Protein 6YP1 (pdb70)

Radius of gyration: 20.56 Å; Cα contacts (8 Å, |Δi|>4): 1166; chains: 1; bounding box: 51×57×51 Å

Secondary structure (P-SEA, 3-state):
ccccbbbbbbbbbbbcccccccbbbbbbbbbccccccbbbbcccccccccccccccccccccccaaaaaaabbbbbbcccccccccccccbbbbbccccccccccbbbbbbcccccccccccccccccccccccccccccccccccccccccccccccccccccccccccccccccccccccccccccbbbbbbbbbccccccccccccbbbbbccccbbbbccccccccccccccccccccccccccccccccccccccccccbbbbbbbcccccccccbbbbbbccccccccccccccccccccccccaaaaaaacaaaaaaaccaaaaaaaaaabbbbbbbccccccccccccccccccccccccccaaaaaaacccccccccccccccccccccccc

Sequence (401 aa):
KPGETKEVHPQLTTFRCTKRGGCKPATNFIVLDSLSHPIHRAEGLGPGGCCGDDWGNNPPPKDVCPDVESCAKNCIMEGIPDYSQYGVTTNGTSLRLQHILPDGRVPSPRVYLLDKTKRRYEMLHLTGFEFTFDVDATKKLPCCGMNSALYLSEMHPTGAKSKYNPGGAYYGTGYCDAQCFVTPFINGLGNIEGKGSCCNEMDIWEANSRASHVAPHTCNKKGLYLCEGEECAFEGVCDKNGCGWNNYRVNVTDYYGRGEEEEFKKVNTLKPFTVVTQFLANRRGKLEKIHRFYVQDGKVIESFYTNKEGVPYTNMIDDEFCEATGSRKYMELGATQGMGEALTRGMMVLAMSIWWDQGGNMEWLDHGEAGPCAKGEGAPSNIVQQVEPFPEVTYTNLRWGEIGSTYQELQ

Foldseek 3Di:
DEDDADADWAKAWFWAWDAVPFTDIFIKTKAWALVLFDKFFDPPPDTDGQDDWFFAGDCVQPVDFVSVLRTMYGYHDNDCVVLQWHDDYNKIKRWQADPVGDGSQTKMWICHPVLQWFDWFQAAQKKWKWKKQQQLFDFQKWWFKKWWQFHGRLLCDPSRPCGSSNNHADAEQQQTFGCDHSNTGPNPRFGWHTWMWTLWIDHQWWTKGFTKFFLDAGIDTHDDCLNPCPHGIQPPGQIDIQLLLPNAQDGHDDPSHVHHSNDMWMKMWHQYADPVSFGFWIAIWIGDPQRTGHADWGDHPQADTDRTDGQSRSVSVPSVNCVVSQGRRRSSVSSNVTTIIMTTMDGDQPPLPCVCDHDSRGDAYVPCSHPVNSCVVRVIRMMMIGRTYMYHPPRNDGGDD

Structure (mmCIF, N/CA/C/O backbone):
data_6YP1
#
_entry.id   6YP1
#
_cell.length_a   92.310
_cell.length_b   92.310
_cell.length_c   100.810
_cell.angle_alpha   90.000
_cell.angle_beta   90.000
_cell.angle_gamma   90.000
#
_symmetry.space_group_name_H-M   'P 42 21 2'
#
loop_
_entity.id
_entity.type
_entity.pdbx_description
1 polymer 'Endoglucanase 1'
2 non-polymer GLYCEROL
3 non-polymer 'SULFATE ION'
4 non-polymer ACETAMIDE
5 non-polymer 2-acetamido-2-deoxy-beta-D-glucopyranose
6 water water
#
loop_
_atom_site.group_PDB
_atom_site.id
_atom_site.type_symbol
_atom_site.label_atom_id
_atom_site.label_alt_id
_atom_site.label_comp_id
_atom_site.label_asym_id
_atom_site.label_entity_id
_atom_site.label_seq_id
_atom_site.pdbx_PDB_ins_code
_atom_site.Cartn_x
_atom_site.Cartn_y
_atom_site.Cartn_z
_atom_site.occupancy
_atom_site.B_iso_or_equiv
_atom_site.auth_seq_id
_atom_site.auth_comp_id
_atom_site.auth_asym_id
_atom_site.auth_atom_id
_atom_site.pdbx_PDB_model_num
ATOM 14 N N . LYS A 1 2 ? 31.850 16.170 1.616 1.000 11.418 2 LYS AAA N 1
ATOM 15 C CA . LYS A 1 2 ? 30.977 16.548 0.541 1.000 11.547 2 LYS AAA CA 1
ATOM 16 C C . LYS A 1 2 ? 30.749 15.391 -0.425 1.000 11.238 2 LYS AAA C 1
ATOM 17 O O . LYS A 1 2 ? 31.710 14.814 -0.912 1.000 11.962 2 LYS AAA O 1
ATOM 29 N N . PRO A 1 3 ? 29.492 15.097 -0.788 1.000 11.612 3 PRO AAA N 1
ATOM 30 C CA . PRO A 1 3 ? 29.289 14.024 -1.794 1.000 11.687 3 PRO AAA CA 1
ATOM 31 C C . PRO A 1 3 ? 29.975 14.353 -3.123 1.000 12.177 3 PRO AAA C 1
ATOM 32 O O . PRO A 1 3 ? 29.872 15.486 -3.622 1.000 13.838 3 PRO AAA O 1
ATOM 43 N N . GLY A 1 4 ? 30.578 13.337 -3.701 1.000 12.688 4 GLY AAA N 1
ATOM 44 C CA . GLY A 1 4 ? 31.163 13.423 -5.038 1.000 14.546 4 GLY AAA CA 1
ATOM 45 C C . GLY A 1 4 ? 30.183 13.076 -6.140 1.000 13.945 4 GLY AAA C 1
ATOM 46 O O . GLY A 1 4 ? 29.018 12.994 -5.911 1.000 15.370 4 GLY AAA O 1
ATOM 50 N N . GLU A 1 5 ? 30.731 12.895 -7.310 1.000 15.460 5 GLU AAA N 1
ATOM 51 C CA . GLU A 1 5 ? 29.882 12.635 -8.504 1.000 17.726 5 GLU AAA CA 1
ATOM 52 C C . GLU A 1 5 ? 29.476 11.169 -8.653 1.000 15.589 5 GLU AAA C 1
ATOM 53 O O . GLU A 1 5 ? 28.516 10.915 -9.364 1.000 17.857 5 GLU AAA O 1
ATOM 62 N N . THR A 1 6 ? 30.204 10.235 -8.087 1.000 14.258 6 THR AAA N 1
ATOM 63 C CA . THR A 1 6 ? 29.930 8.805 -8.356 1.000 14.063 6 THR AAA CA 1
ATOM 64 C C . THR A 1 6 ? 28.580 8.433 -7.776 1.000 14.257 6 THR AAA C 1
ATOM 65 O O . THR A 1 6 ? 28.289 8.791 -6.639 1.000 15.522 6 THR AAA O 1
ATOM 76 N N . LYS A 1 7 ? 27.797 7.681 -8.518 1.000 14.649 7 LYS AAA N 1
ATOM 77 C CA . LYS A 1 7 ? 26.447 7.229 -8.122 1.000 15.650 7 LYS AAA CA 1
ATOM 78 C C . LYS A 1 7 ? 26.529 6.278 -6.909 1.000 12.160 7 LYS AAA C 1
ATOM 79 O O . LYS A 1 7 ? 27.383 5.392 -6.862 1.000 14.610 7 LYS AAA O 1
ATOM 85 N N . GLU A 1 8 ? 25.621 6.485 -5.964 1.000 12.566 8 GLU AAA N 1
ATOM 86 C CA . GLU A 1 8 ? 25.372 5.563 -4.845 1.000 11.726 8 GLU AAA CA 1
ATOM 87 C C . GLU A 1 8 ? 24.241 4.655 -5.268 1.000 12.259 8 GLU AAA C 1
ATOM 88 O O . GLU A 1 8 ? 23.123 5.164 -5.523 1.000 13.933 8 GLU AAA O 1
ATOM 100 N N . VAL A 1 9 ? 24.450 3.355 -5.309 1.000 10.951 9 VAL AAA N 1
ATOM 101 C CA . VAL A 1 9 ? 23.423 2.398 -5.720 1.000 11.321 9 VAL AAA CA 1
ATOM 102 C C . VAL A 1 9 ? 23.119 1.515 -4.511 1.000 10.331 9 VAL AAA C 1
ATOM 103 O O . VAL A 1 9 ? 23.823 0.544 -4.223 1.000 11.561 9 VAL AAA O 1
ATOM 116 N N . HIS A 1 10 ? 22.090 1.886 -3.742 1.000 9.765 10 HIS AAA N 1
ATOM 117 C CA . HIS A 1 10 ? 21.761 1.148 -2.509 1.000 9.473 10 HIS AAA CA 1
ATOM 118 C C . HIS A 1 10 ? 21.115 -0.181 -2.839 1.000 9.798 10 HIS AAA C 1
ATOM 119 O O . HIS A 1 10 ? 20.104 -0.199 -3.565 1.000 10.683 10 HIS AAA O 1
ATOM 134 N N . PRO A 1 11 ? 21.560 -1.288 -2.252 1.000 9.017 11 PRO AAA N 1
ATOM 135 C CA . PRO A 1 11 ? 20.793 -2.530 -2.391 1.000 9.244 11 PRO AAA CA 1
ATOM 136 C C . PRO A 1 11 ? 19.395 -2.384 -1.764 1.000 9.136 11 PRO AAA C 1
ATOM 137 O O . PRO A 1 11 ? 19.220 -1.792 -0.707 1.000 10.138 11 PRO AAA O 1
ATOM 148 N N . GLN A 1 12 ? 18.423 -2.965 -2.451 1.000 9.238 12 GLN AAA N 1
ATOM 149 C CA . GLN A 1 12 ? 17.028 -3.025 -1.992 1.000 9.111 12 GLN AAA CA 1
ATOM 150 C C . GLN A 1 12 ? 16.851 -4.258 -1.126 1.000 9.047 12 GLN AAA C 1
ATOM 151 O O . GLN A 1 12 ? 17.333 -5.349 -1.457 1.000 10.355 12 GLN AAA O 1
ATOM 165 N N . LEU A 1 13 ? 16.107 -4.109 -0.034 1.000 8.756 13 LEU AAA N 1
ATOM 166 C CA . LEU A 1 13 ? 15.832 -5.217 0.886 1.000 8.733 13 LEU AAA CA 1
ATOM 167 C C . LEU A 1 13 ? 14.385 -5.167 1.278 1.000 8.389 13 LEU AAA C 1
ATOM 168 O O . LEU A 1 13 ? 13.910 -4.153 1.815 1.000 9.952 13 LEU AAA O 1
ATOM 184 N N . THR A 1 14 ? 13.649 -6.251 1.047 1.000 8.408 14 THR AAA N 1
ATOM 185 C CA . THR A 1 14 ? 12.261 -6.365 1.496 1.000 8.143 14 THR AAA CA 1
ATOM 186 C C . THR A 1 14 ? 12.258 -6.882 2.910 1.000 8.648 14 THR AAA C 1
ATOM 187 O O . THR A 1 14 ? 12.910 -7.903 3.243 1.000 9.190 14 THR AAA O 1
ATOM 198 N N . THR A 1 15 ? 11.537 -6.187 3.794 1.000 8.426 15 THR AAA N 1
ATOM 199 C CA . THR A 1 15 ? 11.376 -6.514 5.213 1.000 8.197 15 THR AAA CA 1
ATOM 200 C C . THR A 1 15 ? 9.882 -6.647 5.509 1.000 8.376 15 THR AAA C 1
ATOM 201 O O . THR A 1 15 ? 9.083 -6.530 4.577 1.000 9.333 15 THR AAA O 1
ATOM 212 N N . PHE A 1 16 ? 9.526 -6.834 6.781 1.000 8.220 16 PHE AAA N 1
ATOM 213 C CA . PHE A 1 16 ? 8.106 -6.993 7.125 1.000 8.308 16 PHE AAA CA 1
ATOM 214 C C . PHE A 1 16 ? 7.749 -6.195 8.365 1.000 8.421 16 PHE AAA C 1
ATOM 215 O O . PHE A 1 16 ? 8.563 -5.985 9.271 1.000 9.165 16 PHE AAA O 1
ATOM 232 N N . ARG A 1 17 ? 6.473 -5.825 8.405 1.000 8.802 17 ARG AAA N 1
ATOM 233 C CA . ARG A 1 17 ? 5.834 -5.261 9.591 1.000 9.339 17 ARG AAA CA 1
ATOM 234 C C . ARG A 1 17 ? 4.725 -6.234 10.007 1.000 9.387 17 ARG AAA C 1
ATOM 235 O O . ARG A 1 17 ? 3.904 -6.618 9.139 1.000 10.185 17 ARG AAA O 1
ATOM 256 N N . CYS A 1 18 ? 4.648 -6.560 11.291 1.000 9.903 18 CYS AAA N 1
ATOM 257 C CA . CYS A 1 18 ? 3.810 -7.680 11.737 1.000 10.093 18 CYS AAA CA 1
ATOM 258 C C . CYS A 1 18 ? 2.843 -7.241 12.814 1.000 9.853 18 CYS AAA C 1
ATOM 259 O O . CYS A 1 18 ? 3.164 -6.490 13.736 1.000 10.640 18 CYS AAA O 1
ATOM 266 N N . THR A 1 19 ? 1.607 -7.801 12.726 1.000 10.696 19 THR AAA N 1
ATOM 267 C CA . THR A 1 19 ? 0.610 -7.671 13.783 1.000 11.640 19 THR AAA CA 1
ATOM 268 C C . THR A 1 19 ? -0.072 -9.021 13.942 1.000 12.265 19 THR AAA C 1
ATOM 269 O O . THR A 1 19 ? -0.038 -9.840 13.023 1.000 12.567 19 THR AAA O 1
ATOM 280 N N . LYS A 1 20 ? -0.687 -9.220 15.109 1.000 13.602 20 LYS AAA N 1
ATOM 281 C CA . LYS A 1 20 ? -1.406 -10.498 15.295 1.000 18.404 20 LYS AAA CA 1
ATOM 282 C C . LYS A 1 20 ? -2.548 -10.646 14.296 1.000 16.922 20 LYS AAA C 1
ATOM 283 O O . LYS A 1 20 ? -2.711 -11.741 13.774 1.000 21.318 20 LYS AAA O 1
ATOM 295 N N . ARG A 1 21 ? -3.334 -9.598 14.081 1.000 16.636 21 ARG AAA N 1
ATOM 296 C CA . ARG A 1 21 ? -4.526 -9.730 13.228 1.000 18.670 21 ARG AAA CA 1
ATOM 297 C C . ARG A 1 21 ? -4.132 -9.721 11.773 1.000 18.371 21 ARG AAA C 1
ATOM 298 O O . ARG A 1 21 ? -4.755 -10.324 10.977 1.000 25.297 21 ARG AAA O 1
ATOM 319 N N . GLY A 1 22 ? -3.058 -9.019 11.400 1.000 17.386 22 GLY AAA N 1
ATOM 320 C CA . GLY A 1 22 ? -2.739 -8.800 9.963 1.000 19.203 22 GLY AAA CA 1
ATOM 321 C C . GLY A 1 22 ? -1.605 -9.690 9.428 1.000 17.289 22 GLY AAA C 1
ATOM 322 O O . GLY A 1 22 ? -1.357 -9.667 8.217 1.000 19.748 22 GLY AAA O 1
ATOM 326 N N . GLY A 1 23 ? -0.901 -10.406 10.323 1.000 15.338 23 GLY AAA N 1
ATOM 327 C CA . GLY A 1 23 ? 0.271 -11.146 9.890 1.000 14.406 23 GLY AAA CA 1
ATOM 328 C C . GLY A 1 23 ? 1.404 -10.208 9.509 1.000 11.987 23 GLY AAA C 1
ATOM 329 O O . GLY A 1 23 ? 1.501 -9.083 9.991 1.000 12.092 23 GLY AAA O 1
ATOM 333 N N . CYS A 1 24 ? 2.332 -10.719 8.702 1.000 11.889 24 CYS AAA N 1
ATOM 334 C CA . CYS A 1 24 ? 3.536 -9.993 8.295 1.000 11.095 24 CYS AAA CA 1
ATOM 335 C C . CYS A 1 24 ? 3.344 -9.457 6.888 1.000 10.922 24 CYS AAA C 1
ATOM 336 O O . CYS A 1 24 ? 3.132 -10.223 5.966 1.000 14.498 24 CYS AAA O 1
ATOM 343 N N . LYS A 1 25 ? 3.441 -8.156 6.771 1.000 10.101 25 LYS AAA N 1
ATOM 344 C CA . LYS A 1 25 ? 3.212 -7.466 5.507 1.000 10.524 25 LYS AAA CA 1
ATOM 345 C C . LYS A 1 25 ? 4.505 -6.917 4.970 1.000 9.515 25 LYS AAA C 1
ATOM 346 O O . LYS A 1 25 ? 5.263 -6.256 5.722 1.000 9.882 25 LYS AAA O 1
ATOM 365 N N . PRO A 1 26 ? 4.842 -7.108 3.697 1.000 9.304 26 PRO AAA N 1
ATOM 366 C CA . PRO A 1 26 ? 6.148 -6.709 3.190 1.000 10.016 26 PRO AAA CA 1
ATOM 367 C C . PRO A 1 26 ? 6.253 -5.197 3.040 1.000 9.815 26 PRO AAA C 1
ATOM 368 O O . PRO A 1 26 ? 5.289 -4.496 2.802 1.000 12.602 26 PRO AAA O 1
ATOM 379 N N . ALA A 1 27 ? 7.492 -4.716 3.165 1.000 9.692 27 ALA AAA N 1
ATOM 380 C CA . ALA A 1 27 ? 7.840 -3.308 3.090 1.000 10.300 27 ALA AAA CA 1
ATOM 381 C C . ALA A 1 27 ? 9.165 -3.178 2.330 1.000 8.956 27 ALA AAA C 1
ATOM 382 O O . ALA A 1 27 ? 10.009 -4.077 2.421 1.000 10.734 27 ALA AAA O 1
ATOM 389 N N . THR A 1 28 ? 9.375 -2.063 1.697 1.000 9.522 28 THR AAA N 1
ATOM 390 C CA . THR A 1 28 ? 10.611 -1.790 0.990 1.000 9.157 28 THR AAA CA 1
ATOM 391 C C . THR A 1 28 ? 11.568 -0.987 1.880 1.000 9.209 28 THR AAA C 1
ATOM 392 O O . THR A 1 28 ? 11.224 0.060 2.405 1.000 10.357 28 THR AAA O 1
ATOM 403 N N . ASN A 1 29 ? 12.800 -1.468 1.972 1.000 8.732 29 ASN AAA N 1
ATOM 404 C CA . ASN A 1 29 ? 13.898 -0.760 2.614 1.000 8.493 29 ASN AAA CA 1
ATOM 405 C C . ASN A 1 29 ? 15.110 -0.814 1.701 1.000 8.265 29 ASN AAA C 1
ATOM 406 O O . ASN A 1 29 ? 15.147 -1.509 0.711 1.000 8.932 29 ASN AAA O 1
ATOM 417 N N . PHE A 1 30 ? 16.126 -0.031 2.099 1.000 8.266 30 PHE AAA N 1
ATOM 418 C CA . PHE A 1 30 ? 17.397 0.006 1.370 1.000 8.542 30 PHE AAA CA 1
ATOM 419 C C . PHE A 1 30 ? 18.546 -0.147 2.381 1.000 8.418 30 PHE AAA C 1
ATOM 420 O O . PHE A 1 30 ? 18.349 0.081 3.578 1.000 9.099 30 PHE AAA O 1
ATOM 437 N N . ILE A 1 31 ? 19.704 -0.484 1.855 1.000 8.734 31 ILE AAA N 1
ATOM 438 C CA . ILE A 1 31 ? 20.903 -0.726 2.684 1.000 8.424 31 ILE AAA CA 1
ATOM 439 C C . ILE A 1 31 ? 21.945 0.305 2.322 1.000 8.063 31 ILE AAA C 1
ATOM 440 O O . ILE A 1 31 ? 22.193 0.572 1.149 1.000 9.351 31 ILE AAA O 1
ATOM 456 N N . VAL A 1 32 ? 22.611 0.879 3.343 1.000 7.653 32 VAL AAA N 1
ATOM 457 C CA . VAL A 1 32 ? 23.697 1.851 3.118 1.000 8.080 32 VAL AAA CA 1
ATOM 458 C C . VAL A 1 32 ? 24.919 1.485 3.955 1.000 7.505 32 VAL AAA C 1
ATOM 459 O O . VAL A 1 32 ? 24.826 1.161 5.129 1.000 8.267 32 VAL AAA O 1
ATOM 472 N N . LEU A 1 33 ? 26.092 1.548 3.306 1.000 7.853 33 LEU AAA N 1
ATOM 473 C CA . LEU A 1 33 ? 27.358 1.352 3.996 1.000 7.544 33 LEU AAA CA 1
ATOM 474 C C . LEU A 1 33 ? 27.696 2.562 4.854 1.000 7.867 33 LEU AAA C 1
ATOM 475 O O . LEU A 1 33 ? 27.342 3.699 4.535 1.000 8.314 33 LEU AAA O 1
ATOM 491 N N . ASP A 1 34 ? 28.465 2.331 5.920 1.000 7.985 34 ASP AAA N 1
ATOM 492 C CA . ASP A 1 34 ? 28.913 3.473 6.731 1.000 7.586 34 ASP AAA CA 1
ATOM 493 C C . ASP A 1 34 ? 29.567 4.515 5.817 1.000 7.749 34 ASP AAA C 1
ATOM 494 O O . ASP A 1 34 ? 30.358 4.195 4.911 1.000 8.289 34 ASP AAA O 1
ATOM 503 N N . SER A 1 35 ? 29.347 5.791 6.176 1.000 7.779 35 SER AAA N 1
ATOM 504 C CA . SER A 1 35 ? 29.922 6.892 5.398 1.000 8.271 35 SER AAA CA 1
ATOM 505 C C . SER A 1 35 ? 31.421 6.740 5.198 1.000 8.434 35 SER AAA C 1
ATOM 506 O O . SER A 1 35 ? 31.932 6.974 4.106 1.000 9.216 35 SER AAA O 1
ATOM 514 N N . LEU A 1 36 ? 32.152 6.405 6.268 1.000 8.524 36 LEU AAA N 1
ATOM 515 C CA . LEU A 1 36 ? 33.621 6.401 6.216 1.000 9.520 36 LEU AAA CA 1
ATOM 516 C C . LEU A 1 36 ? 34.183 5.142 5.543 1.000 9.794 36 LEU AAA C 1
ATOM 517 O O . LEU A 1 36 ? 35.409 5.053 5.404 1.000 12.347 36 LEU AAA O 1
ATOM 533 N N . SER A 1 37 ? 33.319 4.249 5.137 1.000 9.208 37 SER AAA N 1
ATOM 534 C CA . SER A 1 37 ? 33.690 3.123 4.258 1.000 10.101 37 SER AAA CA 1
ATOM 535 C C . SER A 1 37 ? 33.542 3.485 2.792 1.000 10.441 37 SER AAA C 1
ATOM 536 O O . SER A 1 37 ? 34.006 2.718 1.940 1.000 12.260 37 SER AAA O 1
ATOM 544 N N . HIS A 1 38 ? 32.869 4.588 2.505 1.000 9.809 38 HIS AAA N 1
ATOM 545 C CA . HIS A 1 38 ? 32.879 5.078 1.110 1.000 10.659 38 HIS AAA CA 1
ATOM 546 C C . HIS A 1 38 ? 34.251 5.637 0.789 1.000 11.363 38 HIS AAA C 1
ATOM 547 O O . HIS A 1 38 ? 34.951 6.111 1.681 1.000 12.533 38 HIS AAA O 1
ATOM 562 N N . PRO A 1 39 ? 34.650 5.689 -0.497 1.000 11.000 39 PRO AAA N 1
ATOM 563 C CA . PRO A 1 39 ? 35.912 6.315 -0.844 1.000 12.048 39 PRO AAA CA 1
ATOM 564 C C . PRO A 1 39 ? 35.889 7.782 -0.456 1.000 12.167 39 PRO AAA C 1
ATOM 565 O O . PRO A 1 39 ? 34.933 8.490 -0.791 1.000 12.976 39 PRO AAA O 1
ATOM 576 N N . ILE A 1 40 ? 36.944 8.226 0.209 1.000 12.868 40 ILE AAA N 1
ATOM 577 C CA . ILE A 1 40 ? 37.028 9.655 0.634 1.000 13.490 40 ILE AAA CA 1
ATOM 578 C C . ILE A 1 40 ? 38.368 10.165 0.118 1.000 13.068 40 ILE AAA C 1
ATOM 579 O O . ILE A 1 40 ? 39.413 9.556 0.361 1.000 17.596 40 ILE AAA O 1
ATOM 595 N N . HIS A 1 41 ? 38.351 11.249 -0.658 1.000 11.984 41 HIS AAA N 1
ATOM 596 C CA . HIS A 1 41 ? 39.547 11.838 -1.239 1.000 11.896 41 HIS AAA CA 1
ATOM 597 C C . HIS A 1 41 ? 39.447 13.350 -1.098 1.000 10.894 41 HIS AAA C 1
ATOM 598 O O . HIS A 1 41 ? 38.458 13.881 -0.654 1.000 13.907 41 HIS AAA O 1
ATOM 613 N N . ARG A 1 42 ? 40.471 14.048 -1.531 1.000 11.799 42 ARG AAA N 1
ATOM 614 C CA . ARG A 1 42 ? 40.497 15.506 -1.441 1.000 11.059 42 ARG AAA CA 1
ATOM 615 C C . ARG A 1 42 ? 39.881 16.123 -2.674 1.000 11.210 42 ARG AAA C 1
ATOM 616 O O . ARG A 1 42 ? 39.871 15.526 -3.746 1.000 12.362 42 ARG AAA O 1
ATOM 637 N N . ALA A 1 43 ? 39.402 17.357 -2.517 1.000 11.576 43 ALA AAA N 1
ATOM 638 C CA . ALA A 1 43 ? 38.817 18.082 -3.633 1.000 11.956 43 ALA AAA CA 1
ATOM 639 C C . ALA A 1 43 ? 39.854 18.300 -4.738 1.000 12.431 43 ALA AAA C 1
ATOM 640 O O . ALA A 1 43 ? 41.065 18.289 -4.515 1.000 13.521 43 ALA AAA O 1
ATOM 647 N N . GLU A 1 44 ? 39.345 18.598 -5.928 1.000 14.205 44 GLU AAA N 1
ATOM 648 C CA . GLU A 1 44 ? 40.194 18.838 -7.079 1.000 15.637 44 GLU AAA CA 1
ATOM 649 C C . GLU A 1 44 ? 41.065 20.018 -6.782 1.000 16.180 44 GLU AAA C 1
ATOM 650 O O . GLU A 1 44 ? 40.603 21.050 -6.294 1.000 18.626 44 GLU AAA O 1
ATOM 662 N N . GLY A 1 45 ? 42.346 19.875 -7.104 1.000 16.229 45 GLY AAA N 1
ATOM 663 C CA . GLY A 1 45 ? 43.328 20.897 -6.856 1.000 18.513 45 GLY AAA CA 1
ATOM 664 C C . GLY A 1 45 ? 44.085 20.701 -5.588 1.000 18.328 45 GLY AAA C 1
ATOM 665 O O . GLY A 1 45 ? 45.057 21.420 -5.370 1.000 22.245 45 GLY AAA O 1
ATOM 669 N N . LEU A 1 46 ? 43.662 19.804 -4.703 1.000 16.142 46 LEU AAA N 1
ATOM 670 C CA . LEU A 1 46 ? 44.297 19.685 -3.383 1.000 17.231 46 LEU AAA CA 1
ATOM 671 C C . LEU A 1 46 ? 45.170 18.448 -3.287 1.000 19.374 46 LEU AAA C 1
ATOM 672 O O . LEU A 1 46 ? 45.752 18.204 -2.188 1.000 20.914 46 LEU AAA O 1
ATOM 688 N N . GLY A 1 47 ? 45.370 17.725 -4.374 1.000 18.413 47 GLY AAA N 1
ATOM 689 C CA . GLY A 1 47 ? 46.367 16.642 -4.409 1.000 18.451 47 GLY AAA CA 1
ATOM 690 C C . GLY A 1 47 ? 45.871 15.338 -3.845 1.000 18.762 47 GLY AAA C 1
ATOM 691 O O . GLY A 1 47 ? 44.681 15.156 -3.508 1.000 18.181 47 GLY AAA O 1
ATOM 695 N N . PRO A 1 48 ? 46.796 14.396 -3.665 1.000 18.441 48 PRO AAA N 1
ATOM 696 C CA . PRO A 1 48 ? 46.456 13.040 -3.274 1.000 18.344 48 PRO AAA CA 1
ATOM 697 C C . PRO A 1 48 ? 46.212 12.941 -1.768 1.000 19.735 48 PRO AAA C 1
ATOM 698 O O . PRO A 1 48 ? 46.583 13.809 -0.987 1.000 21.214 48 PRO AAA O 1
ATOM 709 N N . GLY A 1 49 ? 45.629 11.817 -1.384 1.000 23.474 49 GLY AAA N 1
ATOM 710 C CA . GLY A 1 49 ? 45.439 11.591 0.055 1.000 21.235 49 GLY AAA CA 1
ATOM 711 C C . GLY A 1 49 ? 43.987 11.623 0.403 1.000 22.620 49 GLY AAA C 1
ATOM 712 O O . GLY A 1 49 ? 43.052 11.999 -0.387 1.000 20.364 49 GLY AAA O 1
ATOM 716 N N . GLY A 1 50 ? 43.711 11.111 1.577 1.000 22.118 50 GLY AAA N 1
ATOM 717 C CA . GLY A 1 50 ? 42.408 11.101 2.166 1.000 19.256 50 GLY AAA CA 1
ATOM 718 C C . GLY A 1 50 ? 42.301 12.200 3.214 1.000 18.093 50 GLY AAA C 1
ATOM 719 O O . GLY A 1 50 ? 42.992 13.282 3.252 1.000 19.140 50 GLY AAA O 1
ATOM 723 N N . CYS A 1 51 ? 41.312 11.940 3.979 1.000 15.774 51 CYS AAA N 1
ATOM 724 C CA A CYS A 1 51 ? 40.873 12.893 4.997 0.700 12.516 51 CYS AAA CA 1
ATOM 725 C CA B CYS A 1 51 ? 40.808 12.855 4.959 0.300 12.241 51 CYS AAA CA 1
ATOM 726 C C . CYS A 1 51 ? 40.797 12.199 6.344 1.000 12.396 51 CYS AAA C 1
ATOM 727 O O . CYS A 1 51 ? 39.921 12.535 7.174 1.000 14.152 51 CYS AAA O 1
ATOM 739 N N . GLY A 1 52 ? 41.752 11.332 6.617 1.000 12.445 52 GLY AAA N 1
ATOM 740 C CA . GLY A 1 52 ? 41.940 10.826 7.948 1.000 14.570 52 GLY AAA CA 1
ATOM 741 C C . GLY A 1 52 ? 41.609 9.365 8.079 1.000 14.215 52 GLY AAA C 1
ATOM 742 O O . GLY A 1 52 ? 40.776 8.825 7.391 1.000 18.809 52 GLY AAA O 1
ATOM 746 N N . ASP A 1 53 ? 42.213 8.767 9.077 1.000 18.903 53 ASP AAA N 1
ATOM 747 C CA A ASP A 1 53 ? 42.194 7.375 9.541 0.500 20.966 53 ASP AAA CA 1
ATOM 748 C CA B ASP A 1 53 ? 41.854 7.362 9.345 0.500 19.553 53 ASP AAA CA 1
ATOM 749 C C . ASP A 1 53 ? 41.238 7.254 10.739 1.000 16.722 53 ASP AAA C 1
ATOM 750 O O . ASP A 1 53 ? 41.200 8.164 11.534 1.000 16.715 53 ASP AAA O 1
ATOM 766 N N . TRP A 1 54 ? 40.676 6.109 10.935 1.000 16.364 54 TRP AAA N 1
ATOM 767 C CA . TRP A 1 54 ? 39.945 5.800 12.144 1.000 13.749 54 TRP AAA CA 1
ATOM 768 C C . TRP A 1 54 ? 40.809 6.135 13.357 1.000 13.115 54 TRP AAA C 1
ATOM 769 O O . TRP A 1 54 ? 42.024 5.869 13.357 1.000 14.860 54 TRP AAA O 1
ATOM 790 N N . GLY A 1 55 ? 40.232 6.690 14.392 1.000 12.008 55 GLY AAA N 1
ATOM 791 C CA . GLY A 1 55 ? 40.929 6.879 15.667 1.000 12.275 55 GLY AAA CA 1
ATOM 792 C C . GLY A 1 55 ? 41.457 8.284 15.884 1.000 12.294 55 GLY AAA C 1
ATOM 793 O O . GLY A 1 55 ? 41.943 8.552 16.965 1.000 13.677 55 GLY AAA O 1
ATOM 797 N N . ASN A 1 56 ? 41.369 9.177 14.889 1.000 12.187 56 ASN AAA N 1
ATOM 798 C CA A ASN A 1 56 ? 42.102 10.457 14.847 0.500 13.570 56 ASN AAA CA 1
ATOM 799 C CA B ASN A 1 56 ? 41.996 10.501 15.042 0.500 12.045 56 ASN AAA CA 1
ATOM 800 C C . ASN A 1 56 ? 41.214 11.544 14.293 1.000 11.863 56 ASN AAA C 1
ATOM 801 O O . ASN A 1 56 ? 40.341 11.251 13.481 1.000 11.449 56 ASN AAA O 1
ATOM 821 N N . PRO A 1 57 ? 41.499 12.819 14.587 1.000 12.228 57 PRO AAA N 1
ATOM 822 C CA . PRO A 1 57 ? 40.960 13.919 13.829 1.000 11.343 57 PRO AAA CA 1
ATOM 823 C C . PRO A 1 57 ? 41.378 13.851 12.366 1.000 10.743 57 PRO AAA C 1
ATOM 824 O O . PRO A 1 57 ? 42.422 13.246 12.041 1.000 12.259 57 PRO AAA O 1
ATOM 835 N N . PRO A 1 58 ? 40.657 14.509 11.475 1.000 10.009 58 PRO AAA N 1
ATOM 836 C CA . PRO A 1 58 ? 41.087 14.599 10.087 1.000 9.682 58 PRO AAA CA 1
ATOM 837 C C . PRO A 1 58 ? 42.330 15.507 9.959 1.000 9.670 58 PRO AAA C 1
ATOM 838 O O . PRO A 1 58 ? 42.608 16.340 10.825 1.000 10.284 58 PRO AAA O 1
ATOM 849 N N . PRO A 1 59 ? 43.099 15.365 8.876 1.000 10.094 59 PRO AAA N 1
ATOM 850 C CA . PRO A 1 59 ? 44.335 16.144 8.727 1.000 10.177 59 PRO AAA CA 1
ATOM 851 C C . PRO A 1 59 ? 44.049 17.623 8.570 1.000 9.416 59 PRO AAA C 1
ATOM 852 O O . PRO A 1 59 ? 43.141 18.037 7.866 1.000 11.337 59 PRO AAA O 1
ATOM 863 N N . LYS A 1 60 ? 44.870 18.418 9.271 1.000 10.251 60 LYS AAA N 1
ATOM 864 C CA . LYS A 1 60 ? 44.616 19.876 9.373 1.000 10.228 60 LYS AAA CA 1
ATOM 865 C C . LYS A 1 60 ? 45.084 20.667 8.155 1.000 10.993 60 LYS AAA C 1
ATOM 866 O O . LYS A 1 60 ? 44.761 21.847 8.055 1.000 12.902 60 LYS AAA O 1
ATOM 885 N N . ASP A 1 61 ? 45.785 20.039 7.227 1.000 11.540 61 ASP AAA N 1
ATOM 886 C CA . ASP A 1 61 ? 46.106 20.691 5.939 1.000 12.481 61 ASP AAA CA 1
ATOM 887 C C . ASP A 1 61 ? 44.807 20.938 5.136 1.000 14.091 61 ASP AAA C 1
ATOM 888 O O . ASP A 1 61 ? 44.686 21.995 4.557 1.000 20.851 61 ASP AAA O 1
ATOM 897 N N . VAL A 1 62 ? 43.885 20.023 5.140 1.000 11.383 62 VAL AAA N 1
ATOM 898 C CA . VAL A 1 62 ? 42.577 20.169 4.468 1.000 11.482 62 VAL AAA CA 1
ATOM 899 C C . VAL A 1 62 ? 41.441 20.450 5.454 1.000 10.783 62 VAL AAA C 1
ATOM 900 O O . VAL A 1 62 ? 40.419 21.019 5.031 1.000 11.676 62 VAL AAA O 1
ATOM 913 N N . CYS A 1 63 ? 41.606 20.053 6.700 1.000 10.361 63 CYS AAA N 1
ATOM 914 C CA . CYS A 1 63 ? 40.551 20.188 7.730 1.000 10.466 63 CYS AAA CA 1
ATOM 915 C C . CYS A 1 63 ? 41.016 20.968 8.944 1.000 10.041 63 CYS AAA C 1
ATOM 916 O O . CYS A 1 63 ? 40.942 20.504 10.085 1.000 10.727 63 CYS AAA O 1
ATOM 923 N N . PRO A 1 64 ? 41.400 22.257 8.760 1.000 11.049 64 PRO AAA N 1
ATOM 924 C CA . PRO A 1 64 ? 41.727 23.097 9.918 1.000 11.636 64 PRO AAA CA 1
ATOM 925 C C . PRO A 1 64 ? 40.490 23.467 10.745 1.000 11.312 64 PRO AAA C 1
ATOM 926 O O . PRO A 1 64 ? 40.582 23.863 11.892 1.000 13.040 64 PRO AAA O 1
ATOM 937 N N . ASP A 1 65 ? 39.329 23.425 10.110 1.000 10.779 65 ASP AAA N 1
ATOM 938 C CA . ASP A 1 65 ? 38.045 23.789 10.691 1.000 10.467 65 ASP AAA CA 1
ATOM 939 C C . ASP A 1 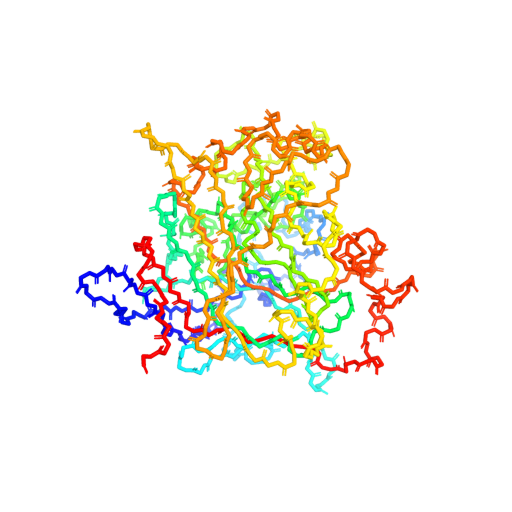65 ? 36.956 23.054 9.919 1.000 10.192 65 ASP AAA C 1
ATOM 940 O O . ASP A 1 65 ? 37.208 22.470 8.864 1.000 10.574 65 ASP AAA O 1
ATOM 949 N N . VAL A 1 66 ? 35.744 23.038 10.468 1.000 10.369 66 VAL AAA N 1
ATOM 950 C CA . VAL A 1 66 ? 34.628 22.286 9.885 1.000 10.321 66 VAL AAA CA 1
ATOM 951 C C . VAL A 1 66 ? 34.313 22.801 8.486 1.000 10.391 66 VAL AAA C 1
ATOM 952 O O . VAL A 1 66 ? 34.028 21.976 7.600 1.000 10.738 66 VAL AAA O 1
ATOM 965 N N . GLU A 1 67 ? 34.272 24.119 8.283 1.000 10.590 67 GLU AAA N 1
ATOM 966 C CA . GLU A 1 67 ? 33.881 24.647 6.996 1.000 11.473 67 GLU AAA CA 1
ATOM 967 C C . GLU A 1 67 ? 34.840 24.197 5.906 1.000 11.660 67 GLU AAA C 1
ATOM 968 O O . GLU A 1 67 ? 34.441 23.872 4.769 1.000 12.474 67 GLU AAA O 1
ATOM 980 N N . SER A 1 68 ? 36.127 24.250 6.194 1.000 11.074 68 SER AAA N 1
ATOM 981 C CA . SER A 1 68 ? 37.138 23.851 5.204 1.000 11.662 68 SER AAA CA 1
ATOM 982 C C . SER A 1 68 ? 37.057 22.365 4.921 1.000 10.863 68 SER AAA C 1
ATOM 983 O O . SER A 1 68 ? 37.114 21.950 3.744 1.000 11.488 68 SER AAA O 1
ATOM 991 N N . CYS A 1 69 ? 36.908 21.567 5.955 1.000 10.546 69 CYS AAA N 1
ATOM 992 C CA . CYS A 1 69 ? 36.839 20.129 5.779 1.000 10.844 69 CYS AAA CA 1
ATOM 993 C C . CYS A 1 69 ? 35.665 19.734 4.877 1.000 10.109 69 CYS AAA C 1
ATOM 994 O O . CYS A 1 69 ? 35.733 18.833 4.066 1.000 11.612 69 CYS AAA O 1
ATOM 1001 N N . ALA A 1 70 ? 34.550 20.477 5.052 1.000 10.150 70 ALA AAA N 1
ATOM 1002 C CA . ALA A 1 70 ? 33.304 20.207 4.347 1.000 10.538 70 ALA AAA CA 1
ATOM 1003 C C . ALA A 1 70 ? 33.453 20.429 2.842 1.000 10.916 70 ALA AAA C 1
ATOM 1004 O O . ALA A 1 70 ? 32.701 19.832 2.091 1.000 14.016 70 ALA AAA O 1
ATOM 1011 N N . LYS A 1 71 ? 34.336 21.313 2.417 1.000 11.071 71 LYS AAA N 1
ATOM 1012 C CA . LYS A 1 71 ? 34.568 21.591 0.996 1.000 13.021 71 LYS AAA CA 1
ATOM 1013 C C . LYS A 1 71 ? 35.750 20.815 0.455 1.000 11.241 71 LYS AAA C 1
ATOM 1014 O O . LYS A 1 71 ? 35.825 20.531 -0.739 1.000 13.640 71 LYS AAA O 1
ATOM 1033 N N . ASN A 1 72 ? 36.694 20.459 1.321 1.000 10.436 72 ASN AAA N 1
ATOM 1034 C CA . ASN A 1 72 ? 37.979 19.924 0.882 1.000 10.634 72 ASN AAA CA 1
ATOM 1035 C C . ASN A 1 72 ? 38.022 18.403 0.847 1.000 10.659 72 ASN AAA C 1
ATOM 1036 O O . ASN A 1 72 ? 38.927 17.849 0.223 1.000 11.296 72 ASN AAA O 1
ATOM 1047 N N . CYS A 1 73 ? 37.080 17.742 1.505 1.000 10.361 73 CYS AAA N 1
ATOM 1048 C CA . CYS A 1 73 ? 37.019 16.286 1.572 1.000 10.435 73 CYS AAA CA 1
ATOM 1049 C C . CYS A 1 73 ? 35.761 15.812 0.877 1.000 10.674 73 CYS AAA C 1
ATOM 1050 O O . CYS A 1 73 ? 34.663 16.303 1.186 1.000 11.517 73 CYS AAA O 1
ATOM 1057 N N . ILE A 1 74 ? 35.937 14.876 -0.035 1.000 10.754 74 ILE AAA N 1
ATOM 1058 C CA . ILE A 1 74 ? 34.884 14.399 -0.936 1.000 10.832 74 ILE AAA CA 1
ATOM 1059 C C . ILE A 1 74 ? 34.617 12.926 -0.689 1.000 11.184 74 ILE AAA C 1
ATOM 1060 O O . ILE A 1 74 ? 35.550 12.126 -0.670 1.000 14.004 74 ILE AAA O 1
ATOM 1076 N N . MET A 1 75 ? 33.356 12.597 -0.516 1.000 10.948 75 MET AAA N 1
ATOM 1077 C CA . MET A 1 75 ? 32.889 11.221 -0.244 1.000 11.128 75 MET AAA CA 1
ATOM 1078 C C . MET A 1 75 ? 32.161 10.736 -1.506 1.000 11.796 75 MET AAA C 1
ATOM 1079 O O . MET A 1 75 ? 31.143 11.289 -1.882 1.000 12.689 75 MET AAA O 1
ATOM 1093 N N . GLU A 1 76 ? 32.690 9.673 -2.126 1.000 11.663 76 GLU AAA N 1
ATOM 1094 C CA . GLU A 1 76 ? 32.118 9.136 -3.349 1.000 11.260 76 GLU AAA CA 1
ATOM 1095 C C . GLU A 1 76 ? 31.029 8.130 -3.077 1.000 11.490 76 GLU AAA C 1
ATOM 1096 O O . GLU A 1 76 ? 31.134 7.287 -2.195 1.000 12.484 76 GLU AAA O 1
ATOM 1108 N N . GLY A 1 77 ? 30.003 8.151 -3.932 1.000 11.163 77 GLY AAA N 1
ATOM 1109 C CA . GLY A 1 77 ? 29.040 7.061 -3.929 1.000 11.112 77 GLY AAA CA 1
ATOM 1110 C C . GLY A 1 77 ? 29.687 5.756 -4.346 1.000 10.868 77 GLY AAA C 1
ATOM 1111 O O . GLY A 1 77 ? 30.693 5.742 -5.059 1.000 11.945 77 GLY AAA O 1
ATOM 1115 N N . ILE A 1 78 ? 29.056 4.681 -3.913 1.000 10.749 78 ILE AAA N 1
ATOM 1116 C CA . ILE A 1 78 ? 29.415 3.308 -4.256 1.000 11.037 78 ILE AAA CA 1
ATOM 1117 C C . ILE A 1 78 ? 28.396 2.758 -5.229 1.000 11.160 78 ILE AAA C 1
ATOM 1118 O O . ILE A 1 78 ? 27.230 2.527 -4.816 1.000 11.998 78 ILE AAA O 1
ATOM 1134 N N . PRO A 1 79 ? 28.779 2.490 -6.504 1.000 11.730 79 PRO AAA N 1
ATOM 1135 C CA . PRO A 1 79 ? 27.806 1.998 -7.458 1.000 12.988 79 PRO AAA CA 1
ATOM 1136 C C . PRO A 1 79 ? 27.619 0.487 -7.419 1.000 12.292 79 PRO AAA C 1
ATOM 1137 O O . PRO A 1 79 ? 26.674 0.040 -8.027 1.000 14.777 79 PRO AAA O 1
ATOM 1148 N N . ASP A 1 80 ? 28.524 -0.218 -6.778 1.000 11.883 80 ASP AAA N 1
ATOM 1149 C CA . ASP A 1 80 ? 28.488 -1.714 -6.713 1.000 11.924 80 ASP AAA CA 1
ATOM 1150 C C . ASP A 1 80 ? 28.858 -2.133 -5.303 1.000 10.741 80 ASP AAA C 1
ATOM 1151 O O . ASP A 1 80 ? 30.049 -2.304 -4.975 1.000 11.318 80 ASP AAA O 1
ATOM 1160 N N . TYR A 1 81 ? 27.833 -2.329 -4.480 1.000 9.683 81 TYR AAA N 1
ATOM 1161 C CA . TYR A 1 81 ? 28.045 -2.708 -3.087 1.000 9.384 81 TYR AAA CA 1
ATOM 1162 C C . TYR A 1 81 ? 28.686 -4.071 -2.929 1.000 9.266 81 TYR AAA C 1
ATOM 1163 O O . TYR A 1 81 ? 29.279 -4.350 -1.890 1.000 9.623 81 TYR AAA O 1
ATOM 1181 N N . SER A 1 82 ? 28.627 -4.921 -3.953 1.000 10.093 82 SER AAA N 1
ATOM 1182 C CA . SER A 1 82 ? 29.269 -6.234 -3.866 1.000 10.592 82 SER AAA CA 1
ATOM 1183 C C . SER A 1 82 ? 30.796 -6.125 -3.685 1.000 10.355 82 SER AAA C 1
ATOM 1184 O O . SER A 1 82 ? 31.416 -7.052 -3.184 1.000 11.186 82 SER AAA O 1
ATOM 1192 N N . GLN A 1 83 ? 31.383 -5.003 -4.112 1.000 10.222 83 GLN AAA N 1
ATOM 1193 C CA . GLN A 1 83 ? 32.807 -4.764 -3.945 1.000 11.021 83 GLN AAA CA 1
ATOM 1194 C C . GLN A 1 83 ? 33.169 -4.580 -2.492 1.000 10.339 83 GLN AAA C 1
ATOM 1195 O O . GLN A 1 83 ? 34.389 -4.626 -2.153 1.000 11.971 83 GLN AAA O 1
ATOM 1209 N N . TYR A 1 84 ? 32.199 -4.404 -1.635 1.000 9.631 84 TYR AAA N 1
ATOM 1210 C CA . TYR A 1 84 ? 32.370 -4.238 -0.185 1.000 9.499 84 TYR AAA CA 1
ATOM 1211 C C . TYR A 1 84 ? 31.764 -5.415 0.577 1.000 8.872 84 TYR AAA C 1
ATOM 1212 O O . TYR A 1 84 ? 31.552 -5.369 1.776 1.000 10.124 84 TYR AAA O 1
ATOM 1230 N N . GLY A 1 85 ? 31.458 -6.503 -0.133 1.000 9.444 85 GLY AAA N 1
ATOM 1231 C CA . GLY A 1 85 ? 30.894 -7.691 0.517 1.000 9.525 85 GLY AAA CA 1
ATOM 1232 C C . GLY A 1 85 ? 29.444 -7.558 0.905 1.000 8.607 85 GLY AAA C 1
ATOM 1233 O O . GLY A 1 85 ? 28.989 -8.324 1.757 1.000 9.535 85 GLY AAA O 1
ATOM 1237 N N . VAL A 1 86 ? 28.695 -6.652 0.273 1.000 8.579 86 VAL AAA N 1
ATOM 1238 C CA . VAL A 1 86 ? 27.273 -6.428 0.639 1.000 8.049 86 VAL AAA CA 1
ATOM 1239 C C . VAL A 1 86 ? 26.411 -6.722 -0.566 1.000 9.023 86 VAL AAA C 1
ATOM 1240 O O . VAL A 1 86 ? 26.566 -6.069 -1.606 1.000 9.486 86 VAL AAA O 1
ATOM 1253 N N . THR A 1 87 ? 25.489 -7.664 -0.436 1.000 8.655 87 THR AAA N 1
ATOM 1254 C CA . THR A 1 87 ? 24.526 -7.978 -1.485 1.000 9.242 87 THR AAA CA 1
ATOM 1255 C C . THR A 1 87 ? 23.196 -8.258 -0.828 1.000 8.974 87 THR AAA C 1
ATOM 1256 O O . THR A 1 87 ? 23.131 -8.715 0.309 1.000 9.550 87 THR AAA O 1
ATOM 1267 N N . THR A 1 88 ? 22.120 -8.042 -1.586 1.000 9.307 88 THR AAA N 1
ATOM 1268 C CA . THR A 1 88 ? 20.780 -8.449 -1.158 1.000 9.197 88 THR AAA CA 1
ATOM 1269 C C . THR A 1 88 ? 20.123 -9.302 -2.242 1.000 9.257 88 THR AAA C 1
ATOM 1270 O O . THR A 1 88 ? 20.478 -9.226 -3.402 1.000 10.924 88 THR AAA O 1
ATOM 1281 N N . ASN A 1 89 ? 19.148 -10.065 -1.760 1.000 9.755 89 ASN AAA N 1
ATOM 1282 C CA . ASN A 1 89 ? 18.411 -10.970 -2.629 1.000 11.043 89 ASN AAA CA 1
ATOM 1283 C C . ASN A 1 89 ? 17.063 -11.157 -1.989 1.000 10.595 89 ASN AAA C 1
ATOM 1284 O O . ASN A 1 89 ? 16.933 -11.887 -0.991 1.000 11.217 89 ASN AAA O 1
ATOM 1294 N N . GLY A 1 90 ? 16.034 -10.493 -2.514 1.000 10.099 90 GLY AAA N 1
ATOM 1295 C CA . GLY A 1 90 ? 14.709 -10.618 -1.901 1.000 9.704 90 GLY AAA CA 1
ATOM 1296 C C . GLY A 1 90 ? 14.686 -10.027 -0.512 1.000 8.942 90 GLY AAA C 1
ATOM 1297 O O . GLY A 1 90 ? 14.890 -8.821 -0.317 1.000 9.931 90 GLY AAA O 1
ATOM 1301 N N . THR A 1 91 ? 14.442 -10.898 0.475 1.000 8.748 91 THR AAA N 1
ATOM 1302 C CA . THR A 1 91 ? 14.432 -10.515 1.882 1.000 8.727 91 THR AAA CA 1
ATOM 1303 C C . THR A 1 91 ? 15.757 -10.835 2.571 1.000 8.359 91 THR AAA C 1
ATOM 1304 O O . THR A 1 91 ? 15.829 -10.711 3.799 1.000 8.671 91 THR AAA O 1
ATOM 1315 N N . SER A 1 92 ? 16.787 -11.233 1.832 1.000 8.708 92 SER AAA N 1
ATOM 1316 C CA . SER A 1 92 ? 18.072 -11.606 2.426 1.000 9.127 92 SER AAA CA 1
ATOM 1317 C C . SER A 1 92 ? 19.144 -10.537 2.212 1.000 8.217 92 SER AAA C 1
ATOM 1318 O O . SER A 1 92 ? 19.257 -9.969 1.118 1.000 9.311 92 SER AAA O 1
ATOM 1326 N N . LEU A 1 93 ? 19.957 -10.342 3.244 1.000 8.270 93 LEU AAA N 1
ATOM 1327 C CA . LEU A 1 93 ? 21.170 -9.505 3.211 1.000 8.081 93 LEU AAA CA 1
ATOM 1328 C C . LEU A 1 93 ? 22.353 -10.415 3.539 1.000 8.184 93 LEU AAA C 1
ATOM 1329 O O . LEU A 1 93 ? 22.401 -11.033 4.590 1.000 9.189 93 LEU AAA O 1
ATOM 1345 N N . ARG A 1 94 ? 23.318 -10.441 2.619 1.000 8.305 94 ARG AAA N 1
ATOM 1346 C CA . ARG A 1 94 ? 24.556 -11.221 2.769 1.000 8.379 94 ARG AAA CA 1
ATOM 1347 C C . ARG A 1 94 ? 25.707 -10.250 3.043 1.000 8.026 94 ARG AAA C 1
ATOM 1348 O O . ARG A 1 94 ? 25.915 -9.319 2.248 1.000 8.869 94 ARG AAA O 1
ATOM 1369 N N . LEU A 1 95 ? 26.437 -10.512 4.126 1.000 8.056 95 LEU AAA N 1
ATOM 1370 C CA . LEU A 1 95 ? 27.641 -9.736 4.472 1.000 8.116 95 LEU AAA CA 1
ATOM 1371 C C . LEU A 1 95 ? 28.830 -10.670 4.450 1.000 8.124 95 LEU AAA C 1
ATOM 1372 O O . LEU A 1 95 ? 28.914 -11.617 5.245 1.000 9.087 95 LEU AAA O 1
ATOM 1388 N N . GLN A 1 96 ? 29.741 -10.410 3.522 1.000 8.694 96 GLN AAA N 1
ATOM 1389 C CA . GLN A 1 96 ? 30.985 -11.176 3.372 1.000 8.794 96 GLN AAA CA 1
ATOM 1390 C C . GLN A 1 96 ? 32.120 -10.408 4.046 1.000 8.467 96 GLN AAA C 1
ATOM 1391 O O . GLN A 1 96 ? 32.394 -9.239 3.700 1.000 9.535 96 GLN AAA O 1
ATOM 1405 N N . HIS A 1 97 ? 32.796 -11.059 4.982 1.000 8.770 97 HIS AAA N 1
ATOM 1406 C CA . HIS A 1 97 ? 33.924 -10.414 5.688 1.000 8.750 97 HIS AAA CA 1
ATOM 1407 C C . HIS A 1 97 ? 35.146 -10.292 4.800 1.000 9.398 97 HIS AAA C 1
ATOM 1408 O O . HIS A 1 97 ? 35.826 -9.258 4.844 1.000 9.734 97 HIS AAA O 1
ATOM 1423 N N . ILE A 1 98 ? 35.427 -11.358 4.049 1.000 9.804 98 ILE AAA N 1
ATOM 1424 C CA . ILE A 1 98 ? 36.587 -11.502 3.161 1.000 9.907 98 ILE AAA CA 1
ATOM 1425 C C . ILE A 1 98 ? 36.066 -11.838 1.782 1.000 10.724 98 ILE AAA C 1
ATOM 1426 O O . ILE A 1 98 ? 35.193 -12.701 1.660 1.000 11.729 98 ILE AAA O 1
ATOM 1442 N N . LEU A 1 99 ? 36.619 -11.215 0.768 1.000 11.787 99 LEU AAA N 1
ATOM 1443 C CA . LEU A 1 99 ? 36.246 -11.475 -0.629 1.000 12.461 99 LEU AAA CA 1
ATOM 1444 C C . LEU A 1 99 ? 37.265 -12.383 -1.270 1.000 15.275 99 LEU AAA C 1
ATOM 1445 O O . LEU A 1 99 ? 38.433 -12.417 -0.866 1.000 16.267 99 LEU AAA O 1
ATOM 1461 N N . PRO A 1 100 ? 36.886 -13.005 -2.391 1.000 17.892 100 PRO AAA N 1
ATOM 1462 C CA . PRO A 1 100 ? 37.839 -13.863 -3.119 1.000 21.496 100 PRO AAA CA 1
ATOM 1463 C C . PRO A 1 100 ? 39.068 -13.076 -3.602 1.000 21.930 100 PRO AAA C 1
ATOM 1464 O O . PRO A 1 100 ? 40.152 -13.769 -3.846 1.000 27.054 100 PRO AAA O 1
ATOM 1475 N N . ASP A 1 101 ? 39.013 -11.795 -3.848 1.000 21.124 101 ASP AAA N 1
ATOM 1476 C CA . ASP A 1 101 ? 40.169 -10.980 -4.290 1.000 23.468 101 ASP AAA CA 1
ATOM 1477 C C . ASP A 1 101 ? 41.134 -10.781 -3.117 1.000 19.817 101 ASP AAA C 1
ATOM 1478 O O . ASP A 1 101 ? 42.143 -10.119 -3.298 1.000 23.651 101 ASP AAA O 1
ATOM 1487 N N . GLY A 1 102 ? 40.798 -11.215 -1.878 1.000 19.095 102 GLY AAA N 1
ATOM 1488 C CA . GLY A 1 102 ? 41.676 -11.053 -0.735 1.000 19.199 102 GLY AAA CA 1
ATOM 1489 C C . GLY A 1 102 ? 41.392 -9.860 0.113 1.000 16.735 102 GLY AAA C 1
ATOM 1490 O O . GLY A 1 102 ? 41.990 -9.723 1.199 1.000 17.555 102 GLY AAA O 1
ATOM 1494 N N . ARG A 1 103 ? 40.509 -8.983 -0.311 1.000 15.217 103 ARG AAA N 1
ATOM 1495 C CA . ARG A 1 103 ? 40.138 -7.812 0.500 1.000 15.146 103 ARG AAA CA 1
ATOM 1496 C C . ARG A 1 103 ? 39.322 -8.292 1.701 1.000 12.742 103 ARG AAA C 1
ATOM 1497 O O . ARG A 1 103 ? 38.592 -9.295 1.627 1.000 12.350 103 ARG AAA O 1
ATOM 1518 N N . VAL A 1 104 ? 39.380 -7.510 2.754 1.000 12.171 104 VAL AAA N 1
ATOM 1519 C CA . VAL A 1 104 ? 38.659 -7.753 4.010 1.000 11.233 104 VAL AAA CA 1
ATOM 1520 C C . VAL A 1 104 ? 37.771 -6.543 4.240 1.000 10.612 104 VAL AAA C 1
ATOM 1521 O O . VAL A 1 104 ? 38.047 -5.679 5.070 1.000 11.606 104 VAL AAA O 1
ATOM 1534 N N . PRO A 1 105 ? 36.650 -6.415 3.523 1.000 9.608 105 PRO AAA N 1
ATOM 1535 C CA . PRO A 1 105 ? 35.843 -5.206 3.669 1.000 10.013 105 PRO AAA CA 1
ATOM 1536 C C . PRO A 1 105 ? 35.141 -5.123 5.025 1.000 9.063 105 PRO AAA C 1
ATOM 1537 O O . PRO A 1 105 ? 34.794 -4.006 5.414 1.000 10.298 105 PRO AAA O 1
ATOM 1548 N N . SER A 1 106 ? 34.878 -6.236 5.718 1.000 9.226 106 SER AAA N 1
ATOM 1549 C CA . SER A 1 106 ? 34.258 -6.176 7.062 1.000 8.664 106 SER AAA CA 1
ATOM 1550 C C . SER A 1 106 ? 33.126 -5.159 7.096 1.000 8.837 106 SER AAA C 1
ATOM 1551 O O . SER A 1 106 ? 33.148 -4.211 7.882 1.000 9.142 106 SER AAA O 1
ATOM 1559 N N . PRO A 1 107 ? 32.093 -5.314 6.252 1.000 8.221 107 PRO AAA N 1
ATOM 1560 C CA . PRO A 1 107 ? 31.119 -4.238 6.099 1.000 8.123 107 PRO AAA CA 1
ATOM 1561 C C . PRO A 1 107 ? 30.269 -4.016 7.329 1.000 8.017 107 PRO AAA C 1
ATOM 1562 O O . PRO A 1 107 ? 29.884 -4.939 8.021 1.000 8.800 107 PRO AAA O 1
ATOM 1573 N N . ARG A 1 108 ? 29.895 -2.722 7.510 1.000 7.581 108 ARG AAA N 1
ATOM 1574 C CA . ARG A 1 108 ? 28.872 -2.283 8.444 1.000 7.653 108 ARG AAA CA 1
ATOM 1575 C C . ARG A 1 108 ? 27.878 -1.442 7.634 1.000 7.390 108 ARG AAA C 1
ATOM 1576 O O . ARG A 1 108 ? 28.262 -0.502 6.962 1.000 7.897 108 ARG AAA O 1
ATOM 1597 N N . VAL A 1 109 ? 26.591 -1.824 7.742 1.000 7.421 109 VAL AAA N 1
ATOM 1598 C CA . VAL A 1 109 ? 25.527 -1.167 6.988 1.000 7.321 109 VAL AAA CA 1
ATOM 1599 C C . VAL A 1 109 ? 24.398 -0.775 7.947 1.000 7.521 109 VAL AAA C 1
ATOM 1600 O O . VAL A 1 109 ? 24.234 -1.340 9.024 1.000 7.889 109 VAL AAA O 1
ATOM 1613 N N . TYR A 1 110 ? 23.568 0.153 7.456 1.000 7.845 110 TYR AAA N 1
ATOM 1614 C CA . TYR A 1 110 ? 22.353 0.606 8.144 1.000 7.154 110 TYR AAA CA 1
ATOM 1615 C C . TYR A 1 110 ? 21.149 0.413 7.250 1.000 7.930 110 TYR AAA C 1
ATOM 1616 O O . TYR A 1 110 ? 21.239 0.443 6.027 1.000 8.350 110 TYR AAA O 1
ATOM 1634 N N . LEU A 1 111 ? 19.965 0.315 7.905 1.000 7.733 111 LEU AAA N 1
ATOM 1635 C CA . LEU A 1 111 ? 18.708 0.184 7.174 1.000 7.685 111 LEU AAA CA 1
ATOM 1636 C C . LEU A 1 111 ? 18.076 1.563 6.924 1.000 7.696 111 LEU AAA C 1
ATOM 1637 O O . LEU A 1 111 ? 17.716 2.288 7.855 1.000 8.577 111 LEU AAA O 1
ATOM 1653 N N . LEU A 1 112 ? 17.964 1.915 5.654 1.000 8.114 112 LEU AAA N 1
ATOM 1654 C CA . LEU A 1 112 ? 17.272 3.127 5.203 1.000 8.558 112 LEU AAA CA 1
ATOM 1655 C C . LEU A 1 112 ? 15.783 2.856 4.950 1.000 8.883 112 LEU AAA C 1
ATOM 1656 O O . LEU A 1 112 ? 15.414 1.749 4.580 1.000 9.210 112 LEU AAA O 1
ATOM 1672 N N . ASP A 1 113 ? 14.988 3.891 5.171 1.000 9.216 113 ASP AAA N 1
ATOM 1673 C CA . ASP A 1 113 ? 13.573 3.853 4.768 1.000 10.275 113 ASP AAA CA 1
ATOM 1674 C C . ASP A 1 113 ? 13.474 3.882 3.263 1.000 10.023 113 ASP AAA C 1
ATOM 1675 O O . ASP A 1 113 ? 14.446 3.986 2.517 1.000 10.498 113 ASP AAA O 1
ATOM 1684 N N . LYS A 1 114 ? 12.232 3.773 2.790 1.000 12.038 114 LYS AAA N 1
ATOM 1685 C CA . LYS A 1 114 ? 11.960 3.588 1.370 1.000 12.983 114 LYS AAA CA 1
ATOM 1686 C C . LYS A 1 114 ? 12.343 4.819 0.541 1.000 12.788 114 LYS AAA C 1
ATOM 1687 O O . LYS A 1 114 ? 12.424 4.708 -0.685 1.000 16.040 114 LYS AAA O 1
ATOM 1699 N N . THR A 1 115 ? 12.578 5.966 1.177 1.000 11.352 115 THR AAA N 1
ATOM 1700 C CA . THR A 1 115 ? 12.979 7.180 0.477 1.000 12.157 115 THR AAA CA 1
ATOM 1701 C C . THR A 1 115 ? 14.485 7.230 0.227 1.000 11.334 115 THR AAA C 1
ATOM 1702 O O . THR A 1 115 ? 14.953 8.117 -0.528 1.000 12.599 115 THR AAA O 1
ATOM 1713 N N . LYS A 1 116 ? 15.263 6.406 0.907 1.000 10.498 116 LYS AAA N 1
ATOM 1714 C CA . LYS A 1 116 ? 16.728 6.388 0.880 1.000 10.591 116 LYS AAA CA 1
ATOM 1715 C C . L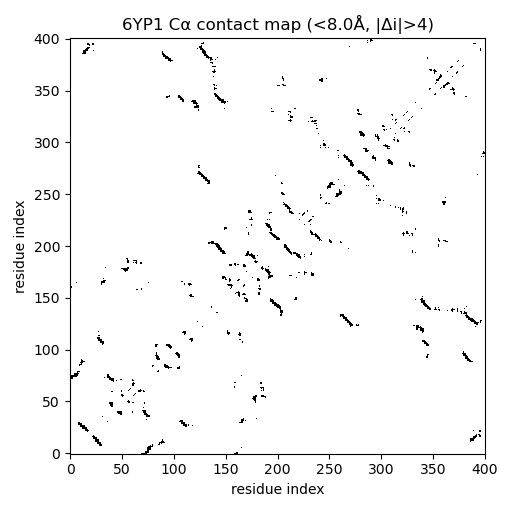YS A 1 116 ? 17.370 7.585 1.597 1.000 11.162 116 LYS AAA C 1
ATOM 1716 O O . LYS A 1 116 ? 18.602 7.686 1.640 1.000 12.485 116 LYS AAA O 1
ATOM 1735 N N . ARG A 1 117 ? 16.576 8.479 2.207 1.000 11.349 117 ARG AAA N 1
ATOM 1736 C CA . ARG A 1 117 ? 17.087 9.743 2.741 1.000 12.071 117 ARG AAA CA 1
ATOM 1737 C C . ARG A 1 117 ? 16.898 9.854 4.219 1.000 11.213 117 ARG AAA C 1
ATOM 1738 O O . ARG A 1 117 ? 17.290 10.877 4.812 1.000 13.167 117 ARG AAA O 1
ATOM 1759 N N . ARG A 1 118 ? 16.399 8.818 4.867 1.000 10.308 118 ARG AAA N 1
ATOM 1760 C CA . ARG A 1 118 ? 16.211 8.816 6.328 1.000 9.889 118 ARG AAA CA 1
ATOM 1761 C C . ARG A 1 118 ? 16.351 7.361 6.760 1.000 8.493 118 ARG AAA C 1
ATOM 1762 O O . ARG A 1 118 ? 15.876 6.463 6.039 1.000 9.652 118 ARG AAA O 1
ATOM 1783 N N . TYR A 1 119 ? 17.010 7.117 7.877 1.000 8.517 119 TYR AAA N 1
ATOM 1784 C CA . TYR A 1 119 ? 17.062 5.761 8.393 1.000 8.001 119 TYR AAA CA 1
ATOM 1785 C C . TYR A 1 119 ? 15.673 5.325 8.781 1.000 8.677 119 TYR AAA C 1
ATOM 1786 O O . TYR A 1 119 ? 14.832 6.123 9.217 1.000 9.848 119 TYR AAA O 1
ATOM 1804 N N . GLU A 1 120 ? 15.429 4.017 8.666 1.000 8.444 120 GLU AAA N 1
ATOM 1805 C CA . GLU A 1 120 ? 14.205 3.391 9.216 1.000 8.824 120 GLU AAA CA 1
ATOM 1806 C C . GLU A 1 120 ? 14.283 3.412 10.727 1.000 9.789 120 GLU AAA C 1
ATOM 1807 O O . GLU A 1 120 ? 15.138 2.737 11.301 1.000 13.979 120 GLU AAA O 1
ATOM 1819 N N . MET A 1 121 ? 13.508 4.225 11.367 1.000 9.385 121 MET AAA N 1
ATOM 1820 C CA . MET A 1 121 ? 13.625 4.389 12.844 1.000 9.476 121 MET AAA CA 1
ATOM 1821 C C . MET A 1 121 ? 12.739 3.359 13.516 1.000 10.195 121 MET AAA C 1
ATOM 1822 O O . MET A 1 121 ? 11.509 3.307 13.309 1.000 12.238 121 MET AAA O 1
ATOM 1836 N N . LEU A 1 122 ? 13.354 2.512 14.318 1.000 9.044 122 LEU AAA N 1
ATOM 1837 C CA . LEU A 1 122 ? 12.646 1.456 15.034 1.000 9.495 122 LEU AAA CA 1
ATOM 1838 C C . LEU A 1 122 ? 12.345 1.922 16.444 1.000 9.139 122 LEU AAA C 1
ATOM 1839 O O . LEU A 1 122 ? 13.206 2.494 17.096 1.000 11.549 122 LEU AAA O 1
ATOM 1855 N N . HIS A 1 123 ? 11.124 1.649 16.906 1.000 9.794 123 HIS AAA N 1
ATOM 1856 C CA . HIS A 1 123 ? 10.655 2.046 18.228 1.000 10.236 123 HIS AAA CA 1
ATOM 1857 C C . HIS A 1 123 ? 10.171 0.778 18.923 1.000 10.740 123 HIS AAA C 1
ATOM 1858 O O . HIS A 1 123 ? 9.003 0.436 18.814 1.000 13.271 123 HIS AAA O 1
ATOM 1873 N N . LEU A 1 124 ? 11.063 0.071 19.592 1.000 9.863 124 LEU AAA N 1
ATOM 1874 C CA . LEU A 1 124 ? 10.805 -1.349 19.920 1.000 10.084 124 LEU AAA CA 1
ATOM 1875 C C . LEU A 1 124 ? 10.344 -1.613 21.347 1.000 9.238 124 LEU AAA C 1
ATOM 1876 O O . LEU A 1 124 ? 9.980 -2.746 21.604 1.000 9.767 124 LEU AAA O 1
ATOM 1892 N N . THR A 1 125 ? 10.341 -0.636 22.247 1.000 10.524 125 THR AAA N 1
ATOM 1893 C CA . THR A 1 125 ? 9.840 -0.910 23.621 1.000 10.132 125 THR AAA CA 1
ATOM 1894 C C . THR A 1 125 ? 8.388 -1.324 23.505 1.000 10.312 125 THR AAA C 1
ATOM 1895 O O . THR A 1 125 ? 7.555 -0.560 22.995 1.000 11.116 125 THR AAA O 1
ATOM 1906 N N . GLY A 1 126 ? 8.048 -2.503 24.025 1.000 9.624 126 GLY AAA N 1
ATOM 1907 C CA . GLY A 1 126 ? 6.717 -3.064 23.928 1.000 9.800 126 GLY AAA CA 1
ATOM 1908 C C . GLY A 1 126 ? 6.443 -3.870 22.674 1.000 9.908 126 GLY AAA C 1
ATOM 1909 O O . GLY A 1 126 ? 5.279 -4.260 22.464 1.000 11.862 126 GLY AAA O 1
ATOM 1913 N N . PHE A 1 127 ? 7.477 -4.151 21.889 1.000 9.242 127 PHE AAA N 1
ATOM 1914 C CA . PHE A 1 127 ? 7.368 -4.823 20.587 1.000 9.583 127 PHE AAA CA 1
ATOM 1915 C C . PHE A 1 127 ? 8.448 -5.898 20.490 1.000 8.884 127 PHE AAA C 1
ATOM 1916 O O . PHE A 1 127 ? 9.231 -6.103 21.427 1.000 9.951 127 PHE AAA O 1
ATOM 1933 N N . GLU A 1 128 ? 8.457 -6.569 19.337 1.000 9.149 128 GLU AAA N 1
ATOM 1934 C CA . GLU A 1 128 ? 9.456 -7.622 19.107 1.000 10.347 128 GLU AAA CA 1
ATOM 1935 C C . GLU A 1 128 ? 10.106 -7.417 17.744 1.000 9.101 128 GLU AAA C 1
ATOM 1936 O O . GLU A 1 128 ? 9.473 -6.905 16.804 1.000 9.778 128 GLU AAA O 1
ATOM 1948 N N . PHE A 1 129 ? 11.361 -7.829 17.662 1.000 9.524 129 PHE AAA N 1
ATOM 1949 C CA . PHE A 1 129 ? 12.159 -7.787 16.436 1.000 9.225 129 PHE AAA CA 1
ATOM 1950 C C . PHE A 1 129 ? 12.636 -9.197 16.185 1.000 8.591 129 PHE AAA C 1
ATOM 1951 O O . PHE A 1 129 ? 13.192 -9.808 17.123 1.000 9.160 129 PHE AAA O 1
ATOM 1968 N N . THR A 1 130 ? 12.522 -9.658 14.964 1.000 8.444 130 THR AAA N 1
ATOM 1969 C CA . THR A 1 130 ? 12.854 -11.050 14.595 1.000 8.705 130 THR AAA CA 1
ATOM 1970 C C . THR A 1 130 ? 13.587 -11.065 13.265 1.000 8.078 130 THR AAA C 1
ATOM 1971 O O . THR A 1 130 ? 13.310 -10.262 12.370 1.000 8.845 130 THR AAA O 1
ATOM 1982 N N . PHE A 1 131 ? 14.479 -12.049 13.142 1.000 8.273 131 PHE AAA N 1
ATOM 1983 C CA . PHE A 1 131 ? 15.148 -12.257 11.856 1.000 8.158 131 PHE AAA CA 1
ATOM 1984 C C . PHE A 1 131 ? 15.531 -13.732 11.755 1.000 8.328 131 PHE AAA C 1
ATOM 1985 O O . PHE A 1 131 ? 15.640 -14.421 12.774 1.000 9.218 131 PHE AAA O 1
ATOM 2002 N N . ASP A 1 132 ? 15.799 -14.153 10.550 1.000 8.115 132 ASP AAA N 1
ATOM 2003 C CA . ASP A 1 132 ? 16.366 -15.470 10.270 1.000 8.568 132 ASP AAA CA 1
ATOM 2004 C C . ASP A 1 132 ? 17.837 -15.315 9.969 1.000 8.669 132 ASP AAA C 1
ATOM 2005 O O . ASP A 1 132 ? 18.253 -14.298 9.417 1.000 9.370 132 ASP AAA O 1
ATOM 2014 N N . VAL A 1 133 ? 18.630 -16.337 10.316 1.000 8.993 133 VAL AAA N 1
ATOM 2015 C CA . VAL A 1 133 ? 20.086 -16.232 10.143 1.000 8.705 133 VAL AAA CA 1
ATOM 2016 C C . VAL A 1 133 ? 20.660 -17.551 9.684 1.000 9.234 133 VAL AAA C 1
ATOM 2017 O O . VAL A 1 133 ? 20.172 -18.641 10.016 1.000 10.753 133 VAL AAA O 1
ATOM 2030 N N . ASP A 1 134 ? 21.748 -17.437 8.924 1.000 9.156 134 ASP AAA N 1
ATOM 2031 C CA . ASP A 1 134 ? 22.648 -18.532 8.591 1.000 9.668 134 ASP AAA CA 1
ATOM 2032 C C . ASP A 1 134 ? 24.016 -18.163 9.177 1.000 9.062 134 ASP AAA C 1
ATOM 2033 O O . ASP A 1 134 ? 24.670 -17.246 8.679 1.000 9.377 134 ASP AAA O 1
ATOM 2042 N N . ALA A 1 135 ? 24.379 -18.880 10.244 1.000 9.283 135 ALA AAA N 1
ATOM 2043 C CA . ALA A 1 135 ? 25.612 -18.631 10.988 1.000 10.075 135 ALA AAA CA 1
ATOM 2044 C C . ALA A 1 135 ? 26.696 -19.658 10.699 1.000 9.470 135 ALA AAA C 1
ATOM 2045 O O . ALA A 1 135 ? 27.763 -19.620 11.351 1.000 9.985 135 ALA AAA O 1
ATOM 2052 N N . THR A 1 136 ? 26.503 -20.541 9.722 1.000 9.442 136 THR AAA N 1
ATOM 2053 C CA . THR A 1 136 ? 27.405 -21.676 9.522 1.000 10.191 136 THR AAA CA 1
ATOM 2054 C C . THR A 1 136 ? 28.835 -21.241 9.233 1.000 9.575 136 THR AAA C 1
ATOM 2055 O O . THR A 1 136 ? 29.758 -22.000 9.610 1.000 10.777 136 THR AAA O 1
ATOM 2066 N N . LYS A 1 137 ? 29.041 -20.141 8.539 1.000 8.988 137 LYS AAA N 1
ATOM 2067 C CA A LYS A 1 137 ? 30.361 -19.720 8.088 0.500 9.071 137 LYS AAA CA 1
ATOM 2068 C CA B LYS A 1 137 ? 30.361 -19.717 8.098 0.500 9.091 137 LYS AAA CA 1
ATOM 2069 C C . LYS A 1 137 ? 30.987 -18.695 9.059 1.000 9.361 137 LYS AAA C 1
ATOM 2070 O O . LYS A 1 137 ? 31.835 -17.888 8.668 1.000 10.333 137 LYS AAA O 1
ATOM 2106 N N . LEU A 1 138 ? 30.624 -18.780 10.329 1.000 8.878 138 LEU AAA N 1
ATOM 2107 C CA . LEU A 1 138 ? 31.138 -17.920 11.380 1.000 9.055 138 LEU AAA CA 1
ATOM 2108 C C . LEU A 1 138 ? 31.837 -18.755 12.436 1.000 8.520 138 LEU AAA C 1
ATOM 2109 O O . LEU A 1 138 ? 31.195 -19.256 13.377 1.000 9.092 138 LEU AAA O 1
ATOM 2125 N N . PRO A 1 139 ? 33.149 -18.943 12.336 1.000 9.105 139 PRO AAA N 1
ATOM 2126 C CA . PRO A 1 139 ? 33.875 -19.695 13.363 1.000 9.264 139 PRO AAA CA 1
ATOM 2127 C C . PRO A 1 139 ? 34.173 -18.803 14.570 1.000 9.347 139 PRO AAA C 1
ATOM 2128 O O . PRO A 1 139 ? 33.934 -17.600 14.604 1.000 9.358 139 PRO AAA O 1
ATOM 2139 N N . CYS A 1 140 ? 34.822 -19.434 15.561 1.000 9.930 140 CYS AAA N 1
ATOM 2140 C CA A CYS A 1 140 ? 35.375 -18.708 16.742 0.700 9.590 140 CYS AAA CA 1
ATOM 2141 C CA B CYS A 1 140 ? 35.426 -18.747 16.676 0.300 10.331 140 CYS AAA CA 1
ATOM 2142 C C . CYS A 1 140 ? 36.072 -17.422 16.275 1.000 9.665 140 CYS AAA C 1
ATOM 2143 O O . CYS A 1 140 ? 36.827 -17.420 15.293 1.000 10.228 140 CYS AAA O 1
ATOM 2155 N N . GLY A 1 141 ? 35.839 -16.369 17.040 1.000 9.177 141 GLY AAA N 1
ATOM 2156 C CA . GLY A 1 141 ? 36.486 -15.085 16.818 1.000 9.410 141 GLY AAA CA 1
ATOM 2157 C C . GLY A 1 141 ? 35.749 -14.199 15.861 1.000 8.839 141 GLY AAA C 1
ATOM 2158 O O . GLY A 1 141 ? 36.025 -12.973 15.834 1.000 9.803 141 GLY AAA O 1
ATOM 2162 N N . MET A 1 142 ? 34.824 -14.717 15.055 1.000 9.028 142 MET AAA N 1
ATOM 2163 C CA . MET A 1 142 ? 34.013 -13.839 14.212 1.000 8.598 142 MET AAA CA 1
ATOM 2164 C C . MET A 1 142 ? 32.845 -13.254 14.998 1.000 8.643 142 MET AAA C 1
ATOM 2165 O O . MET A 1 142 ? 32.272 -13.946 15.837 1.000 9.729 142 MET AAA O 1
ATOM 2179 N N . ASN A 1 143 ? 32.483 -12.020 14.658 1.000 8.878 143 ASN AAA N 1
ATOM 2180 C CA . ASN A 1 143 ? 31.280 -11.392 15.232 1.000 8.847 143 ASN AAA CA 1
ATOM 2181 C C . ASN A 1 143 ? 30.397 -10.976 14.099 1.000 8.324 143 ASN AAA C 1
ATOM 2182 O O . ASN A 1 143 ? 30.769 -10.102 13.303 1.000 9.260 143 ASN AAA O 1
ATOM 2193 N N . SER A 1 144 ? 29.251 -11.663 13.942 1.000 7.973 144 SER AAA N 1
ATOM 2194 C CA . SER A 1 144 ? 28.155 -11.114 13.130 1.000 7.966 144 SER AAA CA 1
ATOM 2195 C C . SER A 1 144 ? 27.254 -10.343 14.089 1.000 7.459 144 SER AAA C 1
ATOM 2196 O O . SER A 1 144 ? 26.823 -10.892 15.110 1.000 8.278 144 SER AAA O 1
ATOM 2204 N N . ALA A 1 145 ? 27.005 -9.075 13.741 1.000 7.661 145 ALA AAA N 1
ATOM 2205 C CA . ALA A 1 145 ? 26.275 -8.191 14.623 1.000 7.840 145 ALA AAA CA 1
ATOM 2206 C C . ALA A 1 145 ? 25.029 -7.670 13.911 1.000 7.805 145 ALA AAA C 1
ATOM 2207 O O . ALA A 1 145 ? 25.033 -7.371 12.710 1.000 8.011 145 ALA AAA O 1
ATOM 2214 N N . LEU A 1 146 ? 23.965 -7.517 14.717 1.000 7.468 146 LEU AAA N 1
ATOM 2215 C CA . LEU A 1 146 ? 22.700 -6.901 14.294 1.000 7.542 146 LEU AAA CA 1
ATOM 2216 C C . LEU A 1 146 ? 22.252 -6.164 15.539 1.000 7.466 146 LEU AAA C 1
ATOM 2217 O O . LEU A 1 146 ? 22.047 -6.760 16.591 1.000 7.920 146 LEU AAA O 1
ATOM 2233 N N . TYR A 1 147 ? 22.200 -4.828 15.449 1.000 7.544 147 TYR AAA N 1
ATOM 2234 C CA . TYR A 1 147 ? 22.094 -4.019 16.657 1.000 7.483 147 TYR AAA CA 1
ATOM 2235 C C . TYR A 1 147 ? 21.484 -2.680 16.325 1.000 7.509 147 TYR AAA C 1
ATOM 2236 O O . TYR A 1 147 ? 21.269 -2.315 15.177 1.000 8.839 147 TYR AAA O 1
ATOM 2254 N N . LEU A 1 148 ? 21.157 -1.944 17.391 1.000 7.796 148 LEU AAA N 1
ATOM 2255 C CA . LEU A 1 148 ? 20.536 -0.647 17.293 1.000 7.880 148 LEU AAA CA 1
ATOM 2256 C C . LEU A 1 148 ? 21.457 0.388 17.924 1.000 8.017 148 LEU AAA C 1
ATOM 2257 O O . LEU A 1 148 ? 21.982 0.188 18.997 1.000 8.677 148 LEU AAA O 1
ATOM 2273 N N . SER A 1 149 ? 21.586 1.524 17.227 1.000 8.204 149 SER AAA N 1
ATOM 2274 C CA . SER A 1 149 ? 22.338 2.687 17.747 1.000 8.204 149 SER AAA CA 1
ATOM 2275 C C . SER A 1 149 ? 21.406 3.903 17.680 1.000 7.668 149 SER AAA C 1
ATOM 2276 O O . SER A 1 149 ? 20.640 4.041 16.743 1.000 8.342 149 SER AAA O 1
ATOM 2284 N N . GLU A 1 150 ? 21.526 4.808 18.653 1.000 7.856 150 GLU AAA N 1
ATOM 2285 C CA . GLU A 1 150 ? 20.680 6.004 18.668 1.000 8.253 150 GLU AAA CA 1
ATOM 2286 C C . GLU A 1 150 ? 21.262 7.117 17.782 1.000 8.502 150 GLU AAA C 1
ATOM 2287 O O . GLU A 1 150 ? 21.573 8.221 18.245 1.000 9.898 150 GLU AAA O 1
ATOM 2299 N N . MET A 1 151 ? 21.402 6.796 16.510 1.000 8.417 151 MET AAA N 1
ATOM 2300 C CA . MET A 1 151 ? 21.848 7.733 15.464 1.000 8.700 151 MET AAA CA 1
ATOM 2301 C C . MET A 1 151 ? 20.686 8.660 15.089 1.000 8.630 151 MET AAA C 1
ATOM 2302 O O . MET A 1 151 ? 19.496 8.313 15.246 1.000 9.599 151 MET AAA O 1
ATOM 2316 N N . HIS A 1 152 ? 21.046 9.814 14.552 1.000 8.737 152 HIS AAA N 1
ATOM 2317 C CA . HIS A 1 152 ? 20.067 10.786 14.105 1.000 8.737 152 HIS AAA CA 1
ATOM 2318 C C . HIS A 1 152 ? 19.362 10.287 12.836 1.000 8.686 152 HIS AAA C 1
ATOM 2319 O O . HIS A 1 152 ? 20.004 9.726 11.948 1.000 8.936 152 HIS AAA O 1
ATOM 2334 N N . PRO A 1 153 ? 18.043 10.525 12.698 1.000 8.761 153 PRO AAA N 1
ATOM 2335 C CA . PRO A 1 153 ? 17.311 9.908 11.583 1.000 9.335 153 PRO AAA CA 1
ATOM 2336 C C . PRO A 1 153 ? 17.797 10.280 10.185 1.000 9.135 153 PRO AAA C 1
ATOM 2337 O O . PRO A 1 153 ? 17.661 9.469 9.275 1.000 9.937 153 PRO AAA O 1
ATOM 2348 N N . THR A 1 154 ? 18.251 11.508 10.002 1.000 9.286 154 THR AAA N 1
ATOM 2349 C CA . THR A 1 154 ? 18.776 11.896 8.673 1.000 9.772 154 THR AAA CA 1
ATOM 2350 C C . THR A 1 154 ? 20.299 11.796 8.631 1.000 9.376 154 THR AAA C 1
ATOM 2351 O O . THR A 1 154 ? 20.924 12.365 7.717 1.000 10.825 154 THR AAA O 1
ATOM 2362 N N . GLY A 1 155 ? 20.900 11.103 9.593 1.000 9.638 155 GLY AAA N 1
ATOM 2363 C CA . GLY A 1 155 ? 22.331 11.117 9.692 1.000 9.726 155 GLY AAA CA 1
ATOM 2364 C C . GLY A 1 155 ? 22.857 12.514 10.024 1.000 9.169 155 GLY AAA C 1
ATOM 2365 O O . GLY A 1 155 ? 24.024 12.796 9.748 1.000 10.127 155 GLY AAA O 1
ATOM 2369 N N . ALA A 1 156 ? 22.029 13.322 10.669 1.000 8.868 156 ALA AAA N 1
ATOM 2370 C CA . ALA A 1 156 ? 22.364 14.703 11.012 1.000 8.863 156 ALA AAA CA 1
ATOM 2371 C C . ALA A 1 156 ? 22.673 15.500 9.743 1.000 8.966 156 ALA AAA C 1
ATOM 2372 O O . ALA A 1 156 ? 23.639 16.283 9.689 1.000 9.809 156 ALA AAA O 1
ATOM 2379 N N . LYS A 1 157 ? 21.808 15.377 8.751 1.000 9.273 157 LYS AAA N 1
ATOM 2380 C CA . LYS A 1 157 ? 21.985 16.178 7.516 1.000 9.788 157 LYS AAA CA 1
ATOM 2381 C C . LYS A 1 157 ? 22.004 17.681 7.900 1.000 9.719 157 LYS AAA C 1
ATOM 2382 O O . LYS A 1 157 ? 21.209 18.136 8.723 1.000 10.836 157 LYS AAA O 1
ATOM 2401 N N . SER A 1 158 ? 22.882 18.428 7.268 1.000 9.946 158 SER AAA N 1
ATOM 2402 C CA . SER A 1 158 ? 23.087 19.837 7.612 1.000 10.530 158 SER AAA CA 1
ATOM 2403 C C . SER A 1 158 ? 23.821 20.517 6.484 1.000 10.764 158 SER AAA C 1
ATOM 2404 O O . SER A 1 158 ? 24.231 19.858 5.510 1.000 11.344 158 SER AAA O 1
ATOM 2412 N N . LYS A 1 159 ? 24.051 21.802 6.615 1.000 11.679 159 LYS AAA N 1
ATOM 2413 C CA . LYS A 1 159 ? 24.748 22.535 5.541 1.000 11.793 159 LYS AAA CA 1
ATOM 2414 C C . LYS A 1 159 ? 26.055 21.856 5.158 1.000 11.015 159 LYS AAA C 1
ATOM 2415 O O . LYS A 1 159 ? 26.347 21.694 3.971 1.000 11.940 159 LYS AAA O 1
ATOM 2434 N N . TYR A 1 160 ? 26.873 21.521 6.150 1.000 9.866 160 TYR AAA N 1
ATOM 2435 C CA . TYR A 1 160 ? 28.193 20.966 5.898 1.000 10.046 160 TYR AAA CA 1
ATOM 2436 C C . TYR A 1 160 ? 28.160 19.432 5.755 1.000 9.546 160 TYR AAA C 1
ATOM 2437 O O . TYR A 1 160 ? 29.166 18.873 5.323 1.000 10.785 160 TYR AAA O 1
ATOM 2455 N N . ASN A 1 161 ? 27.018 18.810 6.069 1.000 9.303 161 ASN AAA N 1
ATOM 2456 C CA . ASN A 1 161 ? 26.769 17.389 5.834 1.000 8.966 161 ASN AAA CA 1
ATOM 2457 C C . ASN A 1 161 ? 25.553 17.229 4.940 1.000 9.278 161 ASN AAA C 1
ATOM 2458 O O . ASN A 1 161 ? 24.508 16.772 5.391 1.000 9.633 161 ASN AAA O 1
ATOM 2469 N N . PRO A 1 162 ? 25.647 17.577 3.653 1.000 10.201 162 PRO AAA N 1
ATOM 2470 C CA . PRO A 1 162 ? 24.472 17.482 2.804 1.000 11.923 162 PRO AAA CA 1
ATOM 2471 C C . PRO A 1 162 ? 24.134 16.034 2.407 1.000 11.903 162 PRO AAA C 1
ATOM 2472 O O . PRO A 1 162 ? 23.016 15.748 2.019 1.000 14.012 162 PRO AAA O 1
ATOM 2483 N N . GLY A 1 163 ? 25.079 15.118 2.529 1.000 11.299 163 GLY AAA N 1
ATOM 2484 C CA . GLY A 1 163 ? 24.860 13.715 2.202 1.000 12.006 163 GLY AAA CA 1
ATOM 2485 C C . GLY A 1 163 ? 23.921 12.996 3.134 1.000 10.835 163 GLY AAA C 1
ATOM 2486 O O . GLY A 1 163 ? 23.019 12.310 2.682 1.000 11.940 163 GLY AAA O 1
ATOM 2490 N N . GLY A 1 164 ? 24.151 13.124 4.429 1.000 9.499 164 GLY AAA N 1
ATOM 2491 C CA . GLY A 1 164 ? 23.232 12.542 5.391 1.000 9.654 164 GLY AAA CA 1
ATOM 2492 C C . GLY A 1 164 ? 23.149 11.025 5.325 1.000 8.768 164 GLY AAA C 1
ATOM 2493 O O . GLY A 1 164 ? 24.071 10.331 4.921 1.000 9.175 164 GLY AAA O 1
ATOM 2497 N N . ALA A 1 165 ? 21.975 10.536 5.704 1.000 8.576 165 ALA AAA N 1
ATOM 2498 C CA . ALA A 1 165 ? 21.692 9.091 5.806 1.000 9.025 165 ALA AAA CA 1
ATOM 2499 C C . ALA A 1 165 ? 21.859 8.405 4.437 1.000 8.489 165 ALA AAA C 1
ATOM 2500 O O . ALA A 1 165 ? 22.232 7.224 4.422 1.000 8.684 165 ALA AAA O 1
ATOM 2507 N N . TYR A 1 166 ? 21.624 9.123 3.339 1.000 8.755 166 TYR AAA N 1
ATOM 2508 C CA . TYR A 1 166 ? 21.798 8.523 2.008 1.000 9.121 166 TYR AAA CA 1
ATOM 2509 C C . TYR A 1 166 ? 23.238 8.023 1.837 1.000 8.765 166 TYR AAA C 1
ATOM 2510 O O . TYR A 1 166 ? 23.464 7.099 1.037 1.000 9.346 166 TYR AAA O 1
ATOM 2528 N N . TYR A 1 167 ? 24.197 8.632 2.511 1.000 8.510 167 TYR AAA N 1
ATOM 2529 C CA . TYR A 1 167 ? 25.597 8.202 2.492 1.000 9.337 167 TYR AAA CA 1
ATOM 2530 C C . TYR A 1 167 ? 26.035 7.540 3.801 1.000 8.382 167 TYR AAA C 1
ATOM 2531 O O . TYR A 1 167 ? 27.232 7.318 3.993 1.000 9.766 167 TYR AAA O 1
ATOM 2549 N N . GLY A 1 168 ? 25.103 7.233 4.716 1.000 8.057 168 GLY AAA N 1
ATOM 2550 C CA . GLY A 1 168 ? 25.501 6.498 5.891 1.000 8.156 168 GLY AAA CA 1
ATOM 2551 C C . GLY A 1 168 ? 26.186 7.309 6.948 1.000 7.996 168 GLY AAA C 1
ATOM 2552 O O . GLY A 1 168 ? 26.991 6.738 7.716 1.000 8.201 168 GLY AAA O 1
ATOM 2556 N N . THR A 1 169 ? 25.937 8.617 7.061 1.000 7.675 169 THR AAA N 1
ATOM 2557 C CA . THR A 1 169 ? 26.552 9.463 8.071 1.000 7.524 169 THR AAA CA 1
ATOM 2558 C C . THR A 1 169 ? 25.914 9.267 9.442 1.000 7.682 169 THR AAA C 1
ATOM 2559 O O . THR A 1 169 ? 24.774 8.822 9.567 1.000 8.389 169 THR AAA O 1
ATOM 2570 N N . GLY A 1 170 ? 26.654 9.699 10.480 1.000 8.310 170 GLY AAA N 1
ATOM 2571 C CA . GLY A 1 170 ? 26.078 9.784 11.809 1.000 8.092 170 GLY AAA CA 1
ATOM 2572 C C . GLY A 1 170 ? 26.274 8.598 12.739 1.000 7.965 170 GLY AAA C 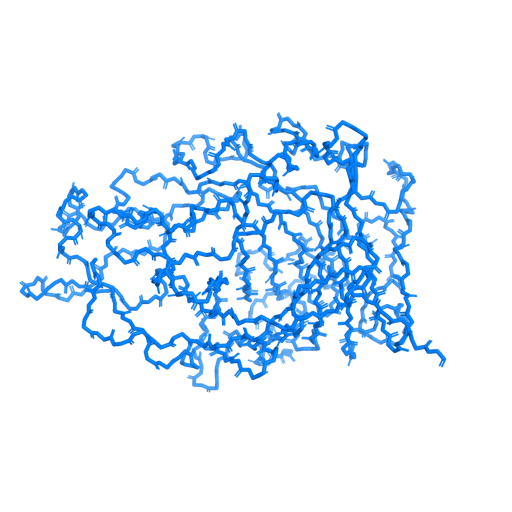1
ATOM 2573 O O . GLY A 1 170 ? 25.647 8.550 13.796 1.000 8.749 170 GLY AAA O 1
ATOM 2577 N N . TYR A 1 171 ? 27.130 7.644 12.400 1.000 8.062 171 TYR AAA N 1
ATOM 2578 C CA . TYR A 1 171 ? 27.335 6.474 13.264 1.000 7.585 171 TYR AAA CA 1
ATOM 2579 C C . TYR A 1 171 ? 27.802 6.887 14.652 1.000 7.615 171 TYR AAA C 1
ATOM 2580 O O . TYR A 1 171 ? 28.663 7.775 14.823 1.000 8.417 171 TYR AAA O 1
ATOM 2598 N N . CYS A 1 172 ? 27.321 6.148 15.653 1.000 7.916 172 CYS AAA N 1
ATOM 2599 C CA . CYS A 1 172 ? 27.798 6.213 17.025 1.000 7.929 172 CYS AAA CA 1
ATOM 2600 C C . CYS A 1 172 ? 27.514 4.865 17.687 1.000 7.910 172 CYS AAA C 1
ATOM 2601 O O . CYS A 1 172 ? 26.696 4.088 17.156 1.000 8.444 172 CYS AAA O 1
ATOM 2608 N N . ASP A 1 173 ? 28.169 4.600 18.801 1.000 7.936 173 ASP AAA N 1
ATOM 2609 C CA . ASP A 1 173 ? 27.863 3.397 19.588 1.000 8.636 173 ASP AAA CA 1
ATOM 2610 C C . ASP A 1 173 ? 28.386 3.626 20.999 1.000 7.933 173 ASP AAA C 1
ATOM 2611 O O . ASP A 1 173 ? 28.865 4.710 21.342 1.000 8.788 173 ASP AAA O 1
ATOM 2620 N N . ALA A 1 174 ? 28.281 2.590 21.823 1.000 8.187 174 ALA AAA N 1
ATOM 2621 C CA . ALA A 1 174 ? 28.611 2.726 23.244 1.000 8.700 174 ALA AAA CA 1
ATOM 2622 C C . ALA A 1 174 ? 30.090 2.676 23.527 1.000 8.781 174 ALA AAA C 1
ATOM 2623 O O . ALA A 1 174 ? 30.478 2.781 24.695 1.000 9.791 174 ALA AAA O 1
ATOM 2630 N N . GLN A 1 175 ? 30.936 2.554 22.503 1.000 8.492 175 GLN AAA N 1
ATOM 2631 C CA . GLN A 1 175 ? 32.394 2.580 22.674 1.000 8.957 175 GLN AAA CA 1
ATOM 2632 C C . GLN A 1 175 ? 32.984 3.957 22.552 1.000 8.953 175 GLN AAA C 1
ATOM 2633 O O . GLN A 1 175 ? 34.189 4.113 22.890 1.000 10.097 175 GLN AAA O 1
ATOM 2647 N N . CYS A 1 176 ? 32.255 4.952 22.100 1.000 9.057 176 CYS AAA N 1
ATOM 2648 C CA . CYS A 1 176 ? 32.755 6.333 22.067 1.000 9.498 176 CYS AAA CA 1
ATOM 2649 C C . CYS A 1 176 ? 34.098 6.437 21.278 1.000 9.479 176 CYS AAA C 1
ATOM 2650 O O . CYS A 1 176 ? 34.987 7.188 21.683 1.000 10.191 176 CYS AAA O 1
ATOM 2657 N N . PHE A 1 177 ? 34.148 5.770 20.130 1.000 9.310 177 PHE AAA N 1
ATOM 2658 C CA . PHE A 1 177 ? 35.363 5.826 19.320 1.000 9.614 177 PHE AAA CA 1
ATOM 2659 C C . PHE A 1 177 ? 35.509 7.166 18.620 1.000 9.063 177 PHE AAA C 1
ATOM 2660 O O . PHE A 1 177 ? 34.559 7.847 18.247 1.000 9.448 177 PHE AAA O 1
ATOM 2677 N N . VAL A 1 178 ? 36.773 7.527 18.386 1.000 9.202 178 VAL AAA N 1
ATOM 2678 C CA . VAL A 1 178 ? 37.136 8.731 17.632 1.000 8.815 178 VAL AAA CA 1
ATOM 2679 C C . VAL A 1 178 ? 37.169 8.391 16.161 1.000 9.378 178 VAL AAA C 1
ATOM 2680 O O . VAL A 1 178 ? 37.942 7.548 15.730 1.000 11.396 178 VAL AAA O 1
ATOM 2693 N N . THR A 1 179 ? 36.340 9.071 15.355 1.000 9.445 179 THR AAA N 1
ATOM 2694 C CA . THR A 1 179 ? 36.343 8.961 13.917 1.000 9.472 179 THR AAA CA 1
ATOM 2695 C C . THR A 1 179 ? 36.629 10.335 13.309 1.000 9.071 179 THR AAA C 1
ATOM 2696 O O . THR A 1 179 ? 36.293 11.346 13.906 1.000 9.668 179 THR AAA O 1
ATOM 2707 N N . PRO A 1 180 ? 37.228 10.388 12.095 1.000 8.961 180 PRO AAA N 1
ATOM 2708 C CA . PRO A 1 180 ? 37.624 11.688 11.562 1.000 9.106 180 PRO AAA CA 1
ATOM 2709 C C . PRO A 1 180 ? 36.457 12.570 11.171 1.000 8.620 180 PRO AAA C 1
ATOM 2710 O O . PRO A 1 180 ? 36.651 13.795 11.058 1.000 9.290 180 PRO AAA O 1
ATOM 2721 N N . PHE A 1 181 ? 35.269 11.996 10.960 1.000 8.595 181 PHE AAA N 1
ATOM 2722 C CA . PHE A 1 181 ? 34.022 12.738 10.797 1.000 8.481 181 PHE AAA CA 1
ATOM 2723 C C . PHE A 1 181 ? 33.048 12.194 11.808 1.000 8.266 181 PHE AAA C 1
ATOM 2724 O O . PHE A 1 181 ? 33.012 10.968 12.062 1.000 8.561 181 PHE AAA O 1
ATOM 2741 N N . ILE A 1 182 ? 32.225 13.083 12.397 1.000 8.540 182 ILE AAA N 1
ATOM 2742 C CA . ILE A 1 182 ? 31.121 12.725 13.282 1.000 8.313 182 ILE AAA CA 1
ATOM 2743 C C . ILE A 1 182 ? 29.918 13.497 12.799 1.000 8.537 182 ILE AAA C 1
ATOM 2744 O O . ILE A 1 182 ? 30.033 14.738 12.613 1.000 9.125 182 ILE AAA O 1
ATOM 2760 N N . ASN A 1 183 ? 28.783 12.848 12.583 1.000 8.517 183 ASN AAA N 1
ATOM 2761 C CA . ASN A 1 183 ? 27.617 13.549 12.069 1.000 8.529 183 ASN AAA CA 1
ATOM 2762 C C . ASN A 1 183 ? 27.935 14.269 10.765 1.000 8.708 183 ASN AAA C 1
ATOM 2763 O O . ASN A 1 183 ? 27.406 15.334 10.442 1.000 9.472 183 ASN AAA O 1
ATOM 2774 N N . GLY A 1 184 ? 28.803 13.652 9.969 1.000 8.787 184 GLY AAA N 1
ATOM 2775 C CA . GLY A 1 184 ? 29.203 14.167 8.683 1.000 8.944 184 GLY AAA CA 1
ATOM 2776 C C . GLY A 1 184 ? 30.047 15.412 8.713 1.000 9.187 184 GLY AAA C 1
ATOM 2777 O O . GLY A 1 184 ? 30.217 16.026 7.652 1.000 11.009 184 GLY AAA O 1
ATOM 2781 N N . LEU A 1 185 ? 30.553 15.804 9.869 1.000 8.978 185 LEU AAA N 1
ATOM 2782 C CA . LEU A 1 185 ? 31.368 17.014 10.051 1.000 9.027 185 LEU AAA CA 1
ATOM 2783 C C . LEU A 1 185 ? 32.766 16.594 10.479 1.000 8.707 185 LEU AAA C 1
ATOM 2784 O O . LEU A 1 185 ? 32.960 15.656 11.263 1.000 9.651 185 LEU AAA O 1
ATOM 2800 N N . GLY A 1 186 ? 33.773 17.324 10.011 1.000 9.342 186 GLY AAA N 1
ATOM 2801 C CA . GLY A 1 186 ? 35.140 17.012 10.397 1.000 9.453 186 GLY AAA CA 1
ATOM 2802 C C . GLY A 1 186 ? 35.290 17.124 11.909 1.000 9.582 186 GLY AAA C 1
ATOM 2803 O O . GLY A 1 186 ? 34.861 18.119 12.541 1.000 10.511 186 GLY AAA O 1
ATOM 2807 N N . ASN A 1 187 ? 35.901 16.122 12.516 1.000 9.463 187 ASN AAA N 1
ATOM 2808 C CA . ASN A 1 187 ? 36.010 15.988 13.973 1.000 9.337 187 ASN AAA CA 1
ATOM 2809 C C . ASN A 1 187 ? 37.314 16.646 14.441 1.000 8.783 187 ASN AAA C 1
ATOM 2810 O O . ASN A 1 187 ? 38.266 15.992 14.847 1.000 9.725 187 ASN AAA O 1
ATOM 2821 N N . ILE A 1 188 ? 37.333 17.963 14.336 1.000 9.643 188 ILE AAA N 1
ATOM 2822 C CA . ILE A 1 188 ? 38.563 18.783 14.494 1.000 9.721 188 ILE AAA CA 1
ATOM 2823 C C . ILE A 1 188 ? 39.191 18.505 15.842 1.000 10.292 188 ILE AAA C 1
ATOM 2824 O O . ILE A 1 188 ? 40.430 18.502 15.976 1.000 11.110 188 ILE AAA O 1
ATOM 2840 N N . GLU A 1 189 ? 38.382 18.373 16.887 1.000 10.637 189 GLU AAA N 1
ATOM 2841 C CA . GLU A 1 189 ? 38.889 18.234 18.256 1.000 11.589 189 GLU AAA CA 1
ATOM 2842 C C . GLU A 1 189 ? 39.085 16.770 18.650 1.000 11.170 189 GLU AAA C 1
ATOM 2843 O O . GLU A 1 189 ? 39.464 16.520 19.792 1.000 12.946 189 GLU AAA O 1
ATOM 2855 N N . GLY A 1 190 ? 38.855 15.816 17.763 1.000 10.036 190 GLY AAA N 1
ATOM 2856 C CA . GLY A 1 190 ? 39.123 14.443 18.116 1.000 10.710 190 GLY AAA CA 1
ATOM 2857 C C . GLY A 1 190 ? 38.235 13.897 19.212 1.000 10.034 190 GLY AAA C 1
ATOM 2858 O O . GLY A 1 190 ? 38.695 13.108 20.045 1.000 11.726 190 GLY AAA O 1
ATOM 2862 N N . LYS A 1 191 ? 36.973 14.280 19.217 1.000 9.646 191 LYS AAA N 1
ATOM 2863 C CA . LYS A 1 191 ? 35.988 13.748 20.166 1.000 9.743 191 LYS AAA CA 1
ATOM 2864 C C . LYS A 1 191 ? 35.625 12.299 19.822 1.000 9.096 191 LYS AAA C 1
ATOM 2865 O O . LYS A 1 191 ? 35.809 11.869 18.661 1.000 9.667 191 LYS AAA O 1
ATOM 2884 N N . GLY A 1 192 ? 35.073 11.576 20.783 1.000 9.649 192 GLY AAA N 1
ATOM 2885 C CA . GLY A 1 192 ? 34.489 10.275 20.489 1.000 9.233 192 GLY AAA CA 1
ATOM 2886 C C . GLY A 1 192 ? 33.008 10.354 20.173 1.000 9.494 192 GLY AAA C 1
ATOM 2887 O O . GLY A 1 192 ? 32.330 11.316 20.584 1.000 10.425 192 GLY AAA O 1
ATOM 2891 N N . SER A 1 193 ? 32.482 9.342 19.482 1.000 9.021 193 SER AAA N 1
ATOM 2892 C CA . SER A 1 193 ? 31.104 9.336 19.000 1.000 8.887 193 SER AAA CA 1
ATOM 2893 C C . SER A 1 193 ? 30.251 8.336 19.831 1.000 8.484 193 SER AAA C 1
ATOM 2894 O O . SER A 1 193 ? 30.328 7.143 19.582 1.000 9.430 193 SER AAA O 1
ATOM 2902 N N . CYS A 1 194 ? 29.522 8.857 20.775 1.000 8.375 194 CYS AAA N 1
ATOM 2903 C CA . CYS A 1 194 ? 28.883 8.015 21.792 1.000 9.165 194 CYS AAA CA 1
ATOM 2904 C C . CYS A 1 194 ? 27.369 7.962 21.620 1.000 8.624 194 CYS AAA C 1
ATOM 2905 O O . CYS A 1 194 ? 26.747 9.028 21.407 1.000 9.604 194 CYS AAA O 1
ATOM 2912 N N . CYS A 1 195 ? 26.749 6.817 21.811 1.000 8.259 195 CYS AAA N 1
ATOM 2913 C CA . CYS A 1 195 ? 25.288 6.771 21.992 1.000 8.868 195 CYS AAA CA 1
ATOM 2914 C C . CYS A 1 195 ? 24.880 5.428 22.574 1.000 8.423 195 CYS AAA C 1
ATOM 2915 O O . CYS A 1 195 ? 25.598 4.422 22.447 1.000 9.050 195 CYS AAA O 1
ATOM 2922 N N . ASN A 1 196 ? 23.676 5.410 23.126 1.000 8.563 196 ASN AAA N 1
ATOM 2923 C CA . ASN A 1 196 ? 22.994 4.202 23.560 1.000 8.709 196 ASN AAA CA 1
ATOM 2924 C C . ASN A 1 196 ? 22.998 3.186 22.409 1.000 8.575 196 ASN AAA C 1
ATOM 2925 O O . ASN A 1 196 ? 22.794 3.543 21.238 1.000 9.131 196 ASN AAA O 1
ATOM 2936 N N . GLU A 1 197 ? 23.162 1.918 22.782 1.000 8.183 197 GLU AAA N 1
ATOM 2937 C CA . GLU A 1 197 ? 23.354 0.837 21.822 1.000 8.419 197 GLU AAA CA 1
ATOM 2938 C C . GLU A 1 197 ? 22.684 -0.412 22.378 1.000 7.942 197 GLU AAA C 1
ATOM 2939 O O . GLU A 1 197 ? 23.011 -0.844 23.465 1.000 9.457 197 GLU AAA O 1
ATOM 2951 N N . MET A 1 198 ? 21.754 -0.987 21.588 1.000 8.047 198 MET AAA N 1
ATOM 2952 C CA . MET A 1 198 ? 21.123 -2.260 21.988 1.000 7.870 198 MET AAA CA 1
ATOM 2953 C C . MET A 1 198 ? 21.690 -3.344 21.054 1.000 7.726 198 MET AAA C 1
ATOM 2954 O O . MET A 1 198 ? 21.356 -3.388 19.875 1.000 8.048 198 MET AAA O 1
ATOM 2968 N N . ASP A 1 199 ? 22.551 -4.204 21.609 1.000 7.865 199 ASP AAA N 1
ATOM 2969 C CA . ASP A 1 199 ? 23.122 -5.299 20.813 1.000 8.314 199 ASP AAA CA 1
ATOM 2970 C C . ASP A 1 199 ? 22.165 -6.458 20.843 1.000 8.212 199 ASP AAA C 1
ATOM 2971 O O . ASP A 1 199 ? 22.199 -7.332 21.720 1.000 9.144 199 ASP AAA O 1
ATOM 2980 N N . ILE A 1 200 ? 21.240 -6.434 19.903 1.000 8.147 200 ILE AAA N 1
ATOM 2981 C CA . ILE A 1 200 ? 20.289 -7.549 19.738 1.000 8.345 200 ILE AAA CA 1
ATOM 2982 C C . ILE A 1 200 ? 21.053 -8.854 19.545 1.000 7.927 200 ILE AAA C 1
ATOM 2983 O O . ILE A 1 200 ? 20.799 -9.844 20.246 1.000 8.778 200 ILE AAA O 1
ATOM 2999 N N . TRP A 1 201 ? 22.011 -8.838 18.616 1.000 7.680 201 TRP AAA N 1
ATOM 3000 C CA . TRP A 1 201 ? 22.692 -10.062 18.209 1.000 7.9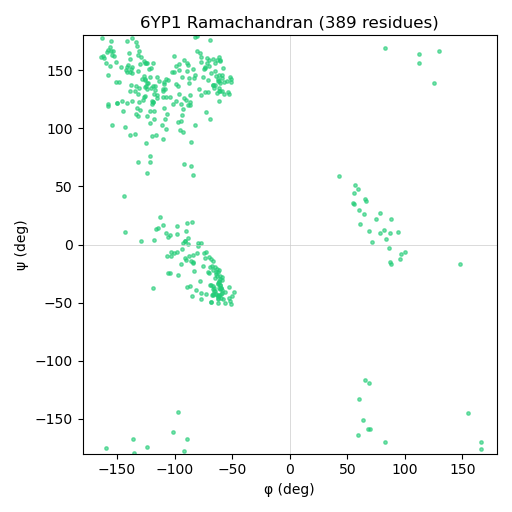09 201 TRP AAA CA 1
ATOM 3001 C C . TRP A 1 201 ? 24.143 -9.742 17.985 1.000 7.820 201 TRP AAA C 1
ATOM 3002 O O . TRP A 1 201 ? 24.495 -8.882 17.160 1.000 8.321 201 TRP AAA O 1
ATOM 3023 N N . GLU A 1 202 ? 25.017 -10.441 18.716 1.000 7.938 202 GLU AAA N 1
ATOM 3024 C CA . GLU A 1 202 ? 26.446 -10.520 18.449 1.000 7.850 202 GLU AAA CA 1
ATOM 3025 C C . GLU A 1 202 ? 26.765 -11.998 18.568 1.000 7.843 202 GLU AAA C 1
ATOM 3026 O O . GLU A 1 202 ? 26.601 -12.561 19.651 1.000 8.254 202 GLU AAA O 1
ATOM 3038 N N . ALA A 1 203 ? 27.116 -12.642 17.462 1.000 7.990 203 ALA AAA N 1
ATOM 3039 C CA . ALA A 1 203 ? 27.141 -14.128 17.521 1.000 7.784 203 ALA AAA CA 1
ATOM 3040 C C . ALA A 1 203 ? 27.963 -14.696 16.406 1.000 8.103 203 ALA AAA C 1
ATOM 3041 O O . ALA A 1 203 ? 28.185 -14.074 15.337 1.000 8.738 203 ALA AAA O 1
ATOM 3048 N N . ASN A 1 204 ? 28.359 -15.928 16.628 1.000 8.608 204 ASN AAA N 1
ATOM 3049 C CA . ASN A 1 204 ? 28.928 -16.783 15.586 1.000 8.466 204 ASN AAA CA 1
ATOM 3050 C C . ASN A 1 204 ? 28.310 -18.151 15.711 1.000 8.207 204 ASN AAA C 1
ATOM 3051 O O . ASN A 1 204 ? 27.298 -18.316 16.402 1.000 8.798 204 ASN AAA O 1
ATOM 3062 N N . SER A 1 205 ? 28.862 -19.168 15.042 1.000 8.174 205 SER AAA N 1
ATOM 3063 C CA . SER A 1 205 ? 28.287 -20.508 15.139 1.000 8.398 205 SER AAA CA 1
ATOM 3064 C C . SER A 1 205 ? 28.595 -21.161 16.481 1.000 8.508 205 SER AAA C 1
ATOM 3065 O O . SER A 1 205 ? 28.053 -22.246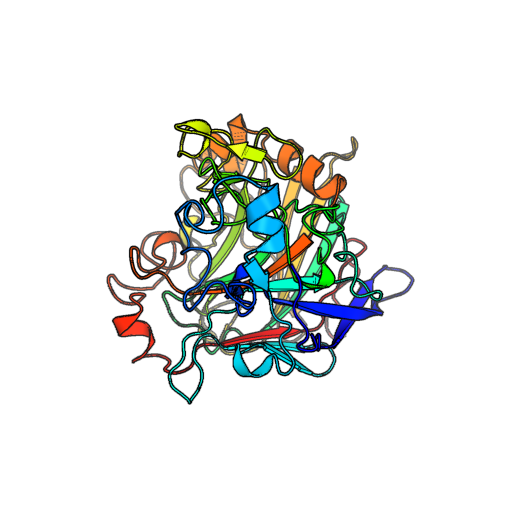 16.750 1.000 9.299 205 SER AAA O 1
ATOM 3073 N N . ARG A 1 206 ? 29.428 -20.549 17.310 1.000 8.389 206 ARG AAA N 1
ATOM 3074 C CA . ARG A 1 206 ? 29.875 -21.109 18.581 1.000 8.660 206 ARG AAA CA 1
ATOM 3075 C C . ARG A 1 206 ? 29.235 -20.454 19.808 1.000 8.732 206 ARG AAA C 1
ATOM 3076 O O . ARG A 1 206 ? 29.201 -21.089 20.861 1.000 9.550 206 ARG AAA O 1
ATOM 3097 N N . ALA A 1 207 ? 28.765 -19.211 19.706 1.000 8.749 207 ALA AAA N 1
ATOM 3098 C CA . ALA A 1 207 ? 28.171 -18.545 20.867 1.000 8.605 207 ALA AAA CA 1
ATOM 3099 C C . ALA A 1 207 ? 27.223 -17.446 20.367 1.000 8.218 207 ALA AAA C 1
ATOM 3100 O O . ALA A 1 207 ? 27.459 -16.864 19.298 1.000 8.968 207 ALA AAA O 1
ATOM 3107 N N . SER A 1 208 ? 26.249 -17.148 21.194 1.000 8.206 208 SER AAA N 1
ATOM 3108 C CA . SER A 1 208 ? 25.224 -16.134 20.918 1.000 8.570 208 SER AAA CA 1
ATOM 3109 C C . SER A 1 208 ? 25.121 -15.207 22.145 1.000 8.389 208 SER AAA C 1
ATOM 3110 O O . SER A 1 208 ? 24.862 -15.676 23.245 1.000 9.279 208 SER AAA O 1
ATOM 3118 N N . HIS A 1 209 ? 25.324 -13.915 21.906 1.000 8.337 209 HIS AAA N 1
ATOM 3119 C CA . HIS A 1 209 ? 25.343 -12.898 22.972 1.000 8.501 209 HIS AAA CA 1
ATOM 3120 C C . HIS A 1 209 ? 24.321 -11.828 22.656 1.000 8.445 209 HIS AAA C 1
ATOM 3121 O O . HIS A 1 209 ? 24.162 -11.387 21.516 1.000 8.694 209 HIS AAA O 1
ATOM 3136 N N . VAL A 1 210 ? 23.608 -11.388 23.699 1.000 7.937 210 VAL AAA N 1
ATOM 3137 C CA . VAL A 1 210 ? 22.687 -10.245 23.640 1.000 7.952 210 VAL AAA CA 1
ATOM 3138 C C . VAL A 1 210 ? 23.148 -9.252 24.711 1.000 8.040 210 VAL AAA C 1
ATOM 3139 O O . VAL A 1 210 ? 23.490 -9.678 25.820 1.000 9.325 210 VAL AAA O 1
ATOM 3152 N N . ALA A 1 211 ? 23.135 -7.942 24.403 1.000 8.121 211 ALA AAA N 1
ATOM 3153 C CA . ALA A 1 211 ? 23.515 -6.998 25.458 1.000 8.361 211 ALA AAA CA 1
ATOM 3154 C C . ALA A 1 211 ? 22.970 -5.608 25.210 1.000 8.377 211 ALA AAA C 1
ATOM 3155 O O . ALA A 1 211 ? 23.381 -4.956 24.235 1.000 8.561 211 ALA AAA O 1
ATOM 3162 N N . PRO A 1 212 ? 22.165 -5.058 26.116 1.000 8.316 212 PRO AAA N 1
ATOM 3163 C CA . PRO A 1 212 ? 21.923 -3.622 26.126 1.000 8.330 212 PRO AAA CA 1
ATOM 3164 C C . PRO A 1 212 ? 23.148 -2.885 26.694 1.000 8.089 212 PRO AAA C 1
ATOM 3165 O O . PRO A 1 212 ? 23.778 -3.361 27.630 1.000 9.222 212 PRO AAA O 1
ATOM 3176 N N . HIS A 1 213 ? 23.399 -1.699 26.121 1.000 8.256 213 HIS AAA N 1
ATOM 3177 C CA . HIS A 1 213 ? 24.471 -0.784 26.597 1.000 9.007 213 HIS AAA CA 1
ATOM 3178 C C . HIS A 1 213 ? 23.867 0.603 26.776 1.000 8.487 213 HIS AAA C 1
ATOM 3179 O O . HIS A 1 213 ? 23.461 1.240 25.780 1.000 10.290 213 HIS AAA O 1
ATOM 3194 N N . THR A 1 214 ? 23.824 1.096 27.980 1.000 8.626 214 THR AAA N 1
ATOM 3195 C CA . THR A 1 214 ? 23.288 2.446 28.265 1.000 8.865 214 THR AAA CA 1
ATOM 3196 C C . THR A 1 214 ? 24.355 3.504 28.153 1.000 8.932 214 THR AAA C 1
ATOM 3197 O O . THR A 1 214 ? 25.578 3.290 28.395 1.000 10.405 214 THR AAA O 1
ATOM 3208 N N . CYS A 1 215 ? 23.926 4.729 27.866 1.000 9.357 215 CYS AAA N 1
ATOM 3209 C CA . CYS A 1 215 ? 24.675 5.949 28.073 1.000 9.620 215 CYS AAA CA 1
ATOM 3210 C C . CYS A 1 215 ? 23.794 6.928 28.805 1.000 9.627 215 CYS AAA C 1
ATOM 3211 O O . CYS A 1 215 ? 22.579 6.866 28.638 1.000 11.097 215 CYS AAA O 1
ATOM 3218 N N . ASN A 1 216 ? 24.375 7.869 29.523 1.000 9.719 216 ASN AAA N 1
ATOM 3219 C CA . ASN A 1 216 ? 23.558 8.895 30.216 1.000 10.245 216 ASN AAA CA 1
ATOM 3220 C C . ASN A 1 216 ? 23.205 10.073 29.313 1.000 10.599 216 ASN AAA C 1
ATOM 3221 O O . ASN A 1 216 ? 22.835 11.122 29.843 1.000 16.880 216 ASN AAA O 1
ATOM 3232 N N . LYS A 1 217 ? 23.276 9.913 28.037 1.000 10.595 217 LYS AAA N 1
ATOM 3233 C CA . LYS A 1 217 ? 23.012 10.924 27.021 1.000 10.609 217 LYS AAA CA 1
ATOM 3234 C C . LYS A 1 217 ? 21.841 10.472 26.141 1.000 10.521 217 LYS AAA C 1
ATOM 3235 O O . LYS A 1 217 ? 21.600 9.269 25.994 1.000 13.218 217 LYS AAA O 1
ATOM 3267 N N . LYS A 1 218 ? 21.179 11.449 25.522 1.000 10.261 218 LYS AAA N 1
ATOM 3268 C CA . LYS A 1 218 ? 20.160 11.150 24.504 1.000 10.514 218 LYS AAA CA 1
ATOM 3269 C C . LYS A 1 218 ? 20.733 11.416 23.121 1.000 10.181 218 LYS AAA C 1
ATOM 3270 O O . LYS A 1 218 ? 21.298 12.485 22.882 1.000 12.431 218 LYS AAA O 1
ATOM 3289 N N . GLY A 1 219 ? 20.650 10.458 22.251 1.000 10.954 219 GLY AAA N 1
ATOM 3290 C CA . GLY A 1 219 ? 21.253 10.565 20.930 1.000 11.350 219 GLY AAA CA 1
ATOM 3291 C C . GLY A 1 219 ? 22.747 10.579 20.950 1.000 10.391 219 GLY AAA C 1
ATOM 3292 O O . GLY A 1 219 ? 23.396 10.162 21.901 1.000 13.044 219 GLY AAA O 1
ATOM 3296 N N . LEU A 1 220 ? 23.325 11.099 19.878 1.000 9.977 220 LEU AAA N 1
ATOM 3297 C CA . LEU A 1 220 ? 24.788 11.105 19.690 1.000 9.928 220 LEU AAA CA 1
ATOM 3298 C C . LEU A 1 220 ? 25.371 12.191 20.558 1.000 10.161 220 LEU AAA C 1
ATOM 3299 O O . LEU A 1 220 ? 24.980 13.364 20.485 1.000 12.339 220 LEU AAA O 1
ATOM 3315 N N . TYR A 1 221 ? 26.371 11.848 21.362 1.000 9.366 221 TYR AAA N 1
ATOM 3316 C CA . TYR A 1 221 ? 27.136 12.772 22.205 1.000 9.140 221 TYR AAA CA 1
ATOM 3317 C C . TYR A 1 221 ? 28.608 12.700 21.805 1.000 9.692 221 TYR AAA C 1
ATOM 3318 O O . TYR A 1 221 ? 29.164 11.622 21.681 1.000 10.444 221 TYR AAA O 1
ATOM 3336 N N . LEU A 1 222 ? 29.217 13.873 21.668 1.000 10.436 222 LEU AAA N 1
ATOM 3337 C CA . LEU A 1 222 ? 30.642 13.965 21.349 1.000 10.553 222 LEU AAA CA 1
ATOM 3338 C C . LEU A 1 222 ? 31.415 14.083 22.678 1.000 10.778 222 LEU AAA C 1
ATOM 3339 O O . LEU A 1 222 ? 31.326 15.076 23.363 1.000 12.861 222 LEU AAA O 1
ATOM 3355 N N . CYS A 1 223 ? 32.174 13.030 22.999 1.000 10.800 223 CYS AAA N 1
ATOM 3356 C CA . CYS A 1 223 ? 32.876 13.004 24.283 1.000 10.927 223 CYS AAA CA 1
ATOM 3357 C C . CYS A 1 223 ? 34.311 13.464 24.204 1.000 11.185 223 CYS AAA C 1
ATOM 3358 O O . CYS A 1 223 ? 34.967 13.348 23.168 1.000 11.999 223 CYS AAA O 1
ATOM 3365 N N . GLU A 1 224 ? 34.806 13.938 25.335 1.000 11.460 224 GLU AAA N 1
ATOM 3366 C CA . GLU A 1 224 ? 36.207 14.345 25.471 1.000 14.068 224 GLU AAA CA 1
ATOM 3367 C C . GLU A 1 224 ? 36.854 13.686 26.686 1.000 12.566 224 GLU AAA C 1
ATOM 3368 O O . GLU A 1 224 ? 36.211 13.537 27.728 1.000 13.571 224 GLU AAA O 1
ATOM 3380 N N . GLY A 1 225 ? 38.104 13.324 26.505 1.000 15.653 225 GLY AAA N 1
ATOM 3381 C CA . GLY A 1 225 ? 38.897 12.877 27.647 1.000 16.980 225 GLY AAA CA 1
ATOM 3382 C C . GLY A 1 225 ? 38.290 11.659 28.305 1.000 15.535 225 GLY AAA C 1
ATOM 3383 O O . GLY A 1 225 ? 37.866 10.678 27.657 1.000 16.209 225 GLY AAA O 1
ATOM 3387 N N . GLU A 1 226 ? 38.198 11.694 29.611 1.000 16.210 226 GLU AAA N 1
ATOM 3388 C CA . GLU A 1 226 ? 37.697 10.572 30.440 1.000 18.209 226 GLU AAA CA 1
ATOM 3389 C C . GLU A 1 226 ? 36.246 10.261 30.127 1.000 14.539 226 GLU AAA C 1
ATOM 3390 O O . GLU A 1 226 ? 35.798 9.137 30.435 1.000 14.881 226 GLU AAA O 1
ATOM 3402 N N . GLU A 1 227 ? 35.496 11.184 29.555 1.000 13.406 227 GLU AAA N 1
ATOM 3403 C CA . GLU A 1 227 ? 34.100 10.875 29.185 1.000 12.966 227 GLU AAA CA 1
ATOM 3404 C C . GLU A 1 227 ? 34.029 9.710 28.219 1.000 12.581 227 GLU AAA C 1
ATOM 3405 O O . GLU A 1 227 ? 32.987 9.017 28.176 1.000 12.002 227 GLU AAA O 1
ATOM 3417 N N . CYS A 1 228 ? 35.047 9.527 27.389 1.000 12.085 228 CYS AAA N 1
ATOM 3418 C CA . CYS A 1 228 ? 35.051 8.455 26.393 1.000 11.751 228 CYS AAA CA 1
ATOM 3419 C C . CYS A 1 228 ? 35.529 7.096 26.949 1.000 11.892 228 CYS AAA C 1
ATOM 3420 O O . CYS A 1 228 ? 35.536 6.128 26.222 1.000 13.585 228 CYS AAA O 1
ATOM 3427 N N . ALA A 1 229 ? 36.064 7.098 28.199 1.000 12.568 229 ALA AAA N 1
ATOM 3428 C CA . ALA A 1 229 ? 36.733 5.956 28.808 1.000 12.917 229 ALA AAA CA 1
ATOM 3429 C C . ALA A 1 229 ? 35.743 5.127 29.602 1.000 12.914 229 ALA AAA C 1
ATOM 3430 O O . ALA A 1 229 ? 34.510 5.381 29.650 1.000 12.263 229 ALA AAA O 1
ATOM 3437 N N . PHE A 1 230 ? 36.224 4.089 30.236 1.000 13.012 230 PHE AAA N 1
ATOM 3438 C CA . PHE A 1 230 ? 35.366 3.080 30.893 1.000 12.320 230 PHE AAA CA 1
ATOM 3439 C C . PHE A 1 230 ? 34.499 3.734 31.981 1.000 12.319 230 PHE AAA C 1
ATOM 3440 O O . PHE A 1 230 ? 33.348 3.327 32.151 1.000 13.150 230 PHE AAA O 1
ATOM 3457 N N . GLU A 1 231 ? 35.044 4.706 32.697 1.000 13.702 231 GLU AAA N 1
ATOM 3458 C CA . GLU A 1 231 ? 34.278 5.383 33.750 1.000 14.311 231 GLU AAA CA 1
ATOM 3459 C C . GLU A 1 231 ? 33.500 6.577 33.249 1.000 14.201 231 GLU AAA C 1
ATOM 3460 O O . GLU A 1 231 ? 33.018 7.404 34.057 1.000 16.976 231 GLU AAA O 1
ATOM 3472 N N . GLY A 1 232 ? 33.269 6.664 31.941 1.000 12.770 232 GLY AAA N 1
ATOM 3473 C CA . GLY A 1 232 ? 32.635 7.844 31.324 1.000 12.759 232 GLY AAA CA 1
ATOM 3474 C C . GLY A 1 232 ? 31.161 7.693 31.098 1.000 11.252 232 GLY AAA C 1
ATOM 3475 O O . GLY A 1 232 ? 30.437 7.136 31.925 1.000 12.835 232 GLY AAA O 1
ATOM 3479 N N . VAL A 1 233 ? 30.686 8.266 30.001 1.000 10.693 233 VAL AAA N 1
ATOM 3480 C CA . VAL A 1 233 ? 29.238 8.515 29.753 1.000 10.528 233 VAL AAA CA 1
ATOM 3481 C C . VAL A 1 233 ? 28.510 7.294 29.172 1.000 9.625 233 VAL AAA C 1
ATOM 3482 O O . VAL A 1 233 ? 27.277 7.289 29.145 1.000 10.066 233 VAL AAA O 1
ATOM 3495 N N . CYS A 1 234 ? 29.253 6.297 28.680 1.000 9.567 234 CYS AAA N 1
ATOM 3496 C CA . CYS A 1 234 ? 28.645 5.099 28.093 1.000 9.673 234 CYS AAA CA 1
ATOM 3497 C C . CYS A 1 234 ? 29.167 3.830 28.763 1.000 9.235 234 CYS AAA C 1
ATOM 3498 O O . CYS A 1 234 ? 30.297 3.773 29.271 1.000 10.643 234 CYS AAA O 1
ATOM 3505 N N . ASP A 1 235 ? 28.342 2.800 28.657 1.000 9.120 235 ASP AAA N 1
ATOM 3506 C CA . ASP A 1 235 ? 28.582 1.462 29.198 1.000 8.804 235 ASP AAA CA 1
ATOM 3507 C C . ASP A 1 235 ? 29.252 0.600 28.127 1.000 8.749 235 ASP AAA C 1
ATOM 3508 O O . ASP A 1 235 ? 28.583 0.069 27.237 1.000 9.153 235 ASP AAA O 1
ATOM 3517 N N . LYS A 1 236 ? 30.573 0.499 28.186 1.000 9.276 236 LYS AAA N 1
ATOM 3518 C CA . LYS A 1 236 ? 31.327 -0.275 27.178 1.000 9.240 236 LYS AAA CA 1
ATOM 3519 C C . LYS A 1 236 ? 31.007 -1.740 27.238 1.000 9.493 236 LYS AAA C 1
ATOM 3520 O O . LYS A 1 236 ? 30.975 -2.410 26.180 1.000 10.935 236 LYS AAA O 1
ATOM 3539 N N . ASN A 1 237 ? 30.855 -2.311 28.428 1.000 10.059 237 ASN AAA N 1
ATOM 3540 C CA . ASN A 1 237 ? 30.706 -3.754 28.585 1.000 10.675 237 ASN AAA CA 1
ATOM 3541 C C . ASN A 1 237 ? 29.326 -4.216 28.216 1.000 9.773 237 ASN AAA C 1
ATOM 3542 O O . ASN A 1 237 ? 29.210 -5.306 27.630 1.000 12.490 237 ASN AAA O 1
ATOM 3553 N N . GLY A 1 238 ? 28.270 -3.489 28.609 1.000 10.016 238 GLY AAA N 1
ATOM 3554 C CA . GLY A 1 238 ? 26.919 -3.966 28.432 1.000 10.271 238 GLY AAA CA 1
ATOM 3555 C C . GLY A 1 238 ? 26.459 -4.898 29.500 1.000 10.342 238 GLY AAA C 1
ATOM 3556 O O . GLY A 1 238 ? 27.263 -5.418 30.282 1.000 15.159 238 GLY AAA O 1
ATOM 3560 N N . CYS A 1 239 ? 25.171 -5.189 29.521 1.000 10.040 239 CYS AAA N 1
ATOM 3561 C CA . CYS A 1 239 ? 24.626 -6.248 30.362 1.000 10.666 239 CYS AAA CA 1
ATOM 3562 C C . CYS A 1 239 ? 24.534 -7.498 29.478 1.000 10.484 239 CYS AAA C 1
ATOM 3563 O O . CYS A 1 239 ? 23.575 -7.666 28.726 1.000 11.695 239 CYS AAA O 1
ATOM 3570 N N . GLY A 1 240 ? 25.505 -8.383 29.572 1.000 10.749 240 GLY AAA N 1
ATOM 3571 C CA . GLY A 1 240 ? 25.607 -9.489 28.644 1.000 10.328 240 GLY AAA CA 1
ATOM 3572 C C . GLY A 1 240 ? 24.731 -10.669 29.003 1.000 10.198 240 GLY AAA C 1
ATOM 3573 O O . GLY A 1 240 ? 24.608 -11.066 30.198 1.000 10.860 240 GLY AAA O 1
ATOM 3577 N N . TRP A 1 241 ? 24.187 -11.316 28.001 1.000 9.067 241 TRP AAA N 1
ATOM 3578 C CA . TRP A 1 241 ? 23.340 -12.517 28.106 1.000 9.022 241 TRP AAA CA 1
ATOM 3579 C C . TRP A 1 241 ? 23.863 -13.537 27.100 1.000 9.059 241 TRP AAA C 1
ATOM 3580 O O . TRP A 1 241 ? 23.783 -13.333 25.896 1.000 9.429 241 TRP AAA O 1
ATOM 3601 N N . ASN A 1 242 ? 24.446 -14.612 27.647 1.000 8.724 242 ASN AAA N 1
ATOM 3602 C CA . ASN A 1 242 ? 25.085 -15.675 26.844 1.000 8.511 242 ASN AAA CA 1
ATOM 3603 C C . ASN A 1 242 ? 24.905 -16.937 27.673 1.000 8.652 242 ASN AAA C 1
ATOM 3604 O O . ASN A 1 242 ? 25.379 -16.992 28.817 1.000 9.295 242 ASN AAA O 1
ATOM 3615 N N . ASN A 1 243 ? 24.253 -17.970 27.111 1.000 8.695 243 ASN AAA N 1
ATOM 3616 C CA . ASN A 1 243 ? 24.045 -19.214 27.882 1.000 9.081 243 ASN AAA CA 1
ATOM 3617 C C . ASN A 1 243 ? 25.311 -19.721 28.552 1.000 9.076 243 ASN AAA C 1
ATOM 3618 O O . ASN A 1 243 ? 25.237 -20.193 29.690 1.000 10.063 243 ASN AAA O 1
ATOM 3629 N N . TYR A 1 244 ? 26.458 -19.667 27.884 1.000 8.911 244 TYR AAA N 1
ATOM 3630 C CA . TYR A 1 244 ? 27.686 -20.177 28.512 1.000 9.318 244 TYR AAA CA 1
ATOM 3631 C C . TYR A 1 244 ? 28.045 -19.416 29.786 1.000 9.395 244 TYR AAA C 1
ATOM 3632 O O . TYR A 1 244 ? 28.543 -20.029 30.740 1.000 10.398 244 TYR AAA O 1
ATOM 3650 N N . ARG A 1 245 ? 27.837 -18.114 29.809 1.000 8.932 245 ARG AAA N 1
ATOM 3651 C CA . ARG A 1 245 ? 28.185 -17.311 30.981 1.000 9.855 245 ARG AAA CA 1
ATOM 3652 C C . ARG A 1 245 ? 27.301 -17.646 32.187 1.000 10.422 245 ARG AAA C 1
ATOM 3653 O O . ARG A 1 245 ? 27.668 -17.256 33.306 1.000 11.485 245 ARG AAA O 1
ATOM 3674 N N . VAL A 1 246 ? 26.157 -18.286 31.966 1.000 10.240 246 VAL AAA N 1
ATOM 3675 C CA . VAL A 1 246 ? 25.260 -18.662 33.055 1.000 10.384 246 VAL AAA CA 1
ATOM 3676 C C . VAL A 1 246 ? 25.208 -20.181 33.207 1.000 10.026 246 VAL AAA C 1
ATOM 3677 O O . VAL A 1 246 ? 24.271 -20.726 33.763 1.000 10.100 246 VAL AAA O 1
ATOM 3690 N N . ASN A 1 247 ? 26.285 -20.868 32.738 1.000 10.390 247 ASN AAA N 1
ATOM 3691 C CA . ASN A 1 247 ? 26.479 -22.287 33.001 1.000 10.770 247 ASN AAA CA 1
ATOM 3692 C C . ASN A 1 247 ? 25.414 -23.163 32.355 1.000 10.695 247 ASN AAA C 1
ATOM 3693 O O . ASN A 1 247 ? 24.987 -24.188 32.929 1.000 11.494 247 ASN AAA O 1
ATOM 3703 N N . VAL A 1 248 ? 25.024 -22.804 31.128 1.000 11.078 248 VAL AAA N 1
ATOM 3704 C CA . VAL A 1 248 ? 24.138 -23.640 30.289 1.000 10.624 248 VAL AAA CA 1
ATOM 3705 C C . VAL A 1 248 ? 24.958 -23.894 29.015 1.000 11.307 248 VAL AAA C 1
ATOM 3706 O O . VAL A 1 248 ? 25.160 -22.979 28.238 1.000 13.871 248 VAL AAA O 1
ATOM 3719 N N . THR A 1 249 ? 25.512 -25.094 28.856 1.000 11.166 249 THR AAA N 1
ATOM 3720 C CA . THR A 1 249 ? 26.498 -25.316 27.810 1.000 10.914 249 THR AAA CA 1
ATOM 3721 C C . THR A 1 249 ? 25.942 -26.064 26.593 1.000 11.353 249 THR AAA C 1
ATOM 3722 O O . THR A 1 249 ? 26.669 -26.118 25.593 1.000 12.359 249 THR AAA O 1
ATOM 3733 N N . ASP A 1 250 ? 24.693 -26.540 26.642 1.000 10.361 250 ASP AAA N 1
ATOM 3734 C CA . ASP A 1 250 ? 24.136 -27.400 25.605 1.000 11.071 250 ASP AAA CA 1
ATOM 3735 C C . ASP A 1 250 ? 23.049 -26.659 24.791 1.000 9.966 250 ASP AAA C 1
ATOM 3736 O O . ASP A 1 250 ? 22.302 -27.294 24.052 1.000 10.913 250 ASP AAA O 1
ATOM 3745 N N . TYR A 1 251 ? 23.003 -25.339 24.884 1.000 9.620 251 TYR AAA N 1
ATOM 3746 C CA . TYR A 1 251 ? 21.914 -24.586 24.290 1.000 9.726 251 TYR AAA CA 1
ATOM 3747 C C . TYR A 1 251 ? 22.125 -24.208 22.818 1.000 9.120 251 TYR AAA C 1
ATOM 3748 O O . TYR A 1 251 ? 21.157 -24.137 22.084 1.000 9.722 251 TYR AAA O 1
ATOM 3766 N N . TYR A 1 252 ? 23.368 -23.903 22.449 1.000 9.258 252 TYR AAA N 1
ATOM 3767 C CA . TYR A 1 252 ? 23.630 -23.203 21.175 1.000 8.924 252 TYR AAA CA 1
ATOM 3768 C C . TYR A 1 252 ? 24.981 -23.611 20.649 1.000 8.919 252 TYR AAA C 1
ATOM 3769 O O . TYR A 1 252 ? 26.004 -23.426 21.362 1.000 9.625 252 TYR AAA O 1
ATOM 3787 N N . GLY A 1 253 ? 25.054 -24.161 19.453 1.000 9.239 253 GLY AAA N 1
ATOM 3788 C CA . GLY A 1 253 ? 26.344 -24.533 18.907 1.000 9.443 253 GLY AAA CA 1
ATOM 3789 C C . GLY A 1 253 ? 26.223 -25.433 17.710 1.000 9.630 253 GLY AAA C 1
ATOM 3790 O O . GLY A 1 253 ? 25.127 -25.723 17.226 1.000 10.067 253 GLY AAA O 1
ATOM 3794 N N . ARG A 1 254 ? 27.380 -25.870 17.216 1.000 9.802 254 ARG AAA N 1
ATOM 3795 C CA . ARG A 1 254 ? 27.469 -26.635 15.969 1.000 10.516 254 ARG AAA CA 1
ATOM 3796 C C . ARG A 1 254 ? 27.158 -28.101 16.235 1.000 11.747 254 ARG AAA C 1
ATOM 3797 O O . ARG A 1 254 ? 27.999 -28.817 16.753 1.000 13.862 254 ARG AAA O 1
ATOM 3818 N N . GLY A 1 255 ? 25.961 -28.554 15.897 1.000 12.272 255 GLY AAA N 1
ATOM 3819 C CA . GLY A 1 255 ? 25.594 -29.974 15.972 1.000 14.306 255 GLY AAA CA 1
ATOM 3820 C C . GLY A 1 255 ? 24.308 -30.197 16.702 1.000 12.593 255 GLY AAA C 1
ATOM 3821 O O . GLY A 1 255 ? 23.804 -29.349 17.432 1.000 11.476 255 GLY AAA O 1
ATOM 3825 N N . GLU A 1 256 ? 23.807 -31.432 16.549 1.000 14.202 256 GLU AAA N 1
ATOM 3826 C CA A GLU A 1 256 ? 22.575 -31.943 17.159 0.500 13.313 256 GLU AAA CA 1
ATOM 3827 C CA B GLU A 1 256 ? 22.489 -31.753 17.152 0.500 13.669 256 GLU AAA CA 1
ATOM 3828 C C . GLU A 1 256 ? 22.654 -31.950 18.665 1.000 12.035 256 GLU AAA C 1
ATOM 3829 O O . GLU A 1 256 ? 21.598 -32.022 19.330 1.000 12.744 256 GLU AAA O 1
ATOM 3851 N N . GLU A 1 257 ? 23.883 -31.916 19.223 1.000 12.128 257 GLU AAA N 1
ATOM 3852 C CA A GLU A 1 257 ? 24.034 -31.867 20.697 0.500 12.539 257 GLU AAA CA 1
ATOM 3853 C CA B GLU A 1 257 ? 23.927 -31.912 20.701 0.500 13.275 257 GLU AAA CA 1
ATOM 3854 C C . GLU A 1 257 ? 23.464 -30.587 21.279 1.000 10.711 257 GLU AAA C 1
ATOM 3855 O O . GLU A 1 257 ? 23.252 -30.532 22.490 1.000 12.702 257 GLU AAA O 1
ATOM 3877 N N . PHE A 1 258 ? 23.319 -29.560 20.469 1.000 9.980 258 PHE AAA N 1
ATOM 3878 C CA . PHE A 1 258 ? 22.850 -28.249 20.923 1.000 9.693 258 PHE AAA CA 1
ATOM 3879 C C . PHE A 1 258 ? 21.369 -28.075 20.582 1.000 9.858 258 PHE AAA C 1
ATOM 3880 O O . PHE A 1 258 ? 20.916 -28.530 19.559 1.000 12.343 258 PHE AAA O 1
ATOM 3897 N N . LYS A 1 259 ? 20.649 -27.331 21.423 1.000 10.219 259 LYS AAA N 1
ATOM 3898 C CA A LYS A 1 259 ? 19.215 -27.089 21.160 0.500 10.678 259 LYS AAA CA 1
ATOM 3899 C CA B LYS A 1 259 ? 19.210 -27.069 21.144 0.500 10.797 259 LYS AAA CA 1
ATOM 3900 C C . LYS A 1 259 ? 19.043 -26.236 19.895 1.000 9.744 259 LYS AAA C 1
ATOM 3901 O O . LYS A 1 259 ? 18.257 -26.557 19.018 1.000 12.078 259 LYS AAA O 1
ATOM 3937 N N . VAL A 1 260 ? 19.814 -25.150 19.789 1.000 9.850 260 VAL AAA N 1
ATOM 3938 C CA . VAL A 1 260 ? 19.908 -24.313 18.591 1.000 9.232 260 VAL AAA CA 1
ATOM 3939 C C . VAL A 1 260 ? 21.155 -24.807 17.854 1.000 9.925 260 VAL AAA C 1
ATOM 3940 O O . VAL A 1 260 ? 22.276 -24.595 18.323 1.000 10.624 260 VAL AAA O 1
ATOM 3953 N N . ASN A 1 261 ? 20.942 -25.534 16.756 1.000 10.174 261 ASN AAA N 1
ATOM 3954 C CA . ASN A 1 261 ? 22.025 -26.180 16.019 1.000 10.266 261 ASN AAA CA 1
ATOM 3955 C C . ASN A 1 261 ? 22.464 -25.243 14.895 1.000 9.720 261 ASN AAA C 1
ATOM 3956 O O . ASN A 1 261 ? 21.751 -25.059 13.885 1.000 11.099 261 ASN AAA O 1
ATOM 3967 N N . THR A 1 262 ? 23.630 -24.622 15.059 1.000 9.707 262 THR AAA N 1
ATOM 3968 C CA . THR A 1 262 ? 24.108 -23.579 14.151 1.000 9.794 262 THR AAA CA 1
ATOM 3969 C C . THR A 1 262 ? 24.643 -24.142 12.847 1.000 10.798 262 THR AAA C 1
ATOM 3970 O O . THR A 1 262 ? 25.035 -23.355 11.960 1.000 11.484 262 THR AAA O 1
ATOM 3981 N N . LEU A 1 263 ? 24.616 -25.463 12.642 1.000 11.003 263 LEU AAA N 1
ATOM 3982 C CA . LEU A 1 263 ? 24.856 -26.032 11.303 1.000 11.936 263 LEU AAA CA 1
ATOM 3983 C C . LEU A 1 263 ? 23.683 -25.829 10.372 1.000 12.892 263 LEU AAA C 1
ATOM 3984 O O . LEU A 1 263 ? 23.805 -26.124 9.185 1.000 15.028 263 LEU AAA O 1
ATOM 4000 N N . LYS A 1 264 ? 22.535 -25.397 10.905 1.000 12.085 264 LYS AAA N 1
ATOM 4001 C CA . LYS A 1 264 ? 21.310 -25.216 10.138 1.000 13.454 264 LYS AAA CA 1
ATOM 4002 C C . LYS A 1 264 ? 20.848 -23.795 10.362 1.000 14.200 264 LYS AAA C 1
ATOM 4003 O O . LYS A 1 264 ? 21.120 -23.195 11.386 1.000 12.599 264 LYS AAA O 1
ATOM 4022 N N . PRO A 1 265 ? 20.066 -23.236 9.447 1.000 17.838 265 PRO AAA N 1
ATOM 4023 C CA . PRO A 1 265 ? 19.487 -21.928 9.681 1.000 17.190 265 PRO AAA CA 1
ATOM 4024 C C . PRO A 1 265 ? 18.458 -21.936 10.821 1.000 13.751 265 PRO AAA C 1
ATOM 4025 O O . PRO A 1 265 ? 17.906 -22.958 11.202 1.000 14.382 265 PRO AAA O 1
ATOM 4036 N N . PHE A 1 266 ? 18.190 -20.773 11.382 1.000 11.384 266 PHE AAA N 1
ATOM 4037 C CA . PHE A 1 266 ? 17.236 -20.626 12.491 1.000 10.222 266 PHE AAA CA 1
ATOM 4038 C C . PHE A 1 266 ? 16.747 -19.191 12.539 1.000 9.206 266 PHE AAA C 1
ATOM 4039 O O . PHE A 1 266 ? 17.277 -18.297 11.883 1.000 10.351 266 PHE AAA O 1
ATOM 4056 N N . THR A 1 267 ? 15.698 -19.005 13.332 1.000 9.582 267 THR AAA N 1
ATOM 4057 C CA . THR A 1 267 ? 15.070 -17.731 13.595 1.000 9.141 267 THR AAA CA 1
ATOM 4058 C C . THR A 1 267 ? 15.382 -17.259 15.003 1.000 8.563 267 THR AAA C 1
ATOM 4059 O O . THR A 1 267 ? 15.399 -18.074 15.946 1.000 9.566 267 THR AAA O 1
ATOM 4070 N N . VAL A 1 268 ? 15.584 -15.961 15.123 1.000 8.273 268 VAL AAA N 1
ATOM 4071 C CA . VAL A 1 268 ? 16.014 -15.271 16.358 1.000 8.154 268 VAL AAA CA 1
ATOM 4072 C C . VAL A 1 268 ? 14.948 -14.246 16.713 1.000 8.285 268 VAL AAA C 1
ATOM 4073 O O . VAL A 1 268 ? 14.753 -13.291 15.975 1.000 8.699 268 VAL AAA O 1
ATOM 4086 N N . VAL A 1 269 ? 14.274 -14.441 17.851 1.000 8.046 269 VAL AAA N 1
ATOM 4087 C CA . VAL A 1 269 ? 13.199 -13.558 18.312 1.000 8.512 269 VAL AAA CA 1
ATOM 4088 C C . VAL A 1 269 ? 13.675 -12.788 19.541 1.000 8.064 269 VAL AAA C 1
ATOM 4089 O O . VAL A 1 269 ? 14.203 -13.381 20.471 1.000 9.272 269 VAL AAA O 1
ATOM 4102 N N . THR A 1 270 ? 13.421 -11.471 19.556 1.000 8.268 270 THR AAA N 1
ATOM 4103 C CA . THR A 1 270 ? 13.824 -10.620 20.686 1.000 8.736 270 THR AAA CA 1
ATOM 4104 C C . THR A 1 270 ? 12.628 -9.750 21.056 1.000 8.980 270 THR AAA C 1
ATOM 4105 O O . THR A 1 270 ? 12.177 -8.941 20.229 1.000 10.726 270 THR AAA O 1
ATOM 4116 N N . GLN A 1 271 ? 12.118 -9.907 22.283 1.000 8.912 271 GLN AAA N 1
ATOM 4117 C CA . GLN A 1 271 ? 10.973 -9.133 22.767 1.000 9.038 271 GLN AAA CA 1
ATOM 4118 C C . GLN A 1 271 ? 11.455 -8.155 23.819 1.000 8.427 271 GLN AAA C 1
ATOM 4119 O O . GLN A 1 271 ? 12.242 -8.465 24.705 1.000 9.782 271 GLN AAA O 1
ATOM 4133 N N . PHE A 1 272 ? 10.914 -6.939 23.721 1.000 8.817 272 PHE AAA N 1
ATOM 4134 C CA . PHE A 1 272 ? 11.245 -5.831 24.612 1.000 8.810 272 PHE AAA CA 1
ATOM 4135 C C . PHE A 1 272 ? 10.034 -5.568 25.480 1.000 9.587 272 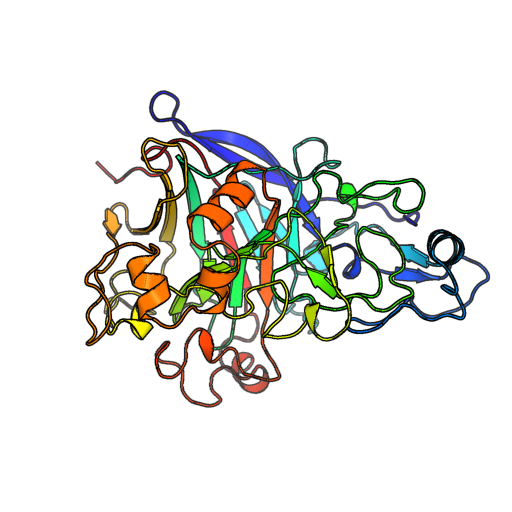PHE AAA C 1
ATOM 4136 O O . PHE A 1 272 ? 9.123 -4.845 25.080 1.000 10.204 272 PHE AAA O 1
ATOM 4153 N N . LEU A 1 273 ? 9.980 -6.232 26.645 1.000 9.770 273 LEU AAA N 1
ATOM 4154 C CA . LEU A 1 273 ? 8.752 -6.278 27.461 1.000 10.440 273 LEU AAA CA 1
ATOM 4155 C C . LEU A 1 273 ? 8.711 -5.109 28.452 1.000 11.230 273 LEU AAA C 1
ATOM 4156 O O . LEU A 1 273 ? 9.640 -4.911 29.216 1.000 11.738 273 LEU AAA O 1
ATOM 4172 N N . ALA A 1 274 ? 7.636 -4.348 28.370 1.000 11.694 274 ALA AAA N 1
ATOM 4173 C CA . ALA A 1 274 ? 7.440 -3.147 29.190 1.000 12.064 274 ALA AAA CA 1
ATOM 4174 C C . ALA A 1 274 ? 6.552 -3.452 30.380 1.000 13.186 274 ALA AAA C 1
ATOM 4175 O O . ALA A 1 274 ? 5.685 -4.335 30.311 1.000 15.954 274 ALA AAA O 1
ATOM 4182 N N . ASN A 1 275 ? 6.743 -2.661 31.428 1.000 13.375 275 ASN AAA N 1
ATOM 4183 C CA . ASN A 1 275 ? 5.827 -2.685 32.561 1.000 15.200 275 ASN AAA CA 1
ATOM 4184 C C . ASN A 1 275 ? 4.585 -1.823 32.297 1.000 16.408 275 ASN AAA C 1
ATOM 4185 O O . ASN A 1 275 ? 4.393 -1.313 31.188 1.000 17.953 275 ASN AAA O 1
ATOM 4196 N N . ARG A 1 276 ? 3.645 -1.777 33.233 1.000 21.798 276 ARG AAA N 1
ATOM 4197 C CA . ARG A 1 276 ? 2.420 -1.091 32.987 1.000 27.605 276 ARG AAA CA 1
ATOM 4198 C C . ARG A 1 276 ? 2.599 0.430 32.923 1.000 27.499 276 ARG AAA C 1
ATOM 4199 O O . ARG A 1 276 ? 1.720 1.087 32.412 1.000 28.192 276 ARG AAA O 1
ATOM 4205 N N . ARG A 1 277 ? 3.750 0.955 33.303 1.000 23.013 277 ARG AAA N 1
ATOM 4206 C CA . ARG A 1 277 ? 4.073 2.405 33.139 1.000 24.549 277 ARG AAA CA 1
ATOM 4207 C C . ARG A 1 277 ? 4.706 2.652 31.749 1.000 24.070 277 ARG AAA C 1
ATOM 4208 O O . ARG A 1 277 ? 5.025 3.842 31.439 1.000 27.091 277 ARG AAA O 1
ATOM 4217 N N . GLY A 1 278 ? 4.870 1.624 30.919 1.000 20.544 278 GLY AAA N 1
ATOM 4218 C CA . GLY A 1 278 ? 5.418 1.729 29.552 1.000 20.252 278 GLY AAA CA 1
ATOM 4219 C C . GLY A 1 278 ? 6.947 1.769 29.546 1.000 17.021 278 GLY AAA C 1
ATOM 4220 O O . GLY A 1 278 ? 7.544 2.029 28.485 1.000 20.547 278 GLY AAA O 1
ATOM 4224 N N . LYS A 1 279 ? 7.604 1.463 30.642 1.000 14.049 279 LYS AAA N 1
ATOM 4225 C CA . LYS A 1 279 ? 9.078 1.437 30.716 1.000 13.796 279 LYS AAA CA 1
ATOM 4226 C C . LYS A 1 279 ? 9.559 0.003 30.435 1.000 11.906 279 LYS AAA C 1
ATOM 4227 O O . LYS A 1 279 ? 8.952 -0.994 30.902 1.000 14.056 279 LYS AAA O 1
ATOM 4246 N N . LEU A 1 280 ? 10.664 -0.133 29.772 1.000 11.470 280 LEU AAA N 1
ATOM 4247 C CA . LEU A 1 280 ? 11.266 -1.440 29.526 1.000 10.247 280 LEU AAA CA 1
ATOM 4248 C C . LEU A 1 280 ? 11.664 -2.093 30.842 1.000 10.549 280 LEU AAA C 1
ATOM 4249 O O . LEU A 1 280 ? 12.345 -1.451 31.664 1.000 11.576 280 LEU AAA O 1
ATOM 4265 N N . GLU A 1 281 ? 11.248 -3.351 31.006 1.000 10.794 281 GLU AAA N 1
ATOM 4266 C CA . GLU A 1 281 ? 11.574 -4.136 32.207 1.000 12.047 281 GLU AAA CA 1
ATOM 4267 C C . GLU A 1 281 ? 12.372 -5.367 31.915 1.000 10.607 281 GLU AAA C 1
ATOM 4268 O O . GLU A 1 281 ? 13.221 -5.754 32.725 1.000 12.026 281 GLU AAA O 1
ATOM 4286 N N . LYS A 1 282 ? 12.102 -6.046 30.804 1.000 10.171 282 LYS AAA N 1
ATOM 4287 C CA . LYS A 1 282 ? 12.768 -7.316 30.502 1.000 10.895 282 LYS AAA CA 1
ATOM 4288 C C . LYS A 1 282 ? 13.059 -7.372 29.024 1.000 10.004 282 LYS AAA C 1
ATOM 4289 O O . LYS A 1 282 ? 12.254 -6.893 28.211 1.000 11.164 282 LYS AAA O 1
ATOM 4308 N N . ILE A 1 283 ? 14.135 -8.045 28.689 1.000 8.947 283 ILE AAA N 1
ATOM 4309 C CA . ILE A 1 283 ? 14.493 -8.372 27.296 1.000 9.262 283 ILE AAA CA 1
ATOM 4310 C C . ILE A 1 283 ? 14.512 -9.890 27.188 1.000 9.250 283 ILE AAA C 1
ATOM 4311 O O . ILE A 1 283 ? 15.233 -10.544 27.957 1.000 10.408 283 ILE AAA O 1
ATOM 4327 N N . HIS A 1 284 ? 13.707 -10.430 26.284 1.000 9.221 284 HIS AAA N 1
ATOM 4328 C CA . HIS A 1 284 ? 13.481 -11.878 26.168 1.000 9.380 284 HIS AAA CA 1
ATOM 4329 C C . HIS A 1 284 ? 13.934 -12.364 24.797 1.000 9.353 284 HIS AAA C 1
ATOM 4330 O O . HIS A 1 284 ? 13.420 -11.896 23.784 1.000 10.667 284 HIS AAA O 1
ATOM 4345 N N . ARG A 1 285 ? 14.844 -13.325 24.784 1.000 8.858 285 ARG AAA N 1
ATOM 4346 C CA . ARG A 1 285 ? 15.372 -13.925 23.565 1.000 8.367 285 ARG AAA CA 1
ATOM 4347 C C . ARG A 1 285 ? 14.965 -15.405 23.504 1.000 8.923 285 ARG AAA C 1
ATOM 4348 O O . ARG A 1 285 ? 15.280 -16.165 24.439 1.000 9.843 285 ARG AAA O 1
ATOM 4369 N N . PHE A 1 286 ? 14.341 -15.803 22.413 1.000 8.498 286 PHE AAA N 1
ATOM 4370 C CA . PHE A 1 286 ? 14.122 -17.223 22.135 1.000 8.996 286 PHE AAA CA 1
ATOM 4371 C C . PHE A 1 286 ? 14.307 -17.443 20.640 1.000 8.501 286 PHE AAA C 1
ATOM 4372 O O . PHE A 1 286 ? 14.549 -16.480 19.889 1.000 9.202 286 PHE AAA O 1
ATOM 4389 N N . TYR A 1 287 ? 14.236 -18.698 20.226 1.000 9.002 287 TYR AAA N 1
ATOM 4390 C CA . TYR A 1 287 ? 14.610 -19.056 18.839 1.000 9.463 287 TYR AAA CA 1
ATOM 4391 C C . TYR A 1 287 ? 13.527 -19.917 18.231 1.000 9.742 287 TYR AAA C 1
ATOM 4392 O O . TYR A 1 287 ? 12.646 -20.439 18.953 1.000 10.491 287 TYR AAA O 1
ATOM 4410 N N . VAL A 1 288 ? 13.564 -20.101 16.940 1.000 9.575 288 VAL AAA N 1
ATOM 4411 C CA . VAL A 1 288 ? 12.690 -21.072 16.247 1.000 10.125 288 VAL AAA CA 1
ATOM 4412 C C . VAL A 1 288 ? 13.570 -21.830 15.295 1.000 9.850 288 VAL AAA C 1
ATOM 4413 O O . VAL A 1 288 ? 14.374 -21.226 14.551 1.000 11.398 288 VAL AAA O 1
ATOM 4426 N N . GLN A 1 289 ? 13.482 -23.147 15.287 1.000 10.897 289 GLN AAA N 1
ATOM 4427 C CA . GLN A 1 289 ? 14.268 -23.943 14.331 1.000 10.667 289 GLN AAA CA 1
ATOM 4428 C C . GLN A 1 289 ? 13.465 -25.185 14.004 1.000 12.511 289 GLN AAA C 1
ATOM 4429 O O . GLN A 1 289 ? 12.795 -25.759 14.861 1.000 13.402 289 GLN AAA O 1
ATOM 4443 N N . ASP A 1 290 ? 13.490 -25.571 12.730 1.000 15.391 290 ASP AAA N 1
ATOM 4444 C CA . ASP A 1 290 ? 12.734 -26.757 12.265 1.000 16.904 290 ASP AAA CA 1
ATOM 4445 C C . ASP A 1 290 ? 11.250 -26.655 12.631 1.000 17.426 290 ASP AAA C 1
ATOM 4446 O O . ASP A 1 290 ? 10.606 -27.662 12.928 1.000 21.969 290 ASP AAA O 1
ATOM 4455 N N . GLY A 1 291 ? 10.723 -25.470 12.590 1.000 15.547 291 GLY AAA N 1
ATOM 4456 C CA . GLY A 1 291 ? 9.289 -25.255 12.813 1.000 17.923 291 GLY AAA CA 1
ATOM 4457 C C . GLY A 1 291 ? 8.859 -25.276 14.244 1.000 16.045 291 GLY AAA C 1
ATOM 4458 O O . GLY A 1 291 ? 7.645 -25.249 14.486 1.000 18.281 291 GLY AAA O 1
ATOM 4462 N N . LYS A 1 292 ? 9.780 -25.287 15.182 1.000 13.822 292 LYS AAA N 1
ATOM 4463 C CA . LYS A 1 292 ? 9.468 -25.400 16.622 1.000 13.643 292 LYS AAA CA 1
ATOM 4464 C C . LYS A 1 292 ? 10.107 -24.264 17.401 1.000 11.819 292 LYS AAA C 1
ATOM 4465 O O . LYS A 1 292 ? 11.305 -23.945 17.193 1.000 12.611 292 LYS AAA O 1
ATOM 4474 N N . VAL A 1 293 ? 9.366 -23.665 18.304 1.000 12.165 293 VAL AAA N 1
ATOM 4475 C CA . VAL A 1 293 ? 9.907 -22.685 19.243 1.000 11.729 293 VAL AAA CA 1
ATOM 4476 C C . VAL A 1 293 ? 10.875 -23.348 20.188 1.000 12.329 293 VAL AAA C 1
ATOM 4477 O O . VAL A 1 293 ? 10.569 -24.409 20.779 1.000 13.960 293 VAL AAA O 1
ATOM 4490 N N . ILE A 1 294 ? 12.015 -22.708 20.388 1.000 11.221 294 ILE AAA N 1
ATOM 4491 C CA . ILE A 1 294 ? 13.053 -23.078 21.366 1.000 10.968 294 ILE AAA CA 1
ATOM 4492 C C . ILE A 1 294 ? 13.033 -21.996 22.415 1.000 10.400 294 ILE AAA C 1
ATOM 4493 O O . ILE A 1 294 ? 13.526 -20.874 22.187 1.000 10.842 294 ILE AAA O 1
ATOM 4509 N N . GLU A 1 295 ? 12.437 -22.268 23.565 1.000 10.117 295 GLU AAA N 1
ATOM 4510 C CA . GLU A 1 295 ? 12.319 -21.282 24.629 1.000 10.258 295 GLU AAA CA 1
ATOM 4511 C C . GLU A 1 295 ? 13.703 -20.895 25.129 1.000 10.045 295 GLU AAA C 1
ATOM 4512 O O . GLU A 1 295 ? 14.658 -21.683 24.995 1.000 10.965 295 GLU AAA O 1
ATOM 4524 N N . SER A 1 296 ? 13.820 -19.753 25.757 1.000 10.047 296 SER AAA N 1
ATOM 4525 C CA . SER A 1 296 ? 15.066 -19.397 26.432 1.000 9.826 296 SER AAA CA 1
ATOM 4526 C C . SER A 1 296 ? 15.412 -20.444 27.496 1.000 10.147 296 SER AAA C 1
ATOM 4527 O O . SER A 1 296 ? 14.534 -20.904 28.228 1.000 10.722 296 SER AAA O 1
ATOM 4535 N N . PHE A 1 297 ? 16.709 -20.671 27.676 1.000 10.528 297 PHE AAA N 1
ATOM 4536 C CA . PHE A 1 297 ? 17.233 -21.235 28.901 1.000 10.705 297 PHE AAA CA 1
ATOM 4537 C C . PHE A 1 297 ? 16.931 -20.343 30.079 1.000 10.304 297 PHE AAA C 1
ATOM 4538 O O . PHE A 1 297 ? 16.719 -19.145 29.946 1.000 10.455 297 PHE AAA O 1
ATOM 4555 N N . TYR A 1 298 ? 16.948 -20.959 31.254 1.000 10.783 298 TYR AAA N 1
ATOM 4556 C CA . TYR A 1 298 ? 17.097 -20.283 32.542 1.000 10.876 298 TYR AAA CA 1
ATOM 4557 C C . TYR A 1 298 ? 18.551 -20.312 32.969 1.000 10.741 298 TYR AAA C 1
ATOM 4558 O O . TYR A 1 298 ? 19.305 -21.250 32.669 1.000 11.533 298 TYR AAA O 1
ATOM 4576 N N . THR A 1 299 ? 18.948 -19.302 33.698 1.000 10.180 299 THR AAA N 1
ATOM 4577 C CA . THR A 1 299 ? 20.298 -19.274 34.306 1.000 9.403 299 THR AAA CA 1
ATOM 4578 C C . THR A 1 299 ? 20.489 -20.481 35.212 1.000 9.789 299 THR AAA C 1
ATOM 4579 O O . THR A 1 299 ? 19.564 -20.984 35.826 1.000 10.917 299 THR AAA O 1
ATOM 4590 N N . ASN A 1 300 ? 21.765 -20.886 35.335 1.000 9.755 300 ASN AAA N 1
ATOM 4591 C CA . ASN A 1 300 ? 22.130 -22.122 36.048 1.000 10.341 300 ASN AAA CA 1
ATOM 4592 C C . ASN A 1 300 ? 23.441 -21.953 36.808 1.000 10.633 300 ASN AAA C 1
ATOM 4593 O O . ASN A 1 300 ? 24.277 -22.866 36.762 1.000 11.473 300 ASN AAA O 1
ATOM 4604 N N . LYS A 1 301 ? 23.606 -20.807 37.444 1.000 11.882 301 LYS AAA N 1
ATOM 4605 C CA . LYS A 1 301 ? 24.930 -20.497 37.994 1.000 12.217 301 LYS AAA CA 1
ATOM 4606 C C . LYS A 1 301 ? 24.797 -19.887 39.365 1.000 12.918 301 LYS AAA C 1
ATOM 4607 O O . LYS A 1 301 ? 23.995 -18.968 39.605 1.000 12.629 301 LYS AAA O 1
ATOM 4626 N N . GLU A 1 302 ? 25.681 -20.346 40.279 1.000 14.248 302 GLU AAA N 1
ATOM 4627 C CA . GLU A 1 302 ? 25.812 -19.738 41.603 1.000 15.707 302 GLU AAA CA 1
ATOM 4628 C C . GLU A 1 302 ? 26.044 -18.248 41.511 1.000 13.623 302 GLU AAA C 1
ATOM 4629 O O . GLU A 1 302 ? 26.868 -17.809 40.730 1.000 16.504 302 GLU AAA O 1
ATOM 4641 N N . GLY A 1 303 ? 25.285 -17.517 42.275 1.000 14.989 303 GLY AAA N 1
ATOM 4642 C CA . GLY A 1 303 ? 25.408 -16.047 42.337 1.000 16.888 303 GLY AAA CA 1
ATOM 4643 C C . GLY A 1 303 ? 24.600 -15.329 41.276 1.000 16.549 303 GLY AAA C 1
ATOM 4644 O O . GLY A 1 303 ? 24.586 -14.099 41.297 1.000 21.635 303 GLY AAA O 1
ATOM 4648 N N . VAL A 1 304 ? 23.946 -16.030 40.391 1.000 13.832 304 VAL AAA N 1
ATOM 4649 C CA . VAL A 1 304 ? 23.163 -15.412 39.309 1.000 14.091 304 VAL AAA CA 1
ATOM 4650 C C . VAL A 1 304 ? 21.698 -15.672 39.623 1.000 12.673 304 VAL AAA C 1
ATOM 4651 O O . VAL A 1 304 ? 21.289 -16.827 39.736 1.000 12.798 304 VAL AAA O 1
ATOM 4664 N N . PRO A 1 305 ? 20.886 -14.624 39.655 1.000 14.951 305 PRO AAA N 1
ATOM 4665 C CA . PRO A 1 305 ? 19.464 -14.789 39.861 1.000 15.202 305 PRO AAA CA 1
ATOM 4666 C C . PRO A 1 305 ? 18.874 -15.772 38.837 1.000 14.121 305 PRO AAA C 1
ATOM 4667 O O . PRO A 1 305 ? 19.264 -15.724 37.663 1.000 13.660 305 PRO AAA O 1
ATOM 4678 N N . TYR A 1 306 ? 17.935 -16.617 39.281 1.000 14.734 306 TYR AAA N 1
ATOM 4679 C CA . TYR A 1 306 ? 17.233 -17.562 38.398 1.000 12.836 306 TYR AAA CA 1
ATOM 4680 C C . TYR A 1 306 ? 16.266 -16.811 37.522 1.000 12.976 306 TYR AAA C 1
ATOM 4681 O O . TYR A 1 306 ? 15.308 -16.223 38.019 1.000 14.857 306 TYR AAA O 1
ATOM 4699 N N . THR A 1 307 ? 16.523 -16.801 36.219 1.000 11.642 307 THR AAA N 1
ATOM 4700 C CA . THR A 1 307 ? 15.745 -15.995 35.273 1.000 11.380 307 THR AAA CA 1
ATOM 4701 C C . THR A 1 307 ? 15.936 -16.580 33.891 1.000 10.066 307 THR AAA C 1
ATOM 4702 O O . THR A 1 307 ? 16.987 -17.175 33.605 1.000 10.662 307 THR AAA O 1
ATOM 4713 N N . ASN A 1 308 ? 14.968 -16.305 33.031 1.000 10.487 308 ASN AAA N 1
ATOM 4714 C CA . ASN A 1 308 ? 15.030 -16.607 31.621 1.000 9.832 308 ASN AAA CA 1
ATOM 4715 C C . ASN A 1 308 ? 15.008 -15.343 30.748 1.000 10.455 308 ASN AAA C 1
ATOM 4716 O O . ASN A 1 308 ? 14.844 -15.480 29.523 1.000 10.611 308 ASN AAA O 1
ATOM 4727 N N . MET A 1 309 ? 15.204 -14.188 31.344 1.000 9.960 309 MET AAA N 1
ATOM 4728 C CA . MET A 1 309 ? 15.178 -12.892 30.650 1.000 10.159 309 MET AAA CA 1
ATOM 4729 C C . MET A 1 309 ? 16.180 -11.947 31.301 1.000 9.709 309 MET AAA C 1
ATOM 4730 O O . MET A 1 309 ? 16.452 -12.006 32.476 1.000 11.194 309 MET AAA O 1
ATOM 4744 N N . ILE A 1 310 ? 16.669 -11.009 30.476 1.000 9.978 310 ILE AAA N 1
ATOM 4745 C CA . ILE A 1 310 ? 17.478 -9.897 30.966 1.000 9.583 310 ILE AAA CA 1
ATOM 4746 C C . ILE A 1 310 ? 16.604 -8.931 31.756 1.000 10.002 310 ILE AAA C 1
ATOM 4747 O O . ILE A 1 310 ? 15.546 -8.514 31.228 1.000 11.662 310 ILE AAA O 1
ATOM 4763 N N . ASP A 1 311 ? 17.012 -8.519 32.941 1.000 9.920 311 ASP AAA N 1
ATOM 4764 C CA . ASP A 1 311 ? 16.331 -7.489 33.711 1.000 9.898 311 ASP AAA CA 1
ATOM 4765 C C . ASP A 1 311 ? 17.355 -6.852 34.655 1.000 10.528 311 ASP AAA C 1
ATOM 4766 O O . ASP A 1 311 ? 18.516 -7.297 34.742 1.000 11.026 311 ASP AAA O 1
ATOM 4775 N N . ASP A 1 312 ? 16.939 -5.805 35.373 1.000 10.760 312 ASP AAA N 1
ATOM 4776 C CA . ASP A 1 312 ? 17.860 -5.109 36.254 1.000 10.678 312 ASP AAA CA 1
ATOM 4777 C C . ASP A 1 312 ? 18.467 -6.016 37.308 1.000 10.515 312 ASP AAA C 1
ATOM 4778 O O . ASP A 1 312 ? 19.667 -5.883 37.604 1.000 11.901 312 ASP AAA O 1
ATOM 4787 N N . GLU A 1 313 ? 17.673 -6.908 37.916 1.000 10.947 313 GLU AAA N 1
ATOM 4788 C CA . GLU A 1 313 ? 18.237 -7.763 38.977 1.000 12.433 313 GLU AAA CA 1
ATOM 4789 C C . GLU A 1 313 ? 19.382 -8.598 38.401 1.000 11.826 313 GLU AAA C 1
ATOM 4790 O O . GLU A 1 313 ? 20.462 -8.742 39.047 1.000 12.727 313 GLU AAA O 1
ATOM 4802 N N . PHE A 1 314 ? 19.171 -9.184 37.241 1.000 10.768 314 PHE AAA N 1
ATOM 4803 C CA . PHE A 1 314 ? 20.225 -9.982 36.576 1.000 10.657 314 PHE AAA CA 1
ATOM 4804 C C . PHE A 1 314 ? 21.423 -9.120 36.233 1.000 10.280 314 PHE AAA C 1
ATOM 4805 O O . PHE A 1 314 ? 22.576 -9.512 36.487 1.0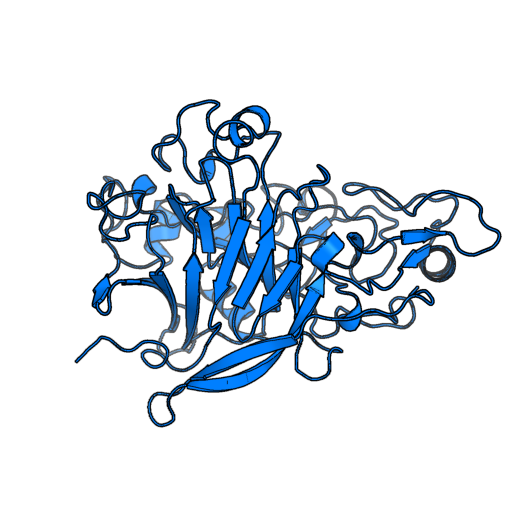00 11.240 314 PHE AAA O 1
ATOM 4822 N N . CYS A 1 315 ? 21.192 -7.952 35.645 1.000 9.927 315 CYS AAA N 1
ATOM 4823 C CA . CYS A 1 315 ? 22.289 -7.107 35.202 1.000 9.991 315 CYS AAA CA 1
ATOM 4824 C C . CYS A 1 315 ? 23.145 -6.642 36.366 1.000 10.436 315 CYS AAA C 1
ATOM 4825 O O . CYS A 1 315 ? 24.384 -6.667 36.305 1.000 11.419 315 CYS AAA O 1
ATOM 4832 N N . GLU A 1 316 ? 22.492 -6.239 37.451 1.000 10.703 316 GLU AAA N 1
ATOM 4833 C CA . GLU A 1 316 ? 23.226 -5.791 38.626 1.000 11.698 316 GLU AAA CA 1
ATOM 4834 C C . GLU A 1 316 ? 24.056 -6.917 39.181 1.000 12.109 316 GLU AAA C 1
ATOM 4835 O O . GLU A 1 316 ? 25.230 -6.809 39.520 1.000 13.224 316 GLU AAA O 1
ATOM 4847 N N . ALA A 1 317 ? 23.418 -8.085 39.380 1.000 12.182 317 ALA AAA N 1
ATOM 4848 C CA . ALA A 1 317 ? 24.043 -9.236 40.033 1.000 13.214 317 ALA AAA CA 1
ATOM 4849 C C . ALA A 1 317 ? 25.241 -9.734 39.275 1.000 12.926 317 ALA AAA C 1
ATOM 4850 O O . ALA A 1 317 ? 26.176 -10.261 39.896 1.000 15.177 317 ALA AAA O 1
ATOM 4857 N N . THR A 1 318 ? 25.231 -9.614 37.959 1.000 12.518 318 THR AAA N 1
ATOM 4858 C CA . THR A 1 318 ? 26.334 -10.099 37.110 1.000 12.681 318 THR AAA CA 1
ATOM 4859 C C . THR A 1 318 ? 27.391 -9.026 36.880 1.000 12.574 318 THR AAA C 1
ATOM 4860 O O . THR A 1 318 ? 28.293 -9.213 36.060 1.000 14.459 318 THR AAA O 1
ATOM 4871 N N . GLY A 1 319 ? 27.332 -7.936 37.624 1.000 11.919 319 GLY AAA N 1
ATOM 4872 C CA . GLY A 1 319 ? 28.442 -6.986 37.619 1.000 13.657 319 GLY AAA CA 1
ATOM 4873 C C . GLY A 1 319 ? 28.346 -5.927 36.543 1.000 12.582 319 GLY AAA C 1
ATOM 4874 O O . GLY A 1 319 ? 29.369 -5.301 36.256 1.000 13.062 319 GLY AAA O 1
ATOM 4878 N N . SER A 1 320 ? 27.179 -5.641 36.023 1.000 11.214 320 SER AAA N 1
ATOM 4879 C CA . SER A 1 320 ? 27.018 -4.651 34.947 1.000 11.113 320 SER AAA CA 1
ATOM 4880 C C . SER A 1 320 ? 26.892 -3.253 35.552 1.000 10.742 320 SER AAA C 1
ATOM 4881 O O . SER A 1 320 ? 25.845 -2.597 35.483 1.000 11.534 320 SER AAA O 1
ATOM 4889 N N . ARG A 1 321 ? 27.980 -2.776 36.144 1.000 11.690 321 ARG AAA N 1
ATOM 4890 C CA . ARG A 1 321 ? 27.937 -1.590 36.991 1.000 11.702 321 ARG AAA CA 1
ATOM 4891 C C . ARG A 1 321 ? 27.639 -0.334 36.184 1.000 11.308 321 ARG AAA C 1
ATOM 4892 O O . ARG A 1 321 ? 26.752 0.451 36.598 1.000 11.854 321 ARG AAA O 1
ATOM 4913 N N . LYS A 1 322 ? 28.348 -0.121 35.102 1.000 10.733 322 LYS AAA N 1
ATOM 4914 C CA . LYS A 1 322 ? 28.064 1.082 34.318 1.000 10.181 322 LYS AAA CA 1
ATOM 4915 C C . LYS A 1 322 ? 26.704 1.006 33.650 1.000 9.985 322 LYS AAA C 1
ATOM 4916 O O . LYS A 1 322 ? 26.047 2.053 33.523 1.000 10.747 322 LYS AAA O 1
ATOM 4935 N N . TYR A 1 323 ? 26.269 -0.162 33.222 1.000 9.668 323 TYR AAA N 1
ATOM 4936 C CA . TYR A 1 323 ? 24.919 -0.335 32.676 1.000 9.146 323 TYR AAA CA 1
ATOM 4937 C C . TYR A 1 323 ? 23.894 0.254 33.650 1.000 9.472 323 TYR AAA C 1
ATOM 4938 O O . TYR A 1 323 ? 22.995 1.011 33.267 1.000 10.013 323 TYR AAA O 1
ATOM 4956 N N . MET A 1 324 ? 23.995 -0.163 34.920 1.000 10.059 324 MET AAA N 1
ATOM 4957 C CA . MET A 1 324 ? 23.044 0.280 35.933 1.000 10.766 324 MET AAA CA 1
ATOM 4958 C C . MET A 1 324 ? 23.175 1.758 36.227 1.000 11.224 324 MET AAA C 1
ATOM 4959 O O . MET A 1 324 ? 22.171 2.495 36.286 1.000 13.625 324 MET AAA O 1
ATOM 4973 N N . GLU A 1 325 ? 24.385 2.251 36.349 1.000 11.336 325 GLU AAA N 1
ATOM 4974 C CA . GLU A 1 325 ? 24.624 3.647 36.725 1.000 12.413 325 GLU AAA CA 1
ATOM 4975 C C . GLU A 1 325 ? 24.137 4.582 35.619 1.000 11.662 325 GLU AAA C 1
ATOM 4976 O O . GLU A 1 325 ? 23.632 5.700 35.964 1.000 13.952 325 GLU AAA O 1
ATOM 4988 N N . LEU A 1 326 ? 24.259 4.212 34.383 1.000 10.712 326 LEU AAA N 1
ATOM 4989 C CA . LEU A 1 326 ? 24.003 5.095 33.229 1.000 10.994 326 LEU AAA CA 1
ATOM 4990 C C . LEU A 1 326 ? 22.556 5.010 32.742 1.000 11.547 326 LEU AAA C 1
ATOM 4991 O O . LEU A 1 326 ? 22.235 5.658 31.758 1.000 14.383 326 LEU AAA O 1
ATOM 5007 N N . GLY A 1 327 ? 21.698 4.241 33.414 1.000 11.606 327 GLY AAA N 1
ATOM 5008 C CA . GLY A 1 327 ? 20.244 4.298 33.132 1.000 11.918 327 GLY AAA CA 1
ATOM 5009 C C . GLY A 1 327 ? 19.508 2.984 33.328 1.000 10.277 327 GLY AAA C 1
ATOM 5010 O O . GLY A 1 327 ? 18.293 2.994 33.392 1.000 11.064 327 GLY AAA O 1
ATOM 5014 N N . ALA A 1 328 ? 20.239 1.862 33.386 1.000 10.262 328 ALA AAA N 1
ATOM 5015 C CA . ALA A 1 328 ? 19.625 0.549 33.590 1.000 10.392 328 ALA AAA CA 1
ATOM 5016 C C . ALA A 1 328 ? 18.631 0.225 32.490 1.000 9.971 328 ALA AAA C 1
ATOM 5017 O O . ALA A 1 328 ? 18.672 0.794 31.392 1.000 10.209 328 ALA AAA O 1
ATOM 5024 N N . THR A 1 329 ? 17.784 -0.768 32.734 1.000 9.748 329 THR AAA N 1
ATOM 5025 C CA . THR A 1 329 ? 16.914 -1.258 31.663 1.000 9.516 329 THR AAA CA 1
ATOM 5026 C C . THR A 1 329 ? 15.923 -0.185 31.245 1.000 10.237 329 THR AAA C 1
ATOM 5027 O O . THR A 1 329 ? 15.601 -0.049 30.046 1.000 10.085 329 THR AAA O 1
ATOM 5038 N N . GLN A 1 330 ? 15.420 0.600 32.210 1.000 10.143 330 GLN AAA N 1
ATOM 5039 C CA . GLN A 1 330 ? 14.508 1.675 31.857 1.000 10.485 330 GLN AAA CA 1
ATOM 5040 C C . GLN A 1 330 ? 15.187 2.665 30.899 1.000 10.331 330 GLN AAA C 1
ATOM 5041 O O . GLN A 1 330 ? 14.588 3.146 29.921 1.000 10.617 330 GLN AAA O 1
ATOM 5055 N N . GLY A 1 331 ? 16.455 3.020 31.169 1.000 10.588 331 GLY AAA N 1
ATOM 5056 C CA . GLY A 1 331 ? 17.178 3.965 30.305 1.000 10.865 331 GLY AAA CA 1
ATOM 5057 C C . GLY A 1 331 ? 17.375 3.398 28.918 1.000 9.341 331 GLY AAA C 1
ATOM 5058 O O . GLY A 1 331 ? 17.205 4.113 27.927 1.000 10.493 331 GLY AAA O 1
ATOM 5062 N N . MET A 1 332 ? 17.726 2.136 28.818 1.000 9.721 332 MET AAA N 1
ATOM 5063 C CA . MET A 1 332 ? 17.862 1.496 27.503 1.000 9.328 332 MET AAA CA 1
ATOM 5064 C C . MET A 1 332 ? 16.503 1.635 26.779 1.000 9.118 332 MET AAA C 1
ATOM 5065 O O . MET A 1 332 ? 16.430 1.979 25.577 1.000 9.733 332 MET AAA O 1
ATOM 5079 N N . GLY A 1 333 ? 15.419 1.329 27.482 1.000 9.295 333 GLY AAA N 1
ATOM 5080 C CA . GLY A 1 333 ? 14.080 1.401 26.894 1.000 9.509 333 GLY AAA CA 1
ATOM 5081 C C . GLY A 1 333 ? 13.693 2.790 26.458 1.000 9.483 333 GLY AAA C 1
ATOM 5082 O O . GLY A 1 333 ? 12.935 2.924 25.474 1.000 10.056 333 GLY AAA O 1
ATOM 5086 N N . GLU A 1 334 ? 14.140 3.805 27.164 1.000 9.446 334 GLU AAA N 1
ATOM 5087 C CA . GLU A 1 334 ? 13.812 5.199 26.752 1.000 9.946 334 GLU AAA CA 1
ATOM 5088 C C . GLU A 1 334 ? 14.493 5.498 25.438 1.000 9.174 334 GLU AAA C 1
ATOM 5089 O O . GLU A 1 334 ? 13.880 6.181 24.575 1.000 10.047 334 GLU AAA O 1
ATOM 5101 N N . ALA A 1 335 ? 15.713 5.031 25.224 1.000 9.259 335 ALA AAA N 1
ATOM 5102 C CA . ALA A 1 335 ? 16.365 5.168 23.919 1.000 9.559 335 ALA AAA CA 1
ATOM 5103 C C . ALA A 1 335 ? 15.579 4.420 22.839 1.000 9.108 335 ALA AAA C 1
ATOM 5104 O O . ALA A 1 335 ? 15.349 4.936 21.747 1.000 9.779 335 ALA AAA O 1
ATOM 5111 N N . LEU A 1 336 ? 15.180 3.168 23.160 1.000 8.869 336 LEU AAA N 1
ATOM 5112 C CA . LEU A 1 336 ? 14.400 2.392 22.180 1.000 9.315 336 LEU AAA CA 1
ATOM 5113 C C . LEU A 1 336 ? 13.108 3.104 21.811 1.000 9.876 336 LEU AAA C 1
ATOM 5114 O O . LEU A 1 336 ? 12.704 3.089 20.665 1.000 12.695 336 LEU AAA O 1
ATOM 5130 N N . THR A 1 337 ? 12.459 3.727 22.802 1.000 9.601 337 THR AAA N 1
ATOM 5131 C CA . THR A 1 337 ? 11.216 4.457 22.572 1.000 10.241 337 THR AAA CA 1
ATOM 5132 C C . THR A 1 337 ? 11.450 5.680 21.707 1.000 10.430 337 THR AAA C 1
ATOM 5133 O O . THR A 1 337 ? 10.645 6.004 20.838 1.000 11.842 337 THR AAA O 1
ATOM 5144 N N . ARG A 1 338 ? 12.532 6.429 21.965 1.000 10.143 338 ARG AAA N 1
ATOM 5145 C CA . ARG A 1 338 ? 12.838 7.608 21.154 1.000 10.037 338 ARG AAA CA 1
ATOM 5146 C C . ARG A 1 338 ? 13.045 7.208 19.706 1.000 10.411 338 ARG AAA C 1
ATOM 5147 O O . ARG A 1 338 ? 12.658 7.962 18.784 1.000 12.331 338 ARG AAA O 1
ATOM 5168 N N . GLY A 1 339 ? 13.670 6.075 19.469 1.000 10.170 339 GLY AAA N 1
ATOM 5169 C CA . GLY A 1 339 ? 13.893 5.567 18.116 1.000 10.396 339 GLY AAA CA 1
ATOM 5170 C C . GLY A 1 339 ? 15.370 5.285 17.882 1.000 8.985 339 GLY AAA C 1
ATOM 5171 O O . GLY A 1 339 ? 16.244 6.058 18.263 1.000 10.246 339 GLY AAA O 1
ATOM 5175 N N . MET A 1 340 ? 15.648 4.167 17.204 1.000 8.547 340 MET AAA N 1
ATOM 5176 C CA A MET A 1 340 ? 16.998 3.683 16.937 0.500 7.431 340 MET AAA CA 1
ATOM 5177 C CA B MET A 1 340 ? 17.023 3.784 16.934 0.500 8.398 340 MET AAA CA 1
ATOM 5178 C C . MET A 1 340 ? 17.152 3.297 15.489 1.000 8.036 340 MET AAA C 1
ATOM 5179 O O . MET A 1 340 ? 16.180 2.927 14.833 1.000 9.359 340 MET AAA O 1
ATOM 5205 N N . VAL A 1 341 ? 18.397 3.329 15.032 1.000 7.942 341 VAL AAA N 1
ATOM 5206 C CA . VAL A 1 341 ? 18.789 2.884 13.702 1.000 7.652 341 VAL AAA CA 1
ATOM 5207 C C . VAL A 1 341 ? 19.348 1.457 13.791 1.000 7.582 341 VAL AAA C 1
ATOM 5208 O O . VAL A 1 341 ? 20.095 1.124 14.688 1.000 8.281 341 VAL AAA O 1
ATOM 5221 N N . LEU A 1 342 ? 18.947 0.622 12.811 1.000 7.517 342 LEU AAA N 1
ATOM 5222 C CA . LEU A 1 342 ? 19.415 -0.746 12.699 1.000 7.529 342 LEU AAA CA 1
ATOM 5223 C C . LEU A 1 342 ? 20.731 -0.794 11.906 1.000 7.359 342 LEU AAA C 1
ATOM 5224 O O . LEU A 1 342 ? 20.811 -0.346 10.758 1.000 8.344 342 LEU AAA O 1
ATOM 5240 N N . ALA A 1 343 ? 21.750 -1.355 12.570 1.000 7.661 343 ALA AAA N 1
ATOM 5241 C CA . ALA A 1 343 ? 23.086 -1.588 12.031 1.000 7.556 343 ALA AAA CA 1
ATOM 5242 C C . ALA A 1 343 ? 23.316 -3.092 11.934 1.000 7.666 343 ALA AAA C 1
ATOM 5243 O O . ALA A 1 343 ? 22.954 -3.846 12.847 1.000 8.394 343 ALA AAA O 1
ATOM 5250 N N . MET A 1 344 ? 23.962 -3.530 10.855 1.000 7.864 344 MET AAA N 1
ATOM 5251 C CA . MET A 1 344 ? 24.331 -4.935 10.654 1.000 7.797 344 MET AAA CA 1
ATOM 5252 C C . MET A 1 344 ? 25.784 -4.951 10.189 1.000 7.535 344 MET AAA C 1
ATOM 5253 O O . MET A 1 344 ? 26.168 -4.177 9.305 1.000 8.589 344 MET AAA O 1
ATOM 5267 N N . SER A 1 345 ? 26.575 -5.860 10.748 1.000 7.795 345 SER AAA N 1
ATOM 5268 C CA . SER A 1 345 ? 28.002 -5.843 10.465 1.000 7.583 345 SER AAA CA 1
ATOM 5269 C C . SER A 1 345 ? 28.575 -7.239 10.621 1.000 7.558 345 SER AAA C 1
ATOM 5270 O O . SER A 1 345 ? 27.998 -8.155 11.199 1.000 8.256 345 SER AAA O 1
ATOM 5278 N N . ILE A 1 346 ? 29.818 -7.377 10.114 1.000 8.032 346 ILE AAA N 1
ATOM 5279 C CA . ILE A 1 346 ? 30.617 -8.584 10.337 1.000 7.832 346 ILE AAA CA 1
ATOM 5280 C C . ILE A 1 346 ? 32.036 -8.134 10.599 1.000 8.175 346 ILE AAA C 1
ATOM 5281 O O . ILE A 1 346 ? 32.535 -7.268 9.832 1.000 9.456 346 ILE AAA O 1
ATOM 5297 N N . TRP A 1 347 ? 32.684 -8.636 11.623 1.000 8.129 347 TRP AAA N 1
ATOM 5298 C CA . TRP A 1 347 ? 34.003 -8.119 11.981 1.000 8.354 347 TRP AAA CA 1
ATOM 5299 C C . TRP A 1 347 ? 34.775 -9.154 12.810 1.000 8.498 347 TRP AAA C 1
ATOM 5300 O O . TRP A 1 347 ? 34.215 -10.122 13.348 1.000 8.885 347 TRP AAA O 1
ATOM 5321 N N . TRP A 1 348 ? 36.065 -8.908 12.928 1.000 8.842 348 TRP AAA N 1
ATOM 5322 C CA . TRP A 1 348 ? 36.969 -9.702 13.763 1.000 8.438 348 TRP AAA CA 1
ATOM 5323 C C . TRP A 1 348 ? 37.870 -8.774 14.602 1.000 9.009 348 TRP AAA C 1
ATOM 5324 O O . TRP A 1 348 ? 37.797 -7.547 14.415 1.000 10.425 348 TRP AAA O 1
ATOM 5345 N N . ASP A 1 349 ? 38.659 -9.339 15.485 1.000 9.383 349 ASP AAA N 1
ATOM 5346 C CA . ASP A 1 349 ? 39.316 -8.569 16.546 1.000 10.149 349 ASP AAA CA 1
ATOM 5347 C C . ASP A 1 349 ? 40.772 -8.969 16.644 1.000 10.494 349 ASP AAA C 1
ATOM 5348 O O . ASP A 1 349 ? 41.121 -9.975 17.274 1.000 11.176 349 ASP AAA O 1
ATOM 5357 N N . GLN A 1 350 ? 41.657 -8.223 15.975 1.000 11.309 350 GLN AAA N 1
ATOM 5358 C CA . GLN A 1 350 ? 43.089 -8.511 15.987 1.000 13.153 350 GLN AAA CA 1
ATOM 5359 C C . GLN A 1 350 ? 43.684 -8.414 17.368 1.000 14.100 350 GLN AAA C 1
ATOM 5360 O O . GLN A 1 350 ? 44.639 -9.096 17.647 1.000 17.875 350 GLN AAA O 1
ATOM 5374 N N . GLY A 1 351 ? 43.184 -7.530 18.189 1.000 12.825 351 GLY AAA N 1
ATOM 5375 C CA . GLY A 1 351 ? 43.794 -7.285 19.501 1.000 16.562 351 GLY AAA CA 1
ATOM 5376 C C . GLY A 1 351 ? 43.405 -8.284 20.551 1.000 16.278 351 GLY AAA C 1
ATOM 5377 O O . GLY A 1 351 ? 44.220 -8.690 21.323 1.000 21.936 351 GLY AAA O 1
ATOM 5381 N N . GLY A 1 352 ? 42.153 -8.708 20.580 1.000 14.620 352 GLY AAA N 1
ATOM 5382 C CA . GLY A 1 352 ? 41.599 -9.483 21.697 1.000 13.597 352 GLY AAA CA 1
ATOM 5383 C C . GLY A 1 352 ? 40.884 -10.752 21.252 1.000 12.201 352 GLY AAA C 1
ATOM 5384 O O . GLY A 1 352 ? 40.348 -11.437 22.141 1.000 13.159 352 GLY AAA O 1
ATOM 5388 N N . ASN A 1 353 ? 40.874 -11.074 19.968 1.000 11.119 353 ASN AAA N 1
ATOM 5389 C CA . ASN A 1 353 ? 40.346 -12.363 19.466 1.000 10.781 353 ASN AAA CA 1
ATOM 5390 C C . ASN A 1 353 ? 38.858 -12.582 19.777 1.000 10.274 353 ASN AAA C 1
ATOM 5391 O O . ASN A 1 353 ? 38.393 -13.725 19.677 1.000 11.376 353 ASN AAA O 1
ATOM 5402 N N . MET A 1 354 ? 38.132 -11.538 20.097 1.000 10.232 354 MET AAA N 1
ATOM 5403 C CA . MET A 1 354 ? 36.690 -11.714 20.404 1.000 10.302 354 MET AAA CA 1
ATOM 5404 C C . MET A 1 354 ? 36.469 -12.645 21.581 1.000 10.774 354 MET AAA C 1
ATOM 5405 O O . MET A 1 354 ? 35.412 -13.289 21.689 1.000 10.818 354 MET AAA O 1
ATOM 5419 N N . GLU A 1 355 ? 37.425 -12.680 22.506 1.000 10.986 355 GLU AAA N 1
ATOM 5420 C CA . GLU A 1 355 ? 37.317 -13.702 23.573 1.000 11.064 355 GLU AAA CA 1
ATOM 5421 C C . GLU A 1 355 ? 36.070 -13.553 24.435 1.000 10.520 355 GLU AAA C 1
ATOM 5422 O O . GLU A 1 355 ? 35.559 -14.557 24.953 1.000 11.141 355 GLU AAA O 1
ATOM 5434 N N . TRP A 1 356 ? 35.614 -12.320 24.620 1.000 10.437 356 TRP AAA N 1
ATOM 5435 C CA . TRP A 1 356 ? 34.415 -12.048 25.412 1.000 9.743 356 TRP AAA CA 1
ATOM 5436 C C . TRP A 1 356 ? 33.169 -12.720 24.816 1.000 9.495 356 TRP AAA C 1
ATOM 5437 O O . TRP A 1 356 ? 32.178 -12.875 25.541 1.000 11.013 356 TRP AAA O 1
ATOM 5458 N N . LEU A 1 357 ? 33.179 -13.040 23.536 1.000 9.592 357 LEU AAA N 1
ATOM 5459 C CA . LEU A 1 357 ? 31.997 -13.620 22.872 1.000 9.809 357 LEU AAA CA 1
ATOM 5460 C C . LEU A 1 357 ? 31.962 -15.140 23.067 1.000 9.620 357 LEU AAA C 1
ATOM 5461 O O . LEU A 1 357 ? 30.874 -15.665 23.331 1.000 10.418 357 LEU AAA O 1
ATOM 5477 N N . ASP A 1 358 ? 33.100 -15.843 22.912 1.000 9.571 358 ASP AAA N 1
ATOM 5478 C CA . ASP A 1 358 ? 33.038 -17.283 22.662 1.000 9.915 358 ASP AAA CA 1
ATOM 5479 C C . ASP A 1 358 ? 34.121 -18.095 23.326 1.000 9.927 358 ASP AAA C 1
ATOM 5480 O O . ASP A 1 358 ? 34.203 -19.301 23.058 1.000 10.984 358 ASP AAA O 1
ATOM 5489 N N . HIS A 1 359 ? 34.897 -17.485 24.251 1.000 11.081 359 HIS AAA N 1
ATOM 5490 C CA . HIS A 1 359 ? 36.044 -18.178 24.889 1.000 11.444 359 HIS AAA CA 1
ATOM 5491 C C . HIS A 1 359 ? 35.857 -18.188 26.394 1.000 11.752 359 HIS AAA C 1
ATOM 5492 O O . HIS A 1 359 ? 35.301 -17.235 26.988 1.000 12.979 359 HIS AAA O 1
ATOM 5507 N N . GLY A 1 360 ? 36.401 -19.209 27.028 1.000 14.278 360 GLY AAA N 1
ATOM 5508 C CA . GLY A 1 360 ? 36.482 -19.222 28.497 1.000 15.497 360 GLY AAA CA 1
ATOM 5509 C C . GLY A 1 360 ? 35.118 -19.363 29.129 1.000 14.452 360 GLY AAA C 1
ATOM 5510 O O . GLY A 1 360 ? 34.386 -20.319 28.792 1.000 15.984 360 GLY AAA O 1
ATOM 5514 N N . GLU A 1 361 ? 34.720 -18.376 29.914 1.000 14.675 361 GLU AAA N 1
ATOM 5515 C CA . GLU A 1 361 ? 33.356 -18.356 30.486 1.000 15.135 361 GLU AAA CA 1
ATOM 5516 C C . GLU A 1 361 ? 32.277 -18.249 29.420 1.000 12.551 361 GLU AAA C 1
ATOM 5517 O O . GLU A 1 361 ? 31.115 -18.535 29.719 1.000 14.390 361 GLU AAA O 1
ATOM 5529 N N . ALA A 1 362 ? 32.642 -17.722 28.255 1.000 11.924 362 ALA AAA N 1
ATOM 5530 C CA . ALA A 1 362 ? 31.668 -17.328 27.221 1.000 11.084 362 ALA AAA CA 1
ATOM 5531 C C . ALA A 1 362 ? 31.478 -18.370 26.118 1.000 10.781 362 ALA AAA C 1
ATOM 5532 O O . ALA A 1 362 ? 30.608 -18.186 25.263 1.000 10.733 362 ALA AAA O 1
ATOM 5539 N N . GLY A 1 363 ? 32.263 -19.458 26.093 1.000 10.882 363 GLY AAA N 1
ATOM 5540 C CA . GLY A 1 363 ? 32.043 -20.434 25.024 1.000 11.209 363 GLY AAA CA 1
ATOM 5541 C C . GLY A 1 363 ? 33.177 -21.419 24.903 1.000 11.538 363 GLY AAA C 1
ATOM 5542 O O . GLY A 1 363 ? 34.058 -21.490 25.763 1.000 12.942 363 GLY AAA O 1
ATOM 5546 N N . PRO A 1 364 ? 33.144 -22.216 23.810 1.000 11.491 364 PRO AAA N 1
ATOM 5547 C CA . PRO A 1 364 ? 34.005 -23.382 23.694 1.000 11.890 364 PRO AAA CA 1
ATOM 5548 C C . PRO A 1 364 ? 35.310 -23.090 22.979 1.000 12.497 364 PRO AAA C 1
ATOM 5549 O O . PRO A 1 364 ? 36.107 -23.997 22.759 1.000 15.720 364 PRO AAA O 1
ATOM 5560 N N . CYS A 1 365 ? 35.557 -21.863 22.564 1.000 12.192 365 CYS AAA N 1
ATOM 5561 C CA . CYS A 1 365 ? 36.700 -21.545 21.712 1.000 12.328 365 CYS AAA CA 1
ATOM 5562 C C . CYS A 1 365 ? 37.973 -21.475 22.581 1.000 12.843 365 CYS AAA C 1
ATOM 5563 O O . CYS A 1 365 ? 37.966 -20.855 23.661 1.000 14.814 365 CYS AAA O 1
ATOM 5570 N N . ALA A 1 366 ? 39.051 -22.103 22.122 1.000 13.319 366 ALA AAA N 1
ATOM 5571 C CA . ALA A 1 366 ? 40.310 -22.164 22.872 1.000 13.980 366 ALA AAA CA 1
ATOM 5572 C C . ALA A 1 366 ? 41.060 -20.863 22.742 1.000 13.298 366 ALA AAA C 1
ATOM 5573 O O . ALA A 1 366 ? 40.835 -20.030 21.859 1.000 14.009 366 ALA AAA O 1
ATOM 5580 N N . LYS A 1 367 ? 42.052 -20.682 23.625 1.000 15.309 367 LYS AAA N 1
ATOM 5581 C CA . LYS A 1 367 ? 42.976 -19.550 23.510 1.000 15.614 367 LYS AAA CA 1
ATOM 5582 C C . LYS A 1 367 ? 43.653 -19.577 22.159 1.000 14.554 367 LYS AAA C 1
ATOM 5583 O O . LYS A 1 367 ? 44.144 -20.606 21.701 1.000 16.605 367 LYS AAA O 1
ATOM 5602 N N . GLY A 1 368 ? 43.614 -18.448 21.478 1.000 14.046 368 GLY AAA N 1
ATOM 5603 C CA . GLY A 1 368 ? 44.202 -18.290 20.153 1.000 14.036 368 GLY AAA CA 1
ATOM 5604 C C . GLY A 1 368 ? 43.272 -18.684 19.000 1.000 12.517 368 GLY AAA C 1
ATOM 5605 O O . GLY A 1 368 ? 43.530 -18.355 17.871 1.000 14.278 368 GLY AAA O 1
ATOM 5609 N N . GLU A 1 369 ? 42.175 -19.402 19.303 1.000 12.488 369 GLU AAA N 1
ATOM 5610 C CA . GLU A 1 369 ? 41.397 -20.021 18.221 1.000 11.957 369 GLU AAA CA 1
ATOM 5611 C C . GLU A 1 369 ? 40.691 -18.914 17.407 1.000 11.192 369 GLU AAA C 1
ATOM 5612 O O . GLU A 1 369 ? 40.497 -19.094 16.206 1.000 12.294 369 GLU AAA O 1
ATOM 5624 N N . GLY A 1 370 ? 40.273 -17.840 18.106 1.000 11.246 370 GLY AAA N 1
ATOM 5625 C CA . GLY A 1 370 ? 39.575 -16.738 17.468 1.000 10.891 370 GLY AAA CA 1
ATOM 5626 C C . GLY A 1 370 ? 40.472 -15.649 16.914 1.000 10.842 370 GLY AAA C 1
ATOM 5627 O O . GLY A 1 370 ? 39.976 -14.613 16.463 1.000 11.134 370 GLY AAA O 1
ATOM 5631 N N . ALA A 1 371 ? 41.791 -15.840 16.944 1.000 10.784 371 ALA AAA N 1
ATOM 5632 C CA . ALA A 1 371 ? 42.671 -14.852 16.315 1.000 11.047 371 ALA AAA CA 1
ATOM 5633 C C . ALA A 1 371 ? 42.350 -14.778 14.823 1.000 10.137 371 ALA AAA C 1
ATOM 5634 O O . ALA A 1 371 ? 42.200 -15.829 14.190 1.000 10.564 371 ALA AAA O 1
ATOM 5641 N N . PRO A 1 372 ? 42.350 -13.594 14.199 1.000 10.474 372 PRO AAA N 1
ATOM 5642 C CA . PRO A 1 372 ? 42.191 -13.513 12.742 1.000 10.349 372 PRO AAA CA 1
ATOM 5643 C C . PRO A 1 372 ? 43.174 -14.386 11.961 1.000 10.187 372 PRO AAA C 1
ATOM 5644 O O . PRO A 1 372 ? 42.797 -14.964 10.951 1.000 10.919 372 PRO AAA O 1
ATOM 5655 N N . SER A 1 373 ? 44.401 -14.483 12.458 1.000 10.253 373 SER AAA N 1
ATOM 5656 C CA . SER A 1 373 ? 45.401 -15.321 11.799 1.000 10.553 373 SER AAA CA 1
ATOM 5657 C C . SER A 1 373 ? 44.983 -16.797 11.819 1.000 10.465 373 SER AAA C 1
ATOM 5658 O O . SER A 1 373 ? 45.425 -17.566 10.958 1.000 12.581 373 SER AAA O 1
ATOM 5666 N N . ASN A 1 374 ? 44.183 -17.234 12.799 1.000 10.452 374 ASN AAA N 1
ATOM 5667 C CA . ASN A 1 374 ? 43.661 -18.600 12.799 1.000 11.255 374 ASN AAA CA 1
ATOM 5668 C C . ASN A 1 374 ? 42.353 -18.735 12.068 1.000 10.942 374 ASN AAA C 1
ATOM 5669 O O . ASN A 1 374 ? 42.081 -19.761 11.417 1.000 11.937 374 ASN AAA O 1
ATOM 5680 N N . ILE A 1 375 ? 41.467 -17.711 12.161 1.000 10.638 375 ILE AAA N 1
ATOM 5681 C CA . ILE A 1 375 ? 40.147 -17.773 11.520 1.000 10.336 375 ILE AAA CA 1
ATOM 5682 C C . ILE A 1 375 ? 40.308 -18.173 10.072 1.000 10.054 375 ILE AAA C 1
ATOM 5683 O O . ILE A 1 375 ? 39.521 -18.988 9.570 1.000 11.970 375 ILE AAA O 1
ATOM 5699 N N . VAL A 1 376 ? 41.274 -17.586 9.358 1.000 10.655 376 VAL AAA N 1
ATOM 5700 C CA . VAL A 1 376 ? 41.367 -17.825 7.901 1.000 11.843 376 VAL AAA CA 1
ATOM 5701 C C . VAL A 1 376 ? 41.725 -19.252 7.554 1.000 12.534 376 VAL AAA C 1
ATOM 5702 O O . VAL A 1 376 ? 41.499 -19.672 6.434 1.000 14.289 376 VAL AAA O 1
ATOM 5715 N N . GLN A 1 377 ? 42.344 -20.006 8.481 1.000 11.706 377 GLN AAA N 1
ATOM 5716 C CA A GLN A 1 377 ? 42.590 -21.447 8.248 0.500 12.844 377 GLN AAA CA 1
ATOM 5717 C CA B GLN A 1 377 ? 42.575 -21.437 8.270 0.500 12.800 377 GLN AAA CA 1
ATOM 5718 C C . GLN A 1 377 ? 41.293 -22.238 8.428 1.000 12.864 377 GLN AAA C 1
ATOM 5719 O O . GLN A 1 377 ? 41.086 -23.203 7.729 1.000 19.114 377 GLN AAA O 1
ATOM 5745 N N . VAL A 1 378 ? 40.462 -21.852 9.361 1.000 11.545 378 VAL AAA N 1
ATOM 5746 C CA . VAL A 1 378 ? 39.225 -22.563 9.694 1.000 11.873 378 VAL AAA CA 1
ATOM 5747 C C . VAL A 1 378 ? 38.144 -22.268 8.639 1.000 11.721 378 VAL AAA C 1
ATOM 5748 O O . VAL A 1 378 ? 37.483 -23.184 8.133 1.000 13.130 378 VAL AAA O 1
ATOM 5761 N N . GLU A 1 379 ? 37.985 -20.981 8.286 1.000 11.138 379 GLU AAA N 1
ATOM 5762 C CA . GLU A 1 379 ? 36.958 -20.528 7.333 1.000 10.970 379 GLU AAA CA 1
ATOM 5763 C C . GLU A 1 379 ? 37.606 -19.405 6.539 1.000 10.369 379 GLU AAA C 1
ATOM 5764 O O . GLU A 1 379 ? 37.637 -18.252 6.994 1.000 11.703 379 GLU AAA O 1
ATOM 5776 N N . PRO A 1 380 ? 38.071 -19.693 5.310 1.000 11.509 380 PRO AAA N 1
ATOM 5777 C CA . PRO A 1 380 ? 38.727 -18.647 4.547 1.000 11.926 380 PRO AAA CA 1
ATOM 5778 C C . PRO A 1 380 ? 37.852 -17.485 4.176 1.000 10.512 380 PRO AAA C 1
ATOM 5779 O O . PRO A 1 380 ? 38.364 -16.378 3.921 1.000 12.020 380 PRO AAA O 1
ATOM 5790 N N . PHE A 1 381 ? 36.543 -17.687 4.085 1.000 10.940 381 PHE AAA N 1
ATOM 5791 C CA . PHE A 1 381 ? 35.603 -16.640 3.620 1.000 10.690 381 PHE AAA CA 1
ATOM 5792 C C . PHE A 1 381 ? 34.432 -16.545 4.589 1.000 10.456 381 PHE AAA C 1
ATOM 5793 O O . PHE A 1 381 ? 33.308 -16.956 4.296 1.000 11.641 381 PHE AAA O 1
ATOM 5810 N N . PRO A 1 382 ? 34.642 -16.018 5.803 1.000 9.207 382 PRO AAA N 1
ATOM 5811 C CA . PRO A 1 382 ? 33.529 -15.888 6.735 1.000 9.148 382 PRO AAA CA 1
ATOM 5812 C C . PRO A 1 382 ? 32.456 -14.968 6.178 1.000 8.801 382 PRO AAA C 1
ATOM 5813 O O . PRO A 1 382 ? 32.754 -13.960 5.511 1.000 9.220 382 PRO AAA O 1
ATOM 5824 N N . GLU A 1 383 ? 31.201 -15.277 6.500 1.000 8.589 383 GLU AAA N 1
ATOM 5825 C CA . GLU A 1 383 ? 30.081 -14.494 6.006 1.000 8.661 383 GLU AAA CA 1
ATOM 5826 C C . GLU A 1 383 ? 28.871 -14.792 6.870 1.000 8.480 383 GLU AAA C 1
ATOM 5827 O O . GLU A 1 383 ? 28.851 -15.845 7.556 1.000 9.244 383 GLU AAA O 1
ATOM 5839 N N . VAL A 1 384 ? 27.873 -13.914 6.804 1.000 8.428 384 VAL AAA N 1
ATOM 5840 C CA . VAL A 1 384 ? 26.581 -14.125 7.467 1.000 8.534 384 VAL AAA CA 1
ATOM 5841 C C . VAL A 1 384 ? 25.496 -13.695 6.500 1.000 8.204 384 VAL AAA C 1
ATOM 5842 O O . VAL A 1 384 ? 25.710 -12.801 5.687 1.000 8.927 384 VAL AAA O 1
ATOM 5855 N N . THR A 1 385 ? 24.325 -14.310 6.616 1.000 8.392 385 THR AAA N 1
ATOM 5856 C CA . THR A 1 385 ? 23.131 -13.878 5.911 1.000 8.986 385 THR AAA CA 1
ATOM 5857 C C . THR A 1 385 ? 22.019 -13.672 6.917 1.000 8.579 385 THR AAA C 1
ATOM 5858 O O . THR A 1 385 ? 21.720 -14.584 7.698 1.000 9.335 385 THR AAA O 1
ATOM 5869 N N . TYR A 1 386 ? 21.401 -12.498 6.862 1.000 8.493 386 TYR AAA N 1
ATOM 5870 C CA . TYR A 1 386 ? 20.193 -12.165 7.650 1.000 8.669 386 TYR AAA CA 1
ATOM 5871 C C . TYR A 1 386 ? 19.025 -12.117 6.712 1.000 8.523 386 TYR AAA C 1
ATOM 5872 O O . TYR A 1 386 ? 19.126 -11.473 5.657 1.000 9.954 386 TYR AAA O 1
ATOM 5890 N N . THR A 1 387 ? 17.910 -12.735 7.076 1.000 8.447 387 THR AAA N 1
ATOM 5891 C CA . THR A 1 387 ? 16.787 -12.868 6.171 1.000 8.333 387 THR AAA CA 1
ATOM 5892 C C . THR A 1 387 ? 15.495 -12.580 6.912 1.000 8.133 387 THR AAA C 1
ATOM 5893 O O . THR A 1 387 ? 15.307 -12.879 8.077 1.000 9.283 387 THR AAA O 1
ATOM 5904 N N . ASN A 1 388 ? 14.526 -12.007 6.158 1.000 8.182 388 ASN AAA N 1
ATOM 5905 C CA . ASN A 1 388 ? 13.174 -11.759 6.693 1.000 8.372 388 ASN AAA CA 1
ATOM 5906 C C . ASN A 1 388 ? 13.218 -10.897 7.948 1.000 9.080 388 ASN AAA C 1
ATOM 5907 O O . ASN A 1 388 ? 12.591 -11.251 8.967 1.000 10.302 388 ASN AAA O 1
ATOM 5918 N N . LEU A 1 389 ? 13.903 -9.783 7.891 1.000 8.510 389 LEU AAA N 1
ATOM 5919 C CA . LEU A 1 389 ? 13.854 -8.836 9.022 1.000 8.539 389 LEU AAA CA 1
ATOM 5920 C C . LEU A 1 389 ? 12.409 -8.422 9.215 1.000 8.418 389 LEU AAA C 1
ATOM 5921 O O . LEU A 1 389 ? 11.740 -8.000 8.257 1.000 9.345 389 LEU AAA O 1
ATOM 5937 N N . ARG A 1 390 ? 11.935 -8.461 10.475 1.000 9.462 390 ARG AAA N 1
ATOM 5938 C CA . ARG A 1 390 ? 10.514 -8.204 10.714 1.000 10.217 390 ARG AAA CA 1
ATOM 5939 C C . ARG A 1 390 ? 10.325 -7.760 12.138 1.000 9.386 390 ARG AAA C 1
ATOM 5940 O O . ARG A 1 390 ? 11.009 -8.238 13.051 1.000 12.403 390 ARG AAA O 1
ATOM 5961 N N . TRP A 1 391 ? 9.384 -6.876 12.343 1.000 8.833 391 TRP AAA N 1
ATOM 5962 C CA . TRP A 1 391 ? 9.153 -6.370 13.689 1.000 8.643 391 TRP AAA CA 1
ATOM 5963 C C . TRP A 1 391 ? 7.705 -5.976 13.830 1.000 8.563 391 TRP AAA C 1
ATOM 5964 O O . TRP A 1 391 ? 7.029 -5.653 12.852 1.000 9.441 391 TRP AAA O 1
ATOM 5985 N N . GLY A 1 392 ? 7.238 -5.951 15.076 1.000 9.150 392 GLY AAA N 1
ATOM 5986 C CA . GLY A 1 392 ? 5.863 -5.558 15.358 1.000 9.785 392 GLY AAA CA 1
ATOM 5987 C C . GLY A 1 392 ? 5.389 -6.155 16.657 1.000 9.548 392 GLY AAA C 1
ATOM 5988 O O . GLY A 1 392 ? 6.119 -6.258 17.645 1.000 10.570 392 GLY AAA O 1
ATOM 5992 N N . GLU A 1 393 ? 4.109 -6.487 16.666 1.000 10.267 393 GLU AAA N 1
ATOM 5993 C CA . GLU A 1 393 ? 3.426 -6.863 17.891 1.000 10.741 393 GLU AAA CA 1
ATOM 5994 C C . GLU A 1 393 ? 4.021 -8.119 18.514 1.000 10.324 393 GLU AAA C 1
ATOM 5995 O O . GLU A 1 393 ? 4.388 -9.064 17.814 1.000 11.518 393 GLU AAA O 1
ATOM 6007 N N . ILE A 1 394 ? 4.072 -8.127 19.848 1.000 11.103 394 ILE AAA N 1
ATOM 6008 C CA . ILE A 1 394 ? 4.505 -9.329 20.593 1.000 11.756 394 ILE AAA CA 1
ATOM 6009 C C . ILE A 1 394 ? 3.706 -10.533 20.165 1.000 12.111 394 ILE AAA C 1
ATOM 6010 O O . ILE A 1 394 ? 2.474 -10.473 20.106 1.000 13.637 394 ILE AAA O 1
ATOM 6026 N N . GLY A 1 395 ? 4.403 -11.610 19.827 1.000 11.915 395 GLY AAA N 1
ATOM 6027 C CA . GLY A 1 395 ? 3.778 -12.857 19.411 1.000 13.048 395 GLY AAA CA 1
ATOM 6028 C C . GLY A 1 395 ? 3.393 -12.894 17.961 1.000 14.012 395 GLY AAA C 1
ATOM 6029 O O . GLY A 1 395 ? 2.790 -13.892 17.584 1.000 19.601 395 GLY AAA O 1
ATOM 6033 N N . SER A 1 396 ? 3.699 -11.888 17.125 1.000 11.355 396 SER AAA N 1
ATOM 6034 C CA . SER A 1 396 ? 3.202 -11.857 15.764 1.000 11.228 396 SER AAA CA 1
ATOM 6035 C C . SER A 1 396 ? 4.233 -12.170 14.714 1.000 10.975 396 SER AAA C 1
ATOM 6036 O O . SER A 1 396 ? 3.861 -12.289 13.553 1.000 12.655 396 SER AAA O 1
ATOM 6044 N N . THR A 1 397 ? 5.515 -12.256 15.039 1.000 10.685 397 THR AAA N 1
ATOM 6045 C CA . THR A 1 397 ? 6.556 -12.364 14.015 1.000 10.749 397 THR AAA CA 1
ATOM 6046 C C . THR A 1 397 ? 6.957 -13.783 13.682 1.000 11.625 397 THR AAA C 1
ATOM 6047 O O . THR A 1 397 ? 7.789 -13.992 12.813 1.000 15.176 397 THR AAA O 1
ATOM 6058 N N . TYR A 1 398 ? 6.413 -14.770 14.381 1.000 12.184 398 TYR AAA N 1
ATOM 6059 C CA . TYR A 1 398 ? 6.822 -16.181 14.190 1.000 15.130 398 TYR AAA CA 1
ATOM 6060 C C . TYR A 1 398 ? 5.603 -17.075 14.235 1.000 18.665 398 TYR AAA C 1
ATOM 6061 O O . TYR A 1 398 ? 4.646 -16.638 14.749 1.000 22.153 398 TYR AAA O 1
ATOM 6079 N N . GLN A 1 399 ? 5.733 -18.232 13.812 1.000 27.440 399 GLN AAA N 1
ATOM 6080 C CA . GLN A 1 399 ? 4.661 -19.201 13.406 1.000 27.157 399 GLN AAA CA 1
ATOM 6081 C C . GLN A 1 399 ? 5.332 -20.592 13.513 1.000 30.339 399 GLN AAA C 1
ATOM 6082 O O . GLN A 1 399 ? 6.479 -20.715 13.145 1.000 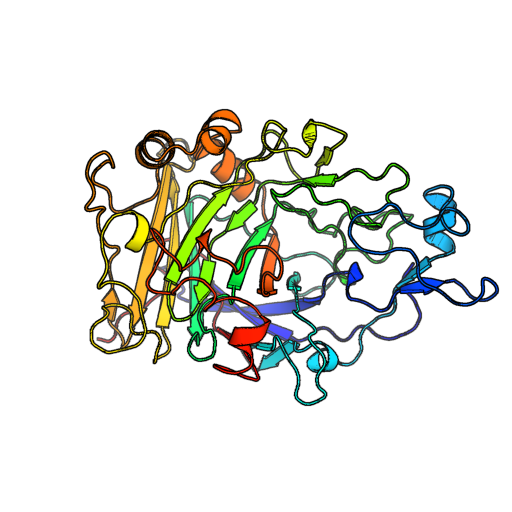35.468 399 GLN AAA O 1
ATOM 6088 N N . GLU A 1 400 ? 4.821 -21.463 14.344 1.000 25.504 400 GLU AAA N 1
ATOM 6089 C CA . GLU A 1 400 ? 5.256 -22.827 14.450 1.000 20.748 400 GLU AAA CA 1
ATOM 6090 C C . GLU A 1 400 ? 4.533 -23.636 13.379 1.000 22.748 400 GLU AAA C 1
ATOM 6091 O O . GLU A 1 400 ? 3.405 -23.229 12.961 1.000 23.673 400 GLU AAA O 1
ATOM 6097 N N . LEU A 1 401 ? 5.129 -24.707 12.894 1.000 21.122 401 LEU AAA N 1
ATOM 6098 C CA . LEU A 1 401 ? 4.440 -25.618 11.960 1.000 22.047 401 LEU AAA CA 1
ATOM 6099 C C . LEU A 1 401 ? 3.239 -26.257 12.680 1.000 23.362 401 LEU AAA C 1
ATOM 6100 O O . LEU A 1 401 ? 3.353 -26.575 13.910 1.000 28.473 401 LEU AAA O 1
ATOM 6108 N N . GLN A 1 402 ? 2.135 -26.502 11.950 1.000 23.405 402 GLN AAA N 1
ATOM 6109 C CA . GLN A 1 402 ? 0.822 -27.071 12.414 1.000 27.479 402 GLN AAA CA 1
ATOM 6110 C C . GLN A 1 402 ? 0.604 -28.533 11.983 1.000 37.154 402 GLN AAA C 1
ATOM 6111 O O . GLN A 1 402 ? 1.215 -28.933 11.013 1.000 37.506 402 GLN AAA O 1
#

B-factor: mean 14.2, std 8.25, range [7.15, 139.24]

Nearest PDB structures (foldseek):
  1ojj-assembly1_A  TM=1.001E+00  e=1.944E-89  Mycothermus thermophilus
  2a39-assembly2_A  TM=1.001E+00  e=2.437E-89  Mycothermus thermophilus
  1dym-assembly1_A  TM=9.981E-01  e=7.225E-88  Mycothermus thermophilus
  1a39-assembly1_A  TM=9.980E-01  e=7.750E-87  Mycothermus thermophilus
  2ovw-assembly1_A  TM=9.776E-01  e=1.643E-64  Fusarium oxysporum

Solvent-accessible surface area: 15974 Å² total